Protein AF-A0A7C2KSH0-F1 (afdb_monomer)

Radius of gyration: 24.91 Å; Cα contacts (8 Å, |Δi|>4): 1334; chains: 1; bounding box: 72×63×52 Å

pLDDT: mean 82.73, std 18.66, range [28.83, 98.88]

Sequence (432 aa):
MLSFDRRRTALIGLLIALLIGFPPVTAQAGFRLYGAGGCGNLDEALARAQPGDVVAAMIGFRSSNNIAPITQSLVLEGGWVPNFDDSSTARCEASGNDQPNSSTMYSLGYTLDPDQGSELSLGSGNHILPFNLNGATVVLKHLDLTNSFNTVGGVGIQGTLANGARMRIENLEFNDNLVQGGVANGAAIRLELTGNSHLTIINSRFNRNQAGSGGAIELVVRDGSTVVIENSSFANNEALNGSGGAVRIIMYAGTVVLRSNRFTGNVATNGSGGAIRIERAATATGSTVVLIDGNQFSGNSAASAADSSFSGVSVMTPRVRVPLTLRQAATTYRVQPLNITISDAQYLCTFTTSGYTPQLPGRHIHFFFNTVTESQAGVPANPANWFVYGSSAPFTGYNIKDRPPGATALCALVANADHTVIQGTGGCIPLP

Solvent-accessible surface area (backbone atoms only — not comparable to full-atom values): 20685 Å² total; per-residue (Å²): 137,81,98,78,57,75,67,60,56,54,50,50,57,54,48,50,75,71,65,67,68,75,77,67,83,81,49,64,71,27,27,37,37,39,20,34,50,72,46,43,39,57,46,58,30,60,72,68,54,52,73,33,18,33,37,46,36,20,45,87,33,68,43,68,74,70,52,70,66,46,43,66,22,32,33,44,34,26,8,33,40,76,62,82,76,80,97,57,89,68,72,39,76,75,62,69,66,60,35,71,37,71,70,58,41,48,76,70,48,34,45,77,40,72,87,47,44,9,44,58,31,33,51,97,44,42,36,52,48,38,34,50,22,64,50,20,48,34,37,40,31,12,32,24,36,47,58,16,34,33,64,53,41,5,17,38,30,22,38,39,28,25,58,47,5,34,42,38,40,35,40,32,39,30,34,45,13,30,12,52,92,30,73,25,34,0,4,29,30,21,42,38,28,26,51,45,8,38,41,37,40,30,55,26,39,36,31,47,10,26,4,10,23,2,0,24,28,26,39,38,31,23,58,59,8,37,40,37,41,30,53,26,41,37,34,47,10,26,2,65,63,23,30,0,0,25,31,23,37,41,33,33,10,18,38,40,36,42,32,46,26,40,35,34,45,8,28,1,66,63,17,34,0,0,28,31,20,40,34,41,43,94,86,43,82,54,65,45,41,36,39,49,41,78,60,46,77,44,76,32,35,32,70,40,49,31,47,63,36,80,40,89,54,48,74,44,63,80,84,66,83,62,88,67,89,67,83,76,73,69,81,56,52,32,31,41,62,73,49,60,46,79,53,96,63,20,38,41,33,36,49,50,63,38,76,61,74,46,26,77,90,38,46,22,34,27,37,31,44,64,79,50,52,69,84,44,45,25,59,92,44,64,71,91,53,38,43,86,44,37,62,73,65,62,46,60,90,43,44,66,83,70,62,56,92,86,47,59,26,48,28,35,27,33,23,44,66,83,39,38,58,47,77,93,17,39,39,69,38,68,56,124

Secondary structure (DSSP, 8-state):
----SHHHHHHHHHHHHHH--PPP------EE-TTTTTTS-HHHHHHHPPTT-EEEEETT----S-PPPB-S-EEEEEEEEP---SS-GGGGTTTT--BSSHHHHHHTT-EE-TTS-EE---SSS---EEEEEES-EEEEEEEEEES-EESSS-SSEEEEEETT-EEEEEEEEEES-EEGGG-SS-SSEEEEE-TT-EEEEES-EEES-EESSSSSEEEEE-TT-EEEEES-EEES-EESSSS-SSEEEEESSEEEEEES-EEES-EEEEEE-SSEEEEE-TT--S-EEEEEES-EEES-EEEE-SSEEEESSEEE-----------------EEEEEEEEEETTEEEEEEEEESS---SSSSEEEEEETTS-GGGSSTTS-GGG-EEE-SSSPB---BGGG--TT--EEEEEEE-TTS-EEEEEEEEEE--

Mean predicted aligned error: 15.31 Å

Foldseek 3Di:
DDPPDPVVVVVVQVVVVVPPDDPPLPAQQWEFCQPAQQAHNQLVSQVPDDASHEYEHEAPYAADQDRDARAHAYEDEYQKYADDDDDDPCRHVPNPDTGSDCVVVVVNVIDGDQLQAHEHHNDQEQAEHHYEYALHEYEYGRHEDENYEELEAQSQYEYEHEQAYEYEYEAYEYYNFENPPQNYEARNGEYEYYNQYEYEYENYEAYAAQHLEQSHDEYEYDHQHEYEYEHYEHYQAQNPNEYALHGEYEYLEHEYEYEQYEYENAEYEEYEASHYEYEYDPPRDYAAEYEYYNYYYYNACYPYHRHYDYYPHHYDYCPDPPPPPPPPDPQQWAKEFDDWDDDPQWIWTAIDITSDQFAPLFKHKKKFFPVADQQQSFPPHDVLGIDTGRHHGTDGPDGNVSQDPPGQWMKMFMAGSRRGTDPPRIDIDGDD

Structure (mmCIF, N/CA/C/O backbone):
data_AF-A0A7C2KSH0-F1
#
_entry.id   AF-A0A7C2KSH0-F1
#
loop_
_atom_site.group_PDB
_atom_site.id
_atom_site.type_symbol
_atom_site.label_atom_id
_atom_site.label_alt_id
_atom_site.label_comp_id
_atom_site.label_asym_id
_atom_site.label_entity_id
_atom_site.label_seq_id
_atom_site.pdbx_PDB_ins_code
_atom_site.Cartn_x
_atom_site.Cartn_y
_atom_site.Cartn_z
_atom_site.occupancy
_atom_site.B_iso_or_equiv
_atom_site.auth_seq_id
_atom_site.auth_comp_id
_atom_site.auth_asym_id
_atom_site.auth_atom_id
_atom_site.pdbx_PDB_model_num
ATOM 1 N N . MET A 1 1 ? 24.512 -35.091 -1.093 1.00 32.38 1 MET A N 1
ATOM 2 C CA . MET A 1 1 ? 24.518 -34.098 0.002 1.00 32.38 1 MET A CA 1
ATOM 3 C C . MET A 1 1 ? 23.294 -33.198 -0.146 1.00 32.38 1 MET A C 1
ATOM 5 O O . MET A 1 1 ? 23.244 -32.367 -1.035 1.00 32.38 1 MET A O 1
ATOM 9 N N . LEU A 1 2 ? 22.268 -33.532 0.643 1.00 28.83 2 LEU A N 1
ATOM 10 C CA . LEU A 1 2 ? 21.069 -32.787 1.065 1.00 28.83 2 LEU A CA 1
ATOM 11 C C . LEU A 1 2 ? 20.435 -31.732 0.125 1.00 28.83 2 LEU A C 1
ATOM 13 O O . LEU A 1 2 ? 20.657 -30.534 0.239 1.00 28.83 2 LEU A O 1
ATOM 17 N N . SER A 1 3 ? 19.475 -32.208 -0.676 1.00 32.59 3 SER A N 1
ATOM 18 C CA . SER A 1 3 ? 18.364 -31.455 -1.290 1.00 32.59 3 SER A CA 1
ATOM 19 C C . SER A 1 3 ? 17.280 -31.096 -0.243 1.00 32.59 3 SER A C 1
ATOM 21 O O . SER A 1 3 ? 16.114 -31.482 -0.362 1.00 32.59 3 SER A O 1
ATOM 23 N N . PHE A 1 4 ? 17.658 -30.377 0.814 1.00 31.53 4 PHE A N 1
ATOM 24 C CA . PHE A 1 4 ? 16.784 -30.014 1.939 1.00 31.53 4 PHE A CA 1
ATOM 25 C C . PHE A 1 4 ? 16.841 -28.500 2.195 1.00 31.53 4 PHE A C 1
ATOM 27 O O . PHE A 1 4 ? 17.415 -28.083 3.189 1.00 31.53 4 PHE A O 1
ATOM 34 N N . ASP A 1 5 ? 16.269 -27.653 1.325 1.00 46.66 5 ASP A N 1
ATOM 35 C CA . ASP A 1 5 ? 16.157 -26.226 1.710 1.00 46.66 5 ASP A CA 1
ATOM 36 C C . ASP A 1 5 ? 15.006 -25.407 1.096 1.00 46.66 5 ASP A C 1
ATOM 38 O O . ASP A 1 5 ? 14.452 -24.524 1.745 1.00 46.66 5 ASP A O 1
ATOM 42 N N . ARG A 1 6 ? 14.511 -25.730 -0.108 1.00 37.16 6 ARG A N 1
ATOM 43 C CA . ARG A 1 6 ? 13.444 -24.911 -0.735 1.00 37.16 6 ARG A CA 1
ATOM 44 C C . ARG A 1 6 ? 12.059 -25.033 -0.085 1.00 37.16 6 ARG A C 1
ATOM 46 O O . ARG A 1 6 ? 11.239 -24.131 -0.219 1.00 37.16 6 ARG A O 1
ATOM 53 N N . ARG A 1 7 ? 11.766 -26.141 0.609 1.00 34.66 7 ARG A N 1
ATOM 54 C CA . ARG A 1 7 ? 10.451 -26.359 1.250 1.00 34.66 7 ARG A CA 1
ATOM 55 C C . ARG A 1 7 ? 10.325 -25.670 2.611 1.00 34.66 7 ARG A C 1
ATOM 57 O O . ARG A 1 7 ? 9.229 -25.242 2.949 1.00 34.66 7 ARG A O 1
ATOM 64 N N . ARG A 1 8 ? 11.418 -25.531 3.374 1.00 40.88 8 ARG A N 1
ATOM 65 C CA . ARG A 1 8 ? 11.405 -24.844 4.681 1.00 40.88 8 ARG A CA 1
ATOM 66 C C . ARG A 1 8 ? 11.287 -23.332 4.516 1.00 40.88 8 ARG A C 1
ATOM 68 O O . ARG A 1 8 ? 10.473 -22.723 5.194 1.00 40.88 8 ARG A O 1
ATOM 75 N N . THR A 1 9 ? 12.000 -22.749 3.556 1.00 39.84 9 THR A N 1
ATOM 76 C CA . THR A 1 9 ? 11.898 -21.318 3.221 1.00 39.84 9 THR A CA 1
ATOM 77 C C . THR A 1 9 ? 10.504 -20.925 2.715 1.00 39.84 9 THR A C 1
ATOM 79 O O . THR A 1 9 ? 9.982 -19.895 3.133 1.00 39.84 9 THR A O 1
ATOM 82 N N . ALA A 1 10 ? 9.850 -21.773 1.912 1.00 36.25 10 ALA A N 1
ATOM 83 C CA . ALA A 1 10 ? 8.463 -21.558 1.481 1.00 36.25 10 ALA A CA 1
ATOM 84 C C . ALA A 1 10 ? 7.441 -21.661 2.629 1.00 36.25 10 ALA A C 1
ATOM 86 O O . ALA A 1 10 ? 6.495 -20.876 2.680 1.00 36.25 10 ALA A O 1
ATOM 87 N N . LEU A 1 11 ? 7.641 -22.592 3.570 1.00 34.72 11 LEU A N 1
ATOM 88 C CA . LEU A 1 11 ? 6.771 -22.740 4.741 1.00 34.72 11 LEU A CA 1
ATOM 89 C C . LEU A 1 11 ? 6.932 -21.567 5.724 1.00 34.72 11 LEU A C 1
ATOM 91 O O . LEU A 1 11 ? 5.943 -21.086 6.264 1.00 34.72 11 LEU A O 1
ATOM 95 N N . ILE A 1 12 ? 8.164 -21.079 5.909 1.00 42.41 12 ILE A N 1
ATOM 96 C CA . ILE A 1 12 ? 8.488 -19.924 6.759 1.00 42.41 12 ILE A CA 1
ATOM 97 C C . ILE A 1 12 ? 7.902 -18.633 6.168 1.00 42.41 12 ILE A C 1
ATOM 99 O O . ILE A 1 12 ? 7.267 -17.878 6.896 1.00 42.41 12 ILE A O 1
ATOM 103 N N . GLY A 1 13 ? 8.018 -18.406 4.853 1.00 36.12 13 GLY A N 1
ATOM 104 C CA . GLY A 1 13 ? 7.408 -17.241 4.194 1.00 36.12 13 GLY A CA 1
ATOM 105 C C . GLY A 1 13 ? 5.874 -17.214 4.286 1.00 36.12 13 GLY A C 1
ATOM 106 O O . GLY A 1 13 ? 5.286 -16.152 4.483 1.00 36.12 13 GLY A O 1
ATOM 107 N N . LEU A 1 14 ? 5.223 -18.382 4.210 1.00 37.50 14 LEU A N 1
ATOM 108 C CA . LEU A 1 14 ? 3.770 -18.515 4.364 1.00 37.50 14 LEU A CA 1
ATOM 109 C C . LEU A 1 14 ? 3.315 -18.332 5.828 1.00 37.50 14 LEU A C 1
ATOM 111 O O . LEU A 1 14 ? 2.279 -17.713 6.064 1.00 37.50 14 LEU A O 1
ATOM 115 N N . LEU A 1 15 ? 4.091 -18.825 6.806 1.00 38.25 15 LEU A N 1
ATOM 116 C CA . LEU A 1 15 ? 3.811 -18.637 8.238 1.00 38.25 15 LEU A CA 1
ATOM 117 C C . LEU A 1 15 ? 3.982 -17.175 8.675 1.00 38.25 15 LEU A C 1
ATOM 119 O O . LEU A 1 15 ? 3.172 -16.682 9.453 1.00 38.25 15 LEU A O 1
ATOM 123 N N . ILE A 1 16 ? 4.999 -16.472 8.160 1.00 42.94 16 ILE A N 1
ATOM 124 C CA . ILE A 1 16 ? 5.256 -15.057 8.476 1.00 42.94 16 ILE A CA 1
ATOM 125 C C . ILE A 1 16 ? 4.071 -14.187 8.034 1.00 42.94 16 ILE A C 1
ATOM 127 O O . ILE A 1 16 ? 3.601 -13.368 8.814 1.00 42.94 16 ILE A O 1
ATOM 131 N N . ALA A 1 17 ? 3.499 -14.423 6.850 1.00 38.56 17 ALA A N 1
ATOM 132 C CA . ALA A 1 17 ? 2.321 -13.683 6.385 1.00 38.56 17 ALA A CA 1
ATOM 133 C C . ALA A 1 17 ? 1.039 -13.957 7.206 1.00 38.56 17 ALA A C 1
ATOM 135 O O . ALA A 1 17 ? 0.120 -13.147 7.176 1.00 38.56 17 ALA A O 1
ATOM 136 N N . LEU A 1 18 ? 0.967 -15.089 7.918 1.00 38.31 18 LEU A N 1
ATOM 137 C CA . LEU A 1 18 ? -0.147 -15.469 8.803 1.00 38.31 18 LEU A CA 1
ATOM 138 C C . LEU A 1 18 ? -0.004 -14.929 10.234 1.00 38.31 18 LEU A C 1
ATOM 140 O O . LEU A 1 18 ? -1.004 -14.798 10.932 1.00 38.31 18 LEU A O 1
ATOM 144 N N . LEU A 1 19 ? 1.230 -14.678 10.684 1.00 39.88 19 LEU A N 1
ATOM 145 C CA . LEU A 1 19 ? 1.569 -14.340 12.073 1.00 39.88 19 LEU A CA 1
ATOM 146 C C . LEU A 1 19 ? 1.843 -12.850 12.306 1.00 39.88 19 LEU A C 1
ATOM 148 O O . LEU A 1 19 ? 2.002 -12.448 13.457 1.00 39.88 19 LEU A O 1
ATOM 152 N N . ILE A 1 20 ? 1.860 -12.015 11.260 1.00 49.31 20 ILE A N 1
ATOM 153 C CA . ILE A 1 20 ? 1.901 -10.550 11.406 1.00 49.31 20 ILE A CA 1
ATOM 154 C C . ILE A 1 20 ? 0.490 -10.067 11.771 1.00 49.31 20 ILE A C 1
ATOM 156 O O . ILE A 1 20 ? -0.176 -9.348 11.030 1.00 49.31 20 ILE A O 1
ATOM 160 N N . GLY A 1 21 ? 0.006 -10.500 12.935 1.00 43.03 21 GLY A N 1
ATOM 161 C CA . GLY A 1 21 ? -1.059 -9.792 13.619 1.00 43.03 21 GLY A CA 1
ATOM 162 C C . GLY A 1 21 ? -0.535 -8.394 13.916 1.00 43.03 21 GLY A C 1
ATOM 163 O O . GLY A 1 21 ? 0.444 -8.240 14.646 1.00 43.03 21 GLY A O 1
ATOM 164 N N . PHE A 1 22 ? -1.148 -7.375 13.319 1.00 48.72 22 PHE A N 1
ATOM 165 C CA . PHE A 1 22 ? -1.003 -6.025 13.841 1.00 48.72 22 PHE A CA 1
ATOM 166 C C . PHE A 1 22 ? -1.600 -6.062 15.248 1.00 48.72 22 PHE A C 1
ATOM 168 O O . PHE A 1 22 ? -2.795 -6.354 15.359 1.00 48.72 22 PHE A O 1
ATOM 175 N N . PRO A 1 23 ? -0.823 -5.824 16.324 1.00 43.62 23 PRO A N 1
ATOM 176 C CA . PRO A 1 23 ? -1.459 -5.519 17.590 1.00 43.62 23 PRO A CA 1
ATOM 177 C C . PRO A 1 23 ? -2.388 -4.336 17.295 1.00 43.62 23 PRO A C 1
ATOM 179 O O . PRO A 1 23 ? -1.938 -3.370 16.663 1.00 43.62 23 PRO A O 1
ATOM 182 N N . PRO A 1 24 ? -3.684 -4.418 17.637 1.00 44.81 24 PRO A N 1
ATOM 183 C CA . PRO A 1 24 ? -4.537 -3.264 17.466 1.00 44.81 24 PRO A CA 1
ATOM 184 C C . PRO A 1 24 ? -3.886 -2.117 18.241 1.00 44.81 24 PRO A C 1
ATOM 186 O O . PRO A 1 24 ? -3.238 -2.341 19.268 1.00 44.81 24 PRO A O 1
ATOM 189 N N . VAL A 1 25 ? -4.047 -0.886 17.768 1.00 49.41 25 VAL A N 1
ATOM 190 C CA . VAL A 1 25 ? -3.861 0.274 18.641 1.00 49.41 25 VAL A CA 1
ATOM 191 C C . VAL A 1 25 ? -5.010 0.176 19.657 1.00 49.41 25 VAL A C 1
ATOM 193 O O . VAL A 1 25 ? -6.089 0.712 19.451 1.00 49.41 25 VAL A O 1
ATOM 196 N N . THR A 1 26 ? -4.854 -0.692 20.665 1.00 42.78 26 THR A N 1
ATOM 197 C CA . THR A 1 26 ? -5.940 -1.205 21.523 1.00 42.78 26 THR A CA 1
ATOM 198 C C . THR A 1 26 ? -6.388 -0.211 22.580 1.00 42.78 26 THR A C 1
ATOM 200 O O . THR A 1 26 ? -7.330 -0.489 23.314 1.00 42.78 26 THR A O 1
ATOM 203 N N . ALA A 1 27 ? -5.732 0.937 22.680 1.00 44.47 27 ALA A N 1
ATOM 204 C CA . ALA A 1 27 ? -6.134 1.999 23.574 1.00 44.47 27 ALA A CA 1
ATOM 205 C C . ALA A 1 27 ? -6.318 3.260 22.736 1.00 44.47 27 ALA A C 1
ATOM 207 O O . ALA A 1 27 ? -5.334 3.872 22.335 1.00 44.47 27 ALA A O 1
ATOM 208 N N . GLN A 1 28 ? -7.575 3.626 22.466 1.00 54.59 28 GLN A N 1
ATOM 209 C CA . GLN A 1 28 ? -7.924 5.007 22.136 1.00 54.59 28 GLN A CA 1
ATOM 210 C C . GLN A 1 28 ? -7.494 5.850 23.347 1.00 54.59 28 GLN A C 1
ATOM 212 O O . GLN A 1 28 ? -8.207 5.902 24.346 1.00 54.59 28 GLN A O 1
ATOM 217 N N . ALA A 1 29 ? -6.284 6.414 23.310 1.00 57.94 29 ALA A N 1
ATOM 218 C CA . ALA A 1 29 ? -5.800 7.322 24.354 1.00 57.94 29 ALA A CA 1
ATOM 219 C C . ALA A 1 29 ? -6.539 8.675 24.290 1.00 57.94 29 ALA A C 1
ATOM 221 O O . ALA A 1 29 ? -6.717 9.342 25.309 1.00 57.94 29 ALA A O 1
ATOM 222 N N . GLY A 1 30 ? -7.044 9.013 23.101 1.00 72.50 30 GLY A N 1
ATOM 223 C CA . GLY A 1 30 ? -7.917 10.137 22.801 1.00 72.50 30 GLY A CA 1
ATOM 224 C C . GLY A 1 30 ? -8.409 10.073 21.352 1.00 72.50 30 GLY A C 1
ATOM 225 O O . GLY A 1 30 ? -7.862 9.347 20.516 1.00 72.50 30 GLY A O 1
ATOM 226 N N . PHE A 1 31 ? -9.469 10.820 21.060 1.00 81.00 31 PHE A N 1
ATOM 227 C CA . PHE A 1 31 ? -10.063 10.963 19.736 1.00 81.00 31 PHE A CA 1
ATOM 228 C C . PHE A 1 31 ? -9.987 12.431 19.308 1.00 81.00 31 PHE A C 1
ATOM 230 O O . PHE A 1 31 ? -10.732 13.282 19.794 1.00 81.00 31 PHE A O 1
ATOM 237 N N . ARG A 1 32 ? -9.041 12.749 18.428 1.00 81.06 32 ARG A N 1
ATOM 238 C CA . ARG A 1 32 ? -8.736 14.114 18.010 1.00 81.06 32 ARG A CA 1
ATOM 239 C C . ARG A 1 32 ? -9.661 14.552 16.892 1.00 81.06 32 ARG A C 1
ATOM 241 O O . ARG A 1 32 ? -9.727 13.919 15.838 1.00 81.06 32 ARG A O 1
ATOM 248 N N . LEU A 1 33 ? -10.340 15.664 17.150 1.00 73.19 33 LEU A N 1
ATOM 249 C CA . LEU A 1 33 ? -11.218 16.346 16.197 1.00 73.19 33 LEU A CA 1
ATOM 250 C C . LEU A 1 33 ? -10.677 17.690 15.760 1.00 73.19 33 LEU A C 1
ATOM 252 O O . LEU A 1 33 ? -11.184 18.263 14.798 1.00 73.19 33 LEU A O 1
ATOM 256 N N . TYR A 1 34 ? -9.701 18.223 16.494 1.00 60.78 34 TYR A N 1
ATOM 257 C CA . TYR A 1 34 ? -9.137 19.528 16.214 1.00 60.78 34 TYR A CA 1
ATOM 258 C C . TYR A 1 34 ? -8.518 19.512 14.825 1.00 60.78 34 TYR A C 1
ATOM 260 O O . TYR A 1 34 ? -7.437 18.973 14.662 1.00 60.78 34 TYR A O 1
ATOM 268 N N . GLY A 1 35 ? -9.217 20.022 13.817 1.00 52.19 35 GLY A N 1
ATOM 269 C CA . GLY A 1 35 ? -8.759 19.885 12.440 1.00 52.19 35 GLY A CA 1
ATOM 270 C C . GLY A 1 35 ? -9.726 19.237 11.462 1.00 52.19 35 GLY A C 1
ATOM 271 O O . GLY A 1 35 ? -9.576 19.400 10.256 1.00 52.19 35 GLY A O 1
ATOM 272 N N . ALA A 1 36 ? -10.716 18.515 11.973 1.00 49.50 36 ALA A N 1
ATOM 273 C CA . ALA A 1 36 ? -11.569 17.626 11.208 1.00 49.50 36 ALA A CA 1
ATOM 274 C C . ALA A 1 36 ? -12.973 18.239 11.066 1.00 49.50 36 ALA A C 1
ATOM 276 O O . ALA A 1 36 ? -13.548 18.676 12.059 1.00 49.50 36 ALA A O 1
ATOM 277 N N . GLY A 1 37 ? -13.523 18.303 9.844 1.00 48.44 37 GLY A N 1
ATOM 278 C CA . GLY A 1 37 ? -14.933 18.696 9.628 1.00 48.44 37 GLY A CA 1
ATOM 279 C C . GLY A 1 37 ? -15.194 20.015 8.927 1.00 48.44 37 GLY A C 1
ATOM 280 O O . GLY A 1 37 ? -16.170 20.675 9.251 1.00 48.44 37 GLY A O 1
ATOM 281 N N . GLY A 1 38 ? -14.342 20.438 7.989 1.00 50.53 38 GLY A N 1
ATOM 282 C CA . GLY A 1 38 ? -14.553 21.711 7.278 1.00 50.53 38 GLY A CA 1
ATOM 283 C C . GLY A 1 38 ? -14.075 22.952 8.040 1.00 50.53 38 GLY A C 1
ATOM 284 O O . GLY A 1 38 ? -14.169 24.050 7.502 1.00 50.53 38 GLY A O 1
ATOM 285 N N . CYS A 1 39 ? -13.565 22.785 9.267 1.00 50.25 39 CYS A N 1
ATOM 286 C CA . CYS A 1 39 ? -13.458 23.870 10.249 1.00 50.25 39 CYS A CA 1
ATOM 287 C C . CYS A 1 39 ? -12.172 23.865 11.103 1.00 50.25 39 CYS A C 1
ATOM 289 O O . CYS A 1 39 ? -12.069 24.631 12.056 1.00 50.25 39 CYS A O 1
ATOM 291 N N . GLY A 1 40 ? -11.182 23.026 10.783 1.00 58.50 40 GLY A N 1
ATOM 292 C CA . GLY A 1 40 ? -9.848 23.068 11.399 1.00 58.50 40 GLY A CA 1
ATOM 293 C C . GLY A 1 40 ? -8.750 22.676 10.399 1.00 58.50 40 GLY A C 1
ATOM 294 O O . GLY A 1 40 ? -9.041 22.570 9.217 1.00 58.50 40 GLY A O 1
ATOM 295 N N . ASN A 1 41 ? -7.503 22.482 10.844 1.00 70.56 41 ASN A N 1
ATOM 296 C CA . ASN A 1 41 ? -6.388 21.980 10.034 1.00 70.56 41 ASN A CA 1
ATOM 297 C C . ASN A 1 41 ? -5.911 20.570 10.466 1.00 70.56 41 ASN A C 1
ATOM 299 O O . ASN A 1 41 ? -5.619 20.351 11.642 1.00 70.56 41 ASN A O 1
ATOM 303 N N . LEU A 1 42 ? -5.763 19.627 9.523 1.00 77.31 42 LEU A N 1
ATOM 304 C CA . LEU A 1 42 ? -5.219 18.283 9.797 1.00 77.31 42 LEU A CA 1
ATOM 305 C C . LEU A 1 42 ? -3.806 18.336 10.408 1.00 77.31 42 LEU A C 1
ATOM 307 O O . LEU A 1 42 ? -3.488 17.531 11.282 1.00 77.31 42 LEU A O 1
ATOM 311 N N . ASP A 1 43 ? -2.972 19.286 9.984 1.00 78.25 43 ASP A N 1
ATOM 312 C CA . ASP A 1 43 ? -1.628 19.472 10.546 1.00 78.25 43 ASP A CA 1
ATOM 313 C C . ASP A 1 43 ? -1.686 19.785 12.050 1.00 78.25 43 ASP A C 1
ATOM 315 O O . ASP A 1 43 ? -0.948 19.209 12.844 1.00 78.25 43 ASP A O 1
ATOM 319 N N . GLU A 1 44 ? -2.6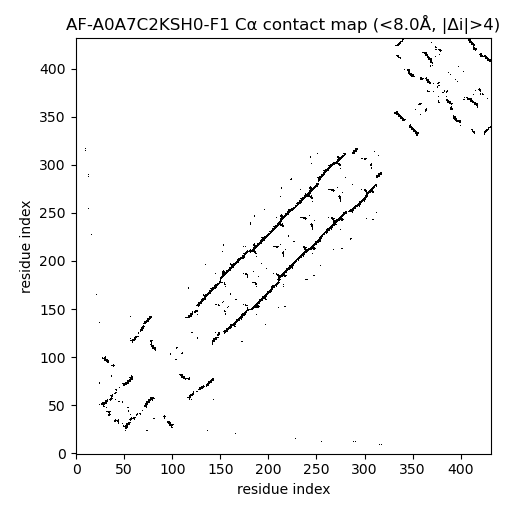47 20.605 12.484 1.00 78.38 44 GLU A N 1
ATOM 320 C CA . GLU A 1 44 ? -2.837 20.917 13.905 1.00 78.38 44 GLU A CA 1
ATOM 321 C C . GLU A 1 44 ? -3.333 19.702 14.699 1.00 78.38 44 GLU A C 1
ATOM 323 O O . GLU A 1 44 ? -2.896 19.489 15.834 1.00 78.38 44 GLU A O 1
ATOM 328 N N . ALA A 1 45 ? -4.206 18.886 14.098 1.00 80.88 45 ALA A N 1
ATOM 329 C CA . ALA A 1 45 ? -4.665 17.622 14.674 1.00 80.88 45 ALA A CA 1
ATOM 330 C C . ALA A 1 45 ? -3.481 16.688 14.946 1.00 80.88 45 ALA A C 1
ATOM 332 O O . ALA A 1 45 ? -3.321 16.152 16.045 1.00 80.88 45 ALA A O 1
ATOM 333 N N . LEU A 1 46 ? -2.627 16.528 13.934 1.00 84.12 46 LEU A N 1
ATOM 334 C CA . LEU A 1 46 ? -1.444 15.677 13.975 1.00 84.12 46 LEU A CA 1
ATOM 335 C C . LEU A 1 46 ? -0.382 16.225 14.936 1.00 84.12 46 LEU A C 1
ATOM 337 O O . LEU A 1 46 ? 0.240 15.442 15.653 1.00 84.12 46 LEU A O 1
ATOM 341 N N . ALA A 1 47 ? -0.213 17.547 15.008 1.00 84.12 47 ALA A N 1
ATOM 342 C CA . ALA A 1 47 ? 0.715 18.204 15.925 1.00 84.12 47 ALA A CA 1
ATOM 343 C C . ALA A 1 47 ? 0.315 18.043 17.402 1.00 84.12 47 ALA A C 1
ATOM 345 O O . ALA A 1 47 ? 1.178 18.027 18.280 1.00 84.12 47 ALA A O 1
ATOM 346 N N . ARG A 1 48 ? -0.987 17.920 17.692 1.00 82.81 48 ARG A N 1
ATOM 347 C CA . ARG A 1 48 ? -1.513 17.709 19.054 1.00 82.81 48 ARG A CA 1
ATOM 348 C C . ARG A 1 48 ? -1.648 16.234 19.432 1.00 82.81 48 ARG A C 1
ATOM 350 O O . ARG A 1 48 ? -1.719 15.924 20.626 1.00 82.81 48 ARG A O 1
ATOM 357 N N . ALA A 1 49 ? -1.695 15.345 18.442 1.00 86.62 49 ALA A N 1
ATOM 358 C CA . ALA A 1 49 ? -1.869 13.917 18.650 1.00 86.62 49 ALA A CA 1
ATOM 359 C C . ALA A 1 49 ? -0.769 13.340 19.551 1.00 86.62 49 ALA A C 1
ATOM 361 O O . ALA A 1 49 ? 0.424 13.574 19.364 1.00 86.62 49 ALA A O 1
ATOM 362 N N . GLN A 1 50 ? -1.194 12.554 20.529 1.00 88.38 50 GLN A N 1
ATOM 363 C CA . GLN A 1 50 ? -0.341 11.775 21.409 1.00 88.38 50 GLN A CA 1
ATOM 364 C C . GLN A 1 50 ? -0.238 10.332 20.897 1.00 88.38 50 GLN A C 1
ATOM 366 O O . GLN A 1 50 ? -1.097 9.875 20.134 1.00 88.38 50 GLN A O 1
ATOM 371 N N . PRO A 1 51 ? 0.797 9.577 21.308 1.00 89.62 51 PRO A N 1
ATOM 372 C CA . PRO A 1 51 ? 0.906 8.170 20.954 1.00 89.62 51 PRO A CA 1
ATOM 373 C C . PRO A 1 51 ? -0.347 7.372 21.354 1.00 89.62 51 PRO A C 1
ATOM 375 O O . PRO A 1 51 ? -0.694 7.302 22.529 1.00 89.62 51 PRO A O 1
ATOM 378 N N . GLY A 1 52 ? -0.993 6.733 20.379 1.00 85.19 52 GLY A N 1
ATOM 379 C CA . GLY A 1 52 ? -2.215 5.942 20.555 1.00 85.19 52 GLY A CA 1
ATOM 380 C C . GLY A 1 52 ? -3.514 6.682 20.226 1.00 85.19 52 GLY A C 1
ATOM 381 O O . GLY A 1 52 ? -4.575 6.059 20.234 1.00 85.19 52 GLY A O 1
ATOM 382 N N . ASP A 1 53 ? -3.452 7.974 19.906 1.00 87.56 53 ASP A N 1
ATOM 383 C CA . ASP A 1 53 ? -4.643 8.730 19.525 1.00 87.56 53 ASP A CA 1
ATOM 384 C C . ASP A 1 53 ? -5.219 8.265 18.181 1.00 87.56 53 ASP A C 1
ATOM 386 O O . ASP A 1 53 ? -4.501 7.832 17.271 1.00 87.56 53 ASP A O 1
ATOM 390 N N . VAL A 1 54 ? -6.538 8.412 18.051 1.00 88.00 54 VAL A N 1
ATOM 391 C CA . VAL A 1 54 ? -7.222 8.407 16.756 1.00 88.00 54 VAL A CA 1
ATOM 392 C C . VAL A 1 54 ? -7.395 9.853 16.322 1.00 88.00 54 VAL A C 1
ATOM 394 O O . VAL A 1 54 ? -7.992 10.640 17.044 1.00 88.00 54 VAL A O 1
ATOM 397 N N . VAL A 1 55 ? -6.889 10.204 15.150 1.00 87.19 55 VAL A N 1
ATOM 398 C CA . VAL A 1 55 ? -7.119 11.481 14.481 1.00 87.19 55 VAL A CA 1
ATOM 399 C C . VAL A 1 55 ? -8.194 11.247 13.433 1.00 87.19 55 VAL A C 1
ATOM 401 O O . VAL A 1 55 ? -7.979 10.483 12.490 1.00 87.19 55 VAL A O 1
ATOM 404 N N . ALA A 1 56 ? -9.359 11.864 13.609 1.00 83.00 56 ALA A N 1
ATOM 405 C CA . ALA A 1 56 ? -10.404 11.794 12.601 1.00 83.00 56 ALA A CA 1
ATOM 406 C C . ALA A 1 56 ? -10.085 12.753 11.452 1.00 83.00 56 ALA A C 1
ATOM 408 O O . ALA A 1 56 ? -9.779 13.917 11.679 1.00 83.00 56 ALA A O 1
ATOM 409 N N . ALA A 1 57 ? -10.194 12.281 10.219 1.00 78.94 57 ALA A N 1
ATOM 410 C CA . ALA A 1 57 ? -10.404 13.114 9.048 1.00 78.94 57 ALA A CA 1
ATOM 411 C C . ALA A 1 57 ? -11.905 13.057 8.724 1.00 78.94 57 ALA A C 1
ATOM 413 O O . ALA A 1 57 ? -12.507 11.989 8.770 1.00 78.94 57 ALA A O 1
ATOM 414 N N . MET A 1 58 ? -12.539 14.196 8.453 1.00 72.81 58 MET A N 1
ATOM 415 C CA . MET A 1 58 ? -13.962 14.220 8.086 1.00 72.81 58 MET A CA 1
ATOM 416 C C . MET A 1 58 ? -14.130 14.438 6.585 1.00 72.81 58 MET A C 1
ATOM 418 O O . MET A 1 58 ? -13.277 15.040 5.931 1.00 72.81 58 MET A O 1
ATOM 422 N N . ILE A 1 59 ? -15.252 13.966 6.046 1.00 64.69 59 ILE A N 1
ATOM 423 C CA . ILE A 1 59 ? -15.614 14.105 4.629 1.00 64.69 59 ILE A CA 1
ATOM 424 C C . ILE A 1 59 ? -15.904 15.580 4.271 1.00 64.69 59 ILE A C 1
ATOM 426 O O . ILE A 1 59 ? -16.401 16.347 5.096 1.00 64.69 59 ILE A O 1
ATOM 430 N N . GLY A 1 60 ? -15.614 15.978 3.022 1.00 54.84 60 GLY A N 1
ATOM 431 C CA . GLY A 1 60 ? -15.956 17.302 2.468 1.00 54.84 60 GLY A CA 1
ATOM 432 C C . GLY A 1 60 ? -14.942 18.418 2.751 1.00 54.84 60 GLY A C 1
ATOM 433 O O . GLY A 1 60 ? -15.270 19.600 2.641 1.00 54.84 60 GLY A O 1
ATOM 434 N N . PHE A 1 61 ? -13.719 18.059 3.135 1.00 60.12 61 PHE A N 1
ATOM 435 C CA . PHE A 1 61 ? -12.716 18.976 3.662 1.00 60.12 61 PHE A CA 1
ATOM 436 C C . PHE A 1 61 ? -11.681 19.455 2.631 1.00 60.12 61 PHE A C 1
ATOM 438 O O . PHE A 1 61 ? -11.346 18.753 1.682 1.00 60.12 61 PHE A O 1
ATOM 445 N N . ARG A 1 62 ? -11.126 20.653 2.868 1.00 51.41 62 ARG A N 1
ATOM 446 C CA . ARG A 1 62 ? -9.907 21.162 2.227 1.00 51.41 62 ARG A CA 1
ATOM 447 C C . ARG A 1 62 ? -9.039 21.866 3.276 1.00 51.41 62 ARG A C 1
ATOM 449 O O . ARG A 1 62 ? -9.510 22.851 3.840 1.00 51.41 62 ARG A O 1
ATOM 456 N N . SER A 1 63 ? -7.788 21.451 3.519 1.00 52.91 63 SER A N 1
ATOM 457 C CA . SER A 1 63 ? -6.835 22.323 4.245 1.00 52.91 63 SER A CA 1
ATOM 458 C C . SER A 1 63 ? -5.348 21.991 4.099 1.00 52.91 63 SER A C 1
ATOM 460 O O . SER A 1 63 ? -4.983 20.827 4.137 1.00 52.91 63 SER A O 1
ATOM 462 N N . SER A 1 64 ? -4.562 23.073 4.110 1.00 53.28 64 SER A N 1
ATOM 463 C CA . SER A 1 64 ? -3.130 23.322 4.380 1.00 53.28 64 SER A CA 1
ATOM 464 C C . SER A 1 64 ? -2.026 22.428 3.783 1.00 53.28 64 SER A C 1
ATOM 466 O O . SER A 1 64 ? -1.939 21.231 4.004 1.00 53.28 64 SER A O 1
ATOM 468 N N . ASN A 1 65 ? -1.086 23.076 3.088 1.00 54.69 65 ASN A N 1
ATOM 469 C CA . ASN A 1 65 ? -0.060 22.459 2.239 1.00 54.69 65 ASN A CA 1
ATOM 470 C C . ASN A 1 65 ? 1.172 21.882 2.967 1.00 54.69 65 ASN A C 1
ATOM 472 O O . ASN A 1 65 ? 2.113 21.487 2.286 1.00 54.69 65 ASN A O 1
ATOM 476 N N . ASN A 1 66 ? 1.226 21.861 4.305 1.00 66.88 66 ASN A N 1
ATOM 477 C CA . ASN A 1 66 ? 2.455 21.525 5.039 1.00 66.88 66 ASN A CA 1
ATOM 478 C C . ASN A 1 66 ? 2.169 20.710 6.307 1.00 66.88 66 ASN A C 1
ATOM 480 O O . ASN A 1 66 ? 2.064 21.276 7.387 1.00 66.88 66 ASN A O 1
ATOM 484 N N . ILE A 1 67 ? 2.098 19.386 6.179 1.00 78.19 67 ILE A N 1
ATOM 485 C CA . ILE A 1 67 ? 2.039 18.470 7.326 1.00 78.19 67 ILE A CA 1
ATOM 486 C C . ILE A 1 67 ? 3.467 18.139 7.769 1.00 78.19 67 ILE A C 1
ATOM 488 O O . ILE A 1 67 ? 4.299 17.735 6.952 1.00 78.19 67 ILE A O 1
ATOM 492 N N . ALA A 1 68 ? 3.770 18.297 9.058 1.00 84.31 68 ALA A N 1
ATOM 493 C CA . ALA A 1 68 ? 5.050 17.848 9.608 1.00 84.31 68 ALA A CA 1
ATOM 494 C C . ALA A 1 68 ? 5.175 16.306 9.570 1.00 84.31 68 ALA A C 1
ATOM 496 O O . ALA A 1 68 ? 4.167 15.607 9.679 1.00 84.31 68 ALA A O 1
ATOM 497 N N . PRO A 1 69 ? 6.394 15.732 9.460 1.00 90.62 69 PRO A N 1
ATOM 498 C CA . PRO A 1 69 ? 6.571 14.282 9.475 1.00 90.62 69 PRO A CA 1
ATOM 499 C C . PRO A 1 69 ? 5.937 13.616 10.699 1.00 90.62 69 PRO A C 1
ATOM 501 O O . PRO A 1 69 ? 6.288 13.918 11.840 1.00 90.62 69 PRO A O 1
ATOM 504 N N . ILE A 1 70 ? 5.047 12.659 10.454 1.00 92.62 70 ILE A N 1
ATOM 505 C CA . ILE A 1 70 ? 4.403 11.863 11.496 1.00 92.62 70 ILE A CA 1
ATOM 506 C C . ILE A 1 70 ? 5.426 10.864 12.041 1.00 92.62 70 ILE A C 1
ATOM 508 O O . ILE A 1 70 ? 5.979 10.051 11.293 1.00 92.62 70 ILE A O 1
ATOM 512 N N . THR A 1 71 ? 5.679 10.924 13.349 1.00 95.19 71 THR A N 1
ATOM 513 C CA . THR A 1 71 ? 6.698 10.101 14.032 1.00 95.19 71 THR A CA 1
ATOM 514 C C . THR A 1 71 ? 6.129 9.178 15.111 1.00 95.19 71 THR A C 1
ATOM 516 O O . THR A 1 71 ? 6.747 8.162 15.433 1.00 95.19 71 THR A O 1
ATOM 519 N N . GLN A 1 72 ? 4.954 9.500 15.660 1.00 91.56 72 GLN A N 1
ATOM 520 C CA . GLN A 1 72 ? 4.319 8.749 16.745 1.00 91.56 72 GLN A CA 1
ATOM 521 C C . GLN A 1 72 ? 3.371 7.648 16.258 1.00 91.56 72 GLN A C 1
ATOM 523 O O . GLN A 1 72 ? 2.921 7.635 15.113 1.00 91.56 72 GLN A O 1
ATOM 528 N N . SER A 1 73 ? 3.038 6.729 17.167 1.00 92.94 73 SER A N 1
ATOM 529 C CA . SER A 1 73 ? 1.979 5.747 16.939 1.00 92.94 73 SER A CA 1
ATOM 530 C C . SER A 1 73 ? 0.615 6.431 16.954 1.00 92.94 73 SER A C 1
ATOM 532 O O . SER A 1 73 ? 0.297 7.085 17.939 1.00 92.94 73 SER A O 1
ATOM 534 N N . LEU A 1 74 ? -0.201 6.275 15.917 1.00 91.38 74 LEU A N 1
ATOM 535 C CA . LEU A 1 74 ? -1.555 6.839 15.866 1.00 91.38 74 LEU A CA 1
ATOM 536 C C . LEU A 1 74 ? -2.428 6.102 14.852 1.00 91.38 74 LEU A C 1
ATOM 538 O O . LEU A 1 74 ? -1.938 5.318 14.034 1.00 91.38 74 LEU A O 1
ATOM 542 N N . VAL A 1 75 ? -3.723 6.387 14.882 1.00 91.31 75 VAL A N 1
ATOM 543 C CA . VAL A 1 75 ? -4.653 6.021 13.815 1.00 91.31 75 VAL A CA 1
ATOM 544 C C . VAL A 1 75 ? -5.118 7.297 13.125 1.00 91.31 75 VAL A C 1
ATOM 546 O O . VAL A 1 75 ? -5.641 8.173 13.796 1.00 91.31 75 VAL A O 1
ATOM 549 N N . LEU A 1 76 ? -4.964 7.404 11.808 1.00 89.62 76 LEU A N 1
ATOM 550 C CA . LEU A 1 76 ? -5.620 8.436 11.006 1.00 89.62 76 LEU A CA 1
ATOM 551 C C . LEU A 1 76 ? -6.815 7.790 10.301 1.00 89.62 76 LEU A C 1
ATOM 553 O O . LEU A 1 76 ? -6.636 6.886 9.481 1.00 89.62 76 LEU A O 1
ATOM 557 N N . GLU A 1 77 ? -8.023 8.205 10.671 1.00 88.75 77 GLU A N 1
ATOM 558 C CA . GLU A 1 77 ? -9.278 7.587 10.237 1.00 88.75 77 GLU A CA 1
ATOM 559 C C . GLU A 1 77 ? -10.165 8.595 9.519 1.00 88.75 77 GLU A C 1
ATOM 561 O O . GLU A 1 77 ? -10.630 9.548 10.137 1.00 88.75 77 GLU A O 1
ATOM 566 N N . GLY A 1 78 ? -10.422 8.369 8.235 1.00 86.25 78 GLY A N 1
ATOM 567 C CA . GLY A 1 78 ? -11.467 9.078 7.509 1.00 86.25 78 GLY A CA 1
ATOM 568 C C . GLY A 1 78 ? -12.838 8.407 7.608 1.00 86.25 78 GLY A C 1
ATOM 569 O O . GLY A 1 78 ?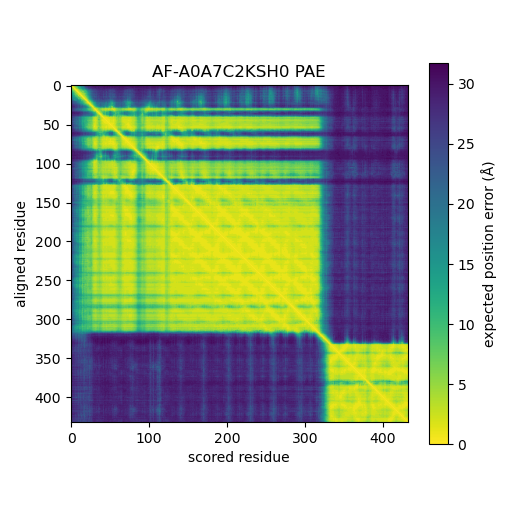 -13.036 7.467 8.377 1.00 86.25 78 GLY A O 1
ATOM 570 N N . GLY A 1 79 ? -13.789 8.901 6.821 1.00 83.56 79 GLY A N 1
ATOM 571 C CA . GLY A 1 79 ? -15.171 8.416 6.779 1.00 83.56 79 GLY A CA 1
ATOM 572 C C . GLY A 1 79 ? -16.113 9.066 7.785 1.00 83.56 79 GLY A C 1
ATOM 573 O O . GLY A 1 79 ? -17.301 8.757 7.816 1.00 83.56 79 GLY A O 1
ATOM 574 N N . TRP A 1 80 ? -15.622 9.982 8.620 1.00 81.31 80 TRP A N 1
ATOM 575 C CA . TRP A 1 80 ? -16.471 10.658 9.595 1.00 81.31 80 TRP A CA 1
ATOM 576 C C . TRP A 1 80 ? -17.346 11.721 8.917 1.00 81.31 80 TRP A C 1
ATOM 578 O O . TRP A 1 80 ? -16.846 12.678 8.318 1.00 81.31 80 TRP A O 1
ATOM 588 N N . VAL A 1 81 ? -18.663 11.550 9.036 1.00 77.56 81 VAL A N 1
ATOM 589 C CA . VAL A 1 81 ? -19.708 12.450 8.541 1.00 77.56 81 VAL A CA 1
ATOM 590 C C . VAL A 1 81 ? -20.249 13.278 9.716 1.00 77.56 81 VAL A C 1
ATOM 592 O O . VAL A 1 81 ? -20.740 12.702 10.696 1.00 77.56 81 VAL A O 1
ATOM 595 N N . PRO A 1 82 ? -20.185 14.619 9.653 1.00 73.00 82 PRO A N 1
ATOM 596 C CA . PRO A 1 82 ? -20.800 15.492 10.652 1.00 73.00 82 PRO A CA 1
ATOM 597 C C . PRO A 1 82 ? -22.330 15.397 10.665 1.00 73.00 82 PRO A C 1
ATOM 599 O O . PRO A 1 82 ? -22.958 15.158 9.634 1.00 73.00 82 PRO A O 1
ATOM 602 N N . ASN A 1 83 ? -22.942 15.667 11.820 1.00 67.69 83 ASN A N 1
ATOM 603 C CA . ASN A 1 83 ? -24.386 15.879 11.909 1.00 67.69 83 ASN A CA 1
ATOM 604 C C . ASN A 1 83 ? -24.743 17.243 11.299 1.00 67.69 83 ASN A C 1
ATOM 606 O O . ASN A 1 83 ? -24.496 18.277 11.919 1.00 67.69 83 ASN A O 1
ATOM 610 N N . PHE A 1 84 ? -25.290 17.265 10.085 1.00 61.09 84 PHE A N 1
ATOM 611 C CA . PHE A 1 84 ? -25.743 18.503 9.454 1.00 61.09 84 PHE A CA 1
ATOM 612 C C . PHE A 1 84 ? -27.251 18.667 9.647 1.00 61.09 84 PHE A C 1
ATOM 614 O O . PHE A 1 84 ? -28.028 18.259 8.783 1.00 61.09 84 PHE A O 1
ATOM 621 N N . ASP A 1 85 ? -27.664 19.300 10.747 1.00 51.09 85 ASP A N 1
ATOM 622 C CA . ASP A 1 85 ? -28.944 20.007 10.758 1.00 51.09 85 ASP A CA 1
ATOM 623 C C . ASP A 1 85 ? -28.762 21.467 10.269 1.00 51.09 85 ASP A C 1
ATOM 625 O O . ASP A 1 85 ? -27.682 22.058 10.284 1.00 51.09 85 ASP A O 1
ATOM 629 N N . ASP A 1 86 ? -29.808 21.940 9.608 1.00 45.59 86 ASP A N 1
ATOM 630 C CA . ASP A 1 86 ? -30.117 23.241 9.005 1.00 45.59 86 ASP A CA 1
ATOM 631 C C . ASP A 1 86 ? -29.136 24.466 9.085 1.00 45.59 86 ASP A C 1
ATOM 633 O O . ASP A 1 86 ? -28.663 24.902 10.129 1.00 45.59 86 ASP A O 1
ATOM 637 N N . SER A 1 87 ? -28.910 25.061 7.899 1.00 49.06 87 SER A N 1
ATOM 638 C CA . SER A 1 87 ? -28.530 26.446 7.494 1.00 49.06 87 SER A CA 1
ATOM 639 C C . SER A 1 87 ? -27.579 27.374 8.265 1.00 49.06 87 SER A C 1
ATOM 641 O O . SER A 1 87 ? -27.230 28.411 7.698 1.00 49.06 87 SER A O 1
ATOM 643 N N . SER A 1 88 ? -27.081 27.087 9.463 1.00 44.69 88 SER A N 1
ATOM 644 C CA . SER A 1 88 ? -26.238 28.073 10.157 1.00 44.69 88 SER A CA 1
ATOM 645 C C . SER A 1 88 ? -24.742 27.846 9.920 1.00 44.69 88 SER A C 1
ATOM 647 O O . SER A 1 88 ? -24.209 26.752 10.061 1.00 44.69 88 SER A O 1
ATOM 649 N N . THR A 1 89 ? -24.014 28.915 9.618 1.00 46.00 89 THR A N 1
ATOM 650 C CA . THR A 1 89 ? -22.545 29.007 9.658 1.00 46.00 89 THR A CA 1
ATOM 651 C C . THR A 1 89 ? -21.944 28.762 11.056 1.00 46.00 89 THR A C 1
ATOM 653 O O . THR A 1 89 ? -20.737 28.894 11.220 1.00 46.00 89 THR A O 1
ATOM 656 N N . ALA A 1 90 ? -22.743 28.337 12.046 1.00 45.44 90 ALA A N 1
ATOM 657 C CA . ALA A 1 90 ? -22.283 27.833 13.346 1.00 45.44 90 ALA A CA 1
ATOM 658 C C . ALA A 1 90 ? -21.582 26.454 13.247 1.00 45.44 90 ALA A C 1
ATOM 660 O O . ALA A 1 90 ? -21.003 25.973 14.219 1.00 45.44 90 ALA A O 1
ATOM 661 N N . ARG A 1 91 ? -21.579 25.861 12.041 1.00 52.12 91 ARG A N 1
ATOM 662 C CA . ARG A 1 91 ? -20.960 24.591 11.598 1.00 52.12 91 ARG A CA 1
ATOM 663 C C . ARG A 1 91 ? -19.477 24.385 11.940 1.00 52.12 91 ARG A C 1
ATOM 665 O O . ARG A 1 91 ? -18.984 23.283 11.739 1.00 52.12 91 ARG A O 1
ATOM 672 N N . CYS A 1 92 ? -18.791 25.403 12.456 1.00 50.62 92 CYS A N 1
ATOM 673 C CA . CYS A 1 92 ? -17.362 25.382 12.766 1.00 50.62 92 CYS A CA 1
ATOM 674 C C . CYS A 1 92 ? -16.995 25.701 14.218 1.00 50.62 92 CYS A C 1
ATOM 676 O O . CYS A 1 92 ? -15.831 25.574 14.580 1.00 50.62 92 CYS A O 1
ATOM 678 N N . GLU A 1 93 ? -17.938 26.109 15.070 1.00 45.47 93 GLU A N 1
ATOM 679 C CA . GLU A 1 93 ? -17.583 26.722 16.361 1.00 45.47 93 GLU A CA 1
ATOM 680 C C . GLU A 1 93 ? -17.280 25.719 17.488 1.00 45.47 93 GLU A C 1
ATOM 682 O O . GLU A 1 93 ? -16.800 26.109 18.550 1.00 45.47 93 GLU A O 1
ATOM 687 N N . ALA A 1 94 ? -17.464 24.415 17.258 1.00 48.19 94 ALA A N 1
ATOM 688 C CA . ALA A 1 94 ? -17.036 23.372 18.197 1.00 48.19 94 ALA A CA 1
ATOM 689 C C . ALA A 1 94 ? -15.647 22.777 17.865 1.00 48.19 94 ALA A C 1
ATOM 691 O O . ALA A 1 94 ? -15.298 21.702 18.362 1.00 48.19 94 ALA A O 1
ATOM 692 N N . SER A 1 95 ? -14.837 23.463 17.047 1.00 50.12 95 SER A N 1
ATOM 693 C CA . SER A 1 95 ? -13.426 23.141 16.793 1.00 50.12 95 SER A CA 1
ATOM 694 C C . SER A 1 95 ? -12.596 23.327 18.074 1.00 50.12 95 SER A C 1
ATOM 696 O O . SER A 1 95 ? -12.016 24.385 18.321 1.00 50.12 95 SER A O 1
ATOM 698 N N . GLY A 1 96 ? -12.570 22.322 18.946 1.00 52.94 96 GLY A N 1
ATOM 699 C CA . GLY A 1 96 ? -11.856 22.455 20.219 1.00 52.94 96 GLY A CA 1
ATOM 700 C C . GLY A 1 96 ? -11.906 21.259 21.155 1.00 52.94 96 GLY A C 1
ATOM 701 O O . GLY A 1 96 ? -10.986 21.092 21.951 1.00 52.94 96 GLY A O 1
ATOM 702 N N . ASN A 1 97 ? -12.934 20.416 21.061 1.00 65.06 97 ASN A N 1
ATOM 703 C CA . ASN A 1 97 ? -13.111 19.343 22.032 1.00 65.06 97 ASN A CA 1
ATOM 704 C C . ASN A 1 97 ? -12.671 18.018 21.428 1.00 65.06 97 ASN A C 1
ATOM 706 O O . ASN A 1 97 ? -13.447 17.334 20.761 1.00 65.06 97 ASN A O 1
ATOM 710 N N . ASP A 1 98 ? -11.415 17.660 21.676 1.00 77.06 98 ASP A N 1
ATOM 711 C CA . ASP A 1 98 ? -10.986 16.275 21.548 1.00 77.06 98 ASP A CA 1
ATOM 712 C C . ASP A 1 98 ? -11.913 15.392 22.385 1.00 77.06 98 ASP A C 1
ATOM 714 O O . ASP A 1 98 ? -12.248 15.706 23.530 1.00 77.06 98 ASP A O 1
ATOM 718 N N . GLN A 1 99 ? -12.377 14.308 21.781 1.00 79.94 99 GLN A N 1
ATOM 719 C CA . GLN A 1 99 ? -13.323 13.397 22.394 1.00 79.94 99 GLN A CA 1
ATOM 720 C C . GLN A 1 99 ? -12.570 12.257 23.072 1.00 79.94 99 GLN A C 1
ATOM 722 O O . GLN A 1 99 ? -11.479 11.877 22.646 1.00 79.94 99 GLN A O 1
ATOM 727 N N . PRO A 1 100 ? -13.129 11.666 24.134 1.00 77.81 100 PRO A N 1
ATOM 728 C CA . PRO A 1 100 ? -12.476 10.544 24.790 1.00 77.81 100 PRO A CA 1
ATOM 729 C C . PRO A 1 100 ? -12.490 9.282 23.913 1.00 77.81 100 PRO A C 1
ATOM 731 O O . PRO A 1 100 ? -11.608 8.442 24.050 1.00 77.81 100 PRO A O 1
ATOM 734 N N . ASN A 1 101 ? -13.490 9.121 23.035 1.00 81.94 101 ASN A N 1
ATOM 735 C CA . ASN A 1 101 ? -13.651 7.958 22.158 1.00 81.94 101 ASN A CA 1
ATOM 736 C C . ASN A 1 101 ? -14.724 8.195 21.074 1.00 81.94 101 ASN A C 1
ATOM 738 O O . ASN A 1 101 ? -15.427 9.208 21.066 1.00 81.94 101 ASN A O 1
ATOM 742 N N . SER A 1 102 ? -14.883 7.213 20.184 1.00 80.56 102 SER A N 1
ATOM 743 C CA . SER A 1 102 ? -15.895 7.216 19.120 1.00 80.56 102 SER A CA 1
ATOM 744 C C . SER A 1 102 ? -17.340 7.092 19.625 1.00 80.56 102 SER A C 1
ATOM 746 O O . SER A 1 102 ? -18.255 7.556 18.953 1.00 80.56 102 SER A O 1
ATOM 748 N N . SER A 1 103 ? -17.595 6.529 20.810 1.00 83.88 103 SER A N 1
ATOM 749 C CA . SER A 1 103 ? -18.957 6.490 21.372 1.00 83.88 103 SER A CA 1
ATOM 750 C C . SER A 1 103 ? -19.479 7.896 21.661 1.00 83.88 103 SER A C 1
ATOM 752 O O . SER A 1 103 ? -20.645 8.195 21.400 1.00 83.88 103 SER A O 1
ATOM 754 N N . THR A 1 104 ? -18.606 8.786 22.140 1.00 79.94 104 THR A N 1
ATOM 755 C CA . THR A 1 104 ? -18.953 10.198 22.327 1.00 79.94 104 THR A CA 1
ATOM 756 C C . THR A 1 104 ? -19.204 10.891 20.987 1.00 79.94 104 THR A C 1
ATOM 758 O O . THR A 1 104 ? -20.153 11.665 20.889 1.00 79.94 104 THR A O 1
ATOM 761 N N . MET A 1 105 ? -18.460 10.541 19.931 1.00 78.19 105 MET A N 1
ATOM 762 C CA . MET A 1 105 ? -18.727 11.031 18.569 1.00 78.19 105 MET A CA 1
ATOM 763 C C . MET A 1 105 ? -20.148 10.712 18.107 1.00 78.19 105 MET A C 1
ATOM 765 O O . MET A 1 105 ? -20.880 11.614 17.704 1.00 78.19 105 MET A O 1
ATOM 769 N N . TYR A 1 106 ? -20.575 9.455 18.243 1.00 82.56 106 TYR A N 1
ATOM 770 C CA . TYR A 1 106 ? -21.936 9.053 17.882 1.00 82.56 106 TYR A CA 1
ATOM 771 C C . TYR A 1 106 ? -23.000 9.786 18.708 1.00 82.56 106 TYR A C 1
ATOM 773 O O . TYR A 1 106 ? -24.023 10.197 18.166 1.00 82.56 106 TYR A O 1
ATOM 781 N N . SER A 1 107 ? -22.755 10.015 20.005 1.00 79.31 107 SER A N 1
ATOM 782 C CA . SER A 1 107 ? -23.687 10.768 20.862 1.00 79.31 107 SER A CA 1
ATOM 783 C C . SER A 1 107 ? -23.839 12.240 20.462 1.00 79.31 107 SER A C 1
ATOM 785 O O . SER A 1 107 ? -24.885 12.836 20.703 1.00 79.31 107 SER A O 1
ATOM 787 N N . LEU A 1 108 ? -22.815 12.806 19.817 1.00 76.00 108 LEU A N 1
ATOM 788 C CA . LEU A 1 108 ? -22.821 14.159 19.261 1.00 76.00 108 LEU A CA 1
ATOM 789 C C . LEU A 1 108 ? -23.417 14.204 17.839 1.00 76.00 108 LEU A C 1
ATOM 791 O O . LEU A 1 108 ? -23.462 15.265 17.223 1.00 76.00 108 LEU A O 1
ATOM 795 N N . GLY A 1 109 ? -23.886 13.063 17.322 1.00 77.06 109 GLY A N 1
ATOM 796 C CA . GLY A 1 109 ? -24.553 12.934 16.027 1.00 77.06 109 GLY A CA 1
ATOM 797 C C . GLY A 1 109 ? -23.622 12.669 14.843 1.00 77.06 109 GLY A C 1
ATOM 798 O O . GLY A 1 109 ? -24.103 12.558 13.719 1.00 77.06 109 GLY A O 1
ATOM 799 N N . TYR A 1 110 ? -22.310 12.547 15.059 1.00 79.00 110 TYR A N 1
ATOM 800 C CA . TYR A 1 110 ? -21.402 12.131 13.990 1.00 79.00 110 TYR A CA 1
ATOM 801 C C . TYR A 1 110 ? -21.683 10.683 13.599 1.00 79.00 110 TYR A C 1
ATOM 803 O O . TYR A 1 110 ? -21.989 9.849 14.449 1.00 79.00 110 TYR A O 1
ATOM 811 N N . THR A 1 111 ? -21.522 10.364 12.320 1.00 83.19 111 THR A N 1
ATOM 812 C CA . THR A 1 111 ? -21.604 8.987 11.820 1.00 83.19 111 THR A CA 1
ATOM 813 C C . THR A 1 111 ? -20.311 8.612 11.107 1.00 83.19 111 THR A C 1
ATOM 815 O O . THR A 1 111 ? -19.573 9.486 10.660 1.00 83.19 111 THR A O 1
ATOM 818 N N . LEU A 1 112 ? -19.996 7.318 11.059 1.00 84.31 112 LEU A N 1
ATOM 819 C CA . LEU A 1 112 ? -18.847 6.794 10.325 1.00 84.31 112 LEU A CA 1
ATOM 820 C C . LEU A 1 112 ? -19.371 6.042 9.104 1.00 84.31 112 LEU A C 1
ATOM 822 O O . LEU A 1 112 ? -20.045 5.022 9.259 1.00 84.31 112 LEU A O 1
ATOM 826 N N . ASP A 1 113 ? -19.043 6.541 7.921 1.00 84.12 113 ASP A N 1
ATOM 827 C CA . ASP A 1 113 ? -19.246 5.863 6.649 1.00 84.12 113 ASP A CA 1
ATOM 828 C C . ASP A 1 113 ? -17.883 5.369 6.131 1.00 84.12 113 ASP A C 1
ATOM 830 O O . ASP A 1 113 ? -17.105 6.150 5.584 1.00 84.12 113 ASP A O 1
ATOM 834 N N . PRO A 1 114 ? -17.541 4.083 6.330 1.00 74.62 114 PRO A N 1
ATOM 835 C CA . PRO A 1 114 ? -16.251 3.543 5.911 1.00 74.62 114 PRO A CA 1
ATOM 836 C C . PRO A 1 114 ? -16.103 3.425 4.387 1.00 74.62 114 PRO A C 1
ATOM 838 O O . PRO A 1 114 ? -14.982 3.202 3.922 1.00 74.62 114 PRO A O 1
ATOM 841 N N . ASP A 1 115 ? -17.196 3.536 3.627 1.00 78.50 115 ASP A N 1
ATOM 842 C CA . ASP A 1 115 ? -17.194 3.447 2.164 1.00 78.50 115 ASP A CA 1
ATOM 843 C C . ASP A 1 115 ? -17.038 4.828 1.506 1.00 78.50 115 ASP A C 1
ATOM 845 O O . ASP A 1 115 ? -16.709 4.913 0.322 1.00 78.50 115 ASP A O 1
ATOM 849 N N . GLN A 1 116 ? -17.221 5.912 2.267 1.00 79.25 116 GLN A N 1
ATOM 850 C CA . GLN A 1 116 ? -16.903 7.271 1.837 1.00 79.25 116 GLN A CA 1
ATOM 851 C C . GLN A 1 116 ? -15.580 7.715 2.444 1.00 79.25 116 GLN A C 1
ATOM 853 O O . GLN A 1 116 ? -15.521 8.169 3.583 1.00 79.25 116 GLN A O 1
ATOM 858 N N . GLY A 1 117 ? -14.497 7.603 1.680 1.00 77.69 117 GLY A N 1
ATOM 859 C CA . GLY A 1 117 ? -13.206 8.091 2.134 1.00 77.69 117 GLY A CA 1
ATOM 860 C C . GLY A 1 117 ? -13.226 9.596 2.416 1.00 77.69 117 GLY A C 1
ATOM 861 O O . GLY A 1 117 ? -13.915 10.391 1.771 1.00 77.69 117 GLY A O 1
ATOM 862 N N . SER A 1 118 ? -12.470 10.017 3.428 1.00 82.38 118 SER A N 1
ATOM 863 C CA . SER A 1 118 ? -12.223 11.442 3.629 1.00 82.38 118 SER A CA 1
ATOM 864 C C . SER A 1 118 ? -11.147 11.901 2.662 1.00 82.38 118 SER A C 1
ATOM 866 O O . SER A 1 118 ? -9.989 11.494 2.778 1.00 82.38 118 SER A O 1
ATOM 868 N N . GLU A 1 119 ? -11.535 12.765 1.726 1.00 80.81 119 GLU A N 1
ATOM 869 C CA . GLU A 1 119 ? -10.601 13.411 0.814 1.00 80.81 119 GLU A CA 1
ATOM 870 C C . GLU A 1 119 ? -9.578 14.228 1.606 1.00 80.81 119 GLU A C 1
ATOM 872 O O . GLU A 1 119 ? -9.890 15.247 2.226 1.00 80.81 119 GLU A O 1
ATOM 877 N N . LEU A 1 120 ? -8.327 13.782 1.569 1.00 76.81 120 LEU A N 1
ATOM 878 C CA . LEU A 1 120 ? -7.192 14.549 2.053 1.00 76.81 120 LEU A CA 1
ATOM 879 C C . LEU A 1 120 ? -6.672 15.416 0.909 1.00 76.81 120 LEU A C 1
ATOM 881 O O . LEU A 1 120 ? -5.574 15.208 0.397 1.00 76.81 120 LEU A O 1
ATOM 885 N N . SER A 1 121 ? -7.489 16.390 0.501 1.00 60.38 121 SER A N 1
ATOM 886 C CA . SER A 1 121 ? -7.078 17.425 -0.442 1.00 60.38 121 SER A CA 1
ATOM 887 C C . SER A 1 121 ? -6.634 18.662 0.331 1.00 60.38 121 SER A C 1
ATOM 889 O O . SER A 1 121 ? -7.439 19.422 0.868 1.00 60.38 121 SER A O 1
ATOM 891 N N . LEU A 1 122 ? -5.327 18.910 0.369 1.00 55.44 122 LEU A N 1
ATOM 892 C CA . LEU A 1 122 ? -4.743 20.125 0.948 1.00 55.44 122 LEU A CA 1
ATOM 893 C C . LEU A 1 122 ? -5.025 21.404 0.111 1.00 55.44 122 LEU A C 1
ATOM 895 O O . LEU A 1 122 ? -4.521 22.480 0.420 1.00 55.44 122 LEU A O 1
ATOM 899 N N . GLY A 1 123 ? -5.854 21.305 -0.938 1.00 52.00 123 GLY A N 1
ATOM 900 C CA . GLY A 1 123 ? -6.057 22.294 -2.004 1.00 52.00 123 GLY A CA 1
ATOM 901 C C . GLY A 1 123 ? -5.846 21.656 -3.384 1.00 52.00 123 GLY A C 1
ATOM 902 O O . GLY A 1 123 ? -5.541 20.475 -3.485 1.00 52.00 123 GLY A O 1
ATOM 903 N N . SER A 1 124 ? -5.994 22.397 -4.485 1.00 48.31 124 SER A N 1
ATOM 904 C CA . SER A 1 124 ? -5.549 21.889 -5.792 1.00 48.31 124 SER A CA 1
ATOM 905 C C . SER A 1 124 ? -4.012 21.850 -5.835 1.00 48.31 124 SER A C 1
ATOM 907 O O . SER A 1 124 ? -3.385 22.905 -5.948 1.00 48.31 124 SER A O 1
ATOM 909 N N . GLY A 1 125 ? -3.418 20.653 -5.776 1.00 59.94 125 GLY A N 1
ATOM 910 C CA . GLY A 1 125 ? -1.978 20.418 -5.959 1.00 59.94 125 GLY A CA 1
ATOM 911 C C . GLY A 1 125 ? -1.145 20.265 -4.679 1.00 59.94 125 GLY A C 1
ATOM 912 O O . GLY A 1 125 ? -1.498 20.786 -3.629 1.00 59.94 125 GLY A O 1
ATOM 913 N N . ASN A 1 126 ? -0.020 19.540 -4.809 1.00 62.84 126 ASN A N 1
ATOM 914 C CA . ASN A 1 126 ? 0.970 19.169 -3.783 1.00 62.84 126 ASN A CA 1
ATOM 915 C C . ASN A 1 126 ? 0.386 18.601 -2.471 1.00 62.84 126 ASN A C 1
ATOM 917 O O . ASN A 1 126 ? 0.346 19.287 -1.453 1.00 62.84 126 ASN A O 1
ATOM 921 N N . HIS A 1 127 ? -0.001 17.324 -2.455 1.00 68.88 127 HIS A N 1
ATOM 922 C CA . HIS A 1 127 ? -0.206 16.589 -1.194 1.00 68.88 127 HIS A CA 1
ATOM 923 C C . HIS A 1 127 ? 1.040 15.772 -0.898 1.00 68.88 127 HIS A C 1
ATOM 925 O O . HIS A 1 127 ? 1.757 15.439 -1.837 1.00 68.88 127 HIS A O 1
ATOM 931 N N . ILE A 1 128 ? 1.341 15.567 0.385 1.00 80.38 128 ILE A N 1
ATOM 932 C CA . ILE A 1 128 ? 2.293 14.583 0.912 1.00 80.38 128 ILE A CA 1
ATOM 933 C C . ILE A 1 128 ? 1.852 14.315 2.354 1.00 80.38 128 ILE A C 1
ATOM 935 O O . ILE A 1 128 ? 1.730 15.254 3.140 1.00 80.38 128 ILE A O 1
ATOM 939 N N . LEU A 1 129 ? 1.655 13.050 2.725 1.00 89.44 129 LEU A N 1
ATOM 940 C CA . LEU A 1 129 ? 1.672 12.611 4.121 1.00 89.44 129 LEU A CA 1
ATOM 941 C C . LEU A 1 129 ? 3.074 12.082 4.454 1.00 89.44 129 LEU A C 1
ATOM 943 O O . LEU A 1 129 ? 3.392 10.938 4.102 1.00 89.44 129 LEU A O 1
ATOM 947 N N . PRO A 1 130 ? 3.940 12.897 5.082 1.00 91.81 130 PRO A N 1
ATOM 948 C CA . PRO A 1 130 ? 5.285 12.476 5.431 1.00 91.81 130 PRO A CA 1
ATOM 949 C C . PRO A 1 130 ? 5.297 11.627 6.706 1.00 91.81 130 PRO A C 1
ATOM 951 O O . PRO A 1 130 ? 4.700 11.985 7.718 1.00 91.81 130 PRO A O 1
ATOM 954 N N . PHE A 1 131 ? 6.057 10.536 6.686 1.00 95.25 131 PHE A N 1
ATOM 955 C CA . PHE A 1 131 ? 6.268 9.646 7.824 1.00 95.25 131 PHE A CA 1
ATOM 956 C C . PHE A 1 131 ? 7.754 9.466 8.128 1.00 95.25 131 PHE A C 1
ATOM 958 O O . PHE A 1 131 ? 8.584 9.251 7.245 1.00 95.25 131 PHE A O 1
ATOM 965 N N . ASN A 1 132 ? 8.098 9.483 9.407 1.00 97.12 132 ASN A N 1
ATOM 966 C CA . ASN A 1 132 ? 9.409 9.072 9.889 1.00 97.12 132 ASN A CA 1
ATOM 967 C C . ASN A 1 132 ? 9.216 8.234 11.152 1.00 97.12 132 ASN A C 1
ATOM 969 O O . ASN A 1 132 ? 9.319 8.723 12.276 1.00 97.12 132 ASN A O 1
ATOM 973 N N . LEU A 1 133 ? 8.851 6.969 10.951 1.00 97.62 133 LEU A N 1
ATOM 974 C CA . LEU A 1 133 ? 8.484 6.066 12.031 1.00 97.62 133 LEU A CA 1
ATOM 975 C C . LEU A 1 133 ? 9.717 5.336 12.548 1.00 97.62 133 LEU A C 1
ATOM 977 O O . LEU A 1 133 ? 10.419 4.667 11.793 1.00 97.62 133 LEU A O 1
ATOM 981 N N . ASN A 1 134 ? 9.935 5.406 13.856 1.00 97.25 134 ASN A N 1
ATOM 982 C CA . ASN A 1 134 ? 11.016 4.711 14.545 1.00 97.25 134 ASN A CA 1
ATOM 983 C C . ASN A 1 134 ? 10.418 3.863 15.675 1.00 97.25 134 ASN A C 1
ATOM 985 O O . ASN A 1 134 ? 10.069 4.388 16.728 1.00 97.25 134 ASN A O 1
ATOM 989 N N . GLY A 1 135 ? 10.189 2.574 15.413 1.00 93.38 135 GLY A N 1
ATOM 990 C CA . GLY A 1 135 ? 9.481 1.666 16.327 1.00 93.38 135 GLY A CA 1
ATOM 991 C C . GLY A 1 135 ? 7.987 1.970 16.535 1.00 93.38 135 GLY A C 1
ATOM 992 O O . GLY A 1 135 ? 7.303 1.225 17.235 1.00 93.38 135 GLY A O 1
ATOM 993 N N . ALA A 1 136 ? 7.463 3.031 15.916 1.00 94.00 136 ALA A N 1
ATOM 994 C CA . ALA A 1 136 ? 6.071 3.456 16.022 1.00 94.00 136 ALA A CA 1
ATOM 995 C C . ALA A 1 136 ? 5.119 2.601 15.167 1.00 94.00 136 ALA A C 1
ATOM 997 O O . ALA A 1 136 ? 5.521 1.998 14.169 1.00 94.00 136 ALA A O 1
ATOM 998 N N . THR A 1 137 ? 3.842 2.562 15.558 1.00 92.94 137 THR A N 1
ATOM 999 C CA . THR A 1 137 ? 2.772 1.861 14.832 1.00 92.94 137 THR A CA 1
ATOM 1000 C C . THR A 1 137 ? 1.707 2.839 14.358 1.00 92.94 137 THR A C 1
ATOM 1002 O O . THR A 1 137 ? 1.023 3.444 15.177 1.00 92.94 137 THR A O 1
ATOM 1005 N N . VAL A 1 138 ? 1.537 2.955 13.044 1.00 94.44 138 VAL A N 1
ATOM 1006 C CA . VAL A 1 138 ? 0.524 3.811 12.419 1.00 94.44 138 VAL A CA 1
ATOM 1007 C C . VAL A 1 138 ? -0.506 2.974 11.670 1.00 94.44 138 VAL A C 1
ATOM 1009 O O . VAL A 1 138 ? -0.157 2.020 10.971 1.00 94.44 138 VAL A O 1
ATOM 1012 N N . VAL A 1 139 ? -1.774 3.363 11.779 1.00 93.38 139 VAL A N 1
ATOM 1013 C CA . VAL A 1 139 ? -2.860 2.847 10.939 1.00 93.38 139 VAL A CA 1
ATOM 1014 C C . VAL A 1 139 ? -3.495 4.007 10.185 1.00 93.38 139 VAL A C 1
ATOM 1016 O O . VAL A 1 139 ? -3.917 4.980 10.796 1.00 93.38 139 VAL A O 1
ATOM 1019 N N . LEU A 1 140 ? -3.579 3.893 8.867 1.00 92.94 140 LEU A N 1
ATOM 1020 C CA . LEU A 1 140 ? -4.318 4.800 7.999 1.00 92.94 140 LEU A CA 1
ATOM 1021 C C . LEU A 1 140 ? -5.532 4.045 7.472 1.00 92.94 140 LEU A C 1
ATOM 1023 O O . LEU A 1 140 ? -5.368 2.927 6.969 1.00 92.94 140 LEU A O 1
ATOM 1027 N N . LYS A 1 141 ? -6.722 4.637 7.572 1.00 91.12 141 LYS A N 1
ATOM 1028 C CA . LYS A 1 141 ? -7.943 4.020 7.050 1.00 91.12 141 LYS A CA 1
ATOM 1029 C C . LYS A 1 141 ? -8.966 5.017 6.528 1.00 91.12 141 LYS A C 1
ATOM 1031 O O . LYS A 1 141 ? -9.115 6.084 7.115 1.00 91.12 141 LYS A O 1
ATOM 1036 N N . HIS A 1 142 ? -9.682 4.632 5.471 1.00 88.94 142 HIS A N 1
ATOM 1037 C CA . HIS A 1 142 ? -10.808 5.385 4.898 1.00 88.94 142 HIS A CA 1
ATOM 1038 C C . HIS A 1 142 ? -10.423 6.793 4.410 1.00 88.94 142 HIS A C 1
ATOM 1040 O O . HIS A 1 142 ? -11.125 7.761 4.681 1.00 88.94 142 HIS A O 1
ATOM 1046 N N . LEU A 1 143 ? -9.279 6.932 3.734 1.00 88.38 143 LEU A N 1
ATOM 1047 C CA . LEU A 1 143 ? -8.781 8.222 3.232 1.00 88.38 143 LEU A CA 1
ATOM 1048 C C . LEU A 1 143 ? -8.656 8.196 1.713 1.00 88.38 143 LEU A C 1
ATOM 1050 O O . LEU A 1 143 ? -8.152 7.216 1.158 1.00 88.38 143 LEU A O 1
ATOM 1054 N N . ASP A 1 144 ? -8.980 9.323 1.087 1.00 88.12 144 ASP A N 1
ATOM 1055 C CA . ASP A 1 144 ? -8.845 9.510 -0.354 1.00 88.12 144 ASP A CA 1
ATOM 1056 C C . ASP A 1 144 ? -7.751 10.546 -0.634 1.00 88.12 144 ASP A C 1
ATOM 1058 O O . ASP A 1 144 ? -7.913 11.743 -0.398 1.00 88.12 144 ASP A O 1
ATOM 1062 N N . LEU A 1 145 ? -6.604 10.087 -1.133 1.00 88.44 145 LEU A N 1
ATOM 1063 C CA . LEU A 1 145 ? -5.482 10.928 -1.546 1.00 88.44 145 LEU A CA 1
ATOM 1064 C C . LEU A 1 145 ? -5.511 11.065 -3.064 1.00 88.44 145 LEU A C 1
ATOM 1066 O O . LEU A 1 145 ? -5.021 10.194 -3.793 1.00 88.44 145 LEU A O 1
ATOM 1070 N N . THR A 1 146 ? -6.134 12.140 -3.546 1.00 86.38 146 THR A N 1
ATOM 1071 C CA . THR A 1 146 ? -6.441 12.289 -4.971 1.00 86.38 146 THR A CA 1
ATOM 1072 C C . THR A 1 146 ? -5.913 13.579 -5.581 1.00 86.38 146 THR A C 1
ATOM 1074 O O . THR A 1 146 ? -5.757 14.583 -4.893 1.00 86.38 146 THR A O 1
ATOM 1077 N N . ASN A 1 147 ? -5.652 13.554 -6.892 1.00 86.31 147 ASN A N 1
ATOM 1078 C CA . ASN A 1 147 ? -5.265 14.717 -7.701 1.00 86.31 147 ASN A CA 1
ATOM 1079 C C . ASN A 1 147 ? -4.015 15.458 -7.192 1.00 86.31 147 ASN A C 1
ATOM 1081 O O . ASN A 1 147 ? -3.827 16.654 -7.443 1.00 86.31 147 ASN A O 1
ATOM 1085 N N . SER A 1 148 ? -3.143 14.749 -6.481 1.00 84.56 148 SER A N 1
ATOM 1086 C CA . SER A 1 148 ? -1.933 15.326 -5.918 1.00 84.56 148 SER A CA 1
ATOM 1087 C C . SER A 1 148 ? -0.835 15.316 -6.966 1.00 84.56 148 SER A C 1
ATOM 1089 O O . SER A 1 148 ? -0.537 14.273 -7.539 1.00 84.56 148 SER A O 1
ATOM 1091 N N . PHE A 1 149 ? -0.156 16.435 -7.183 1.00 87.69 149 PHE A N 1
ATOM 1092 C CA . PHE A 1 149 ? 1.035 16.461 -8.028 1.00 87.69 149 PHE A CA 1
ATOM 1093 C C . PHE A 1 149 ? 2.195 17.131 -7.314 1.00 87.69 149 PHE A C 1
ATOM 1095 O O . PHE A 1 149 ? 1.946 18.087 -6.597 1.00 87.69 149 PHE A O 1
ATOM 1102 N N . ASN A 1 150 ? 3.424 16.641 -7.497 1.00 87.94 150 ASN A N 1
ATOM 1103 C CA . ASN A 1 150 ? 4.663 17.217 -6.951 1.00 87.94 150 ASN A CA 1
ATOM 1104 C C . ASN A 1 150 ? 5.861 16.784 -7.824 1.00 87.94 150 ASN A C 1
ATOM 1106 O O . ASN A 1 150 ? 5.717 15.928 -8.691 1.00 87.94 150 ASN A O 1
ATOM 1110 N N . THR A 1 151 ? 7.052 17.341 -7.622 1.00 91.69 151 THR A N 1
ATOM 1111 C CA . THR A 1 151 ? 8.308 16.837 -8.212 1.00 91.69 151 THR A CA 1
ATOM 1112 C C . THR A 1 151 ? 9.002 15.796 -7.327 1.00 91.69 151 THR A C 1
ATOM 1114 O O . THR A 1 151 ? 9.932 15.124 -7.767 1.00 91.69 151 THR A O 1
ATOM 1117 N N . VAL A 1 152 ? 8.548 15.620 -6.086 1.00 89.62 152 VAL A N 1
ATOM 1118 C CA . VAL A 1 152 ? 9.014 14.583 -5.159 1.00 89.62 152 VAL A CA 1
ATOM 1119 C C . VAL A 1 152 ? 8.125 13.338 -5.270 1.00 89.62 152 VAL A C 1
ATOM 1121 O O . VAL A 1 152 ? 6.940 13.425 -5.577 1.00 89.62 152 VAL A O 1
ATOM 1124 N N . GLY A 1 153 ? 8.706 12.156 -5.051 1.00 91.25 153 GLY A N 1
ATOM 1125 C CA . GLY A 1 153 ? 7.963 10.894 -5.012 1.00 91.25 153 GLY A CA 1
ATOM 1126 C C . GLY A 1 153 ? 7.235 10.691 -3.681 1.00 91.25 153 GLY A C 1
ATOM 1127 O O . GLY A 1 153 ? 7.692 11.173 -2.651 1.00 91.25 153 GLY A O 1
ATOM 1128 N N . GLY A 1 154 ? 6.154 9.918 -3.682 1.00 90.25 154 GLY A N 1
ATOM 1129 C CA . GLY A 1 154 ? 5.292 9.716 -2.515 1.00 90.25 154 GLY A CA 1
ATOM 1130 C C . GLY A 1 154 ? 4.321 10.869 -2.294 1.00 90.25 154 GLY A C 1
ATOM 1131 O O . GLY A 1 154 ? 4.125 11.291 -1.162 1.00 90.25 154 GLY A O 1
ATOM 1132 N N . VAL A 1 155 ? 3.731 11.385 -3.375 1.00 88.81 155 VAL A N 1
ATOM 1133 C CA . VAL A 1 155 ? 2.778 12.503 -3.329 1.00 88.81 155 VAL A CA 1
ATOM 1134 C C . VAL A 1 155 ? 1.546 12.153 -2.477 1.00 88.81 155 VAL A C 1
ATOM 1136 O O . VAL A 1 155 ? 0.997 12.988 -1.783 1.00 88.81 155 VAL A O 1
ATOM 1139 N N . GLY A 1 156 ? 1.113 10.897 -2.427 1.00 90.44 156 GLY A N 1
ATOM 1140 C CA . GLY A 1 156 ? 0.170 10.491 -1.378 1.00 90.44 156 GLY A CA 1
ATOM 1141 C C . GLY A 1 156 ? 0.875 10.376 -0.022 1.00 90.44 156 GLY A C 1
ATOM 1142 O O . GLY A 1 156 ? 0.613 11.124 0.915 1.00 90.44 156 GLY A O 1
ATOM 1143 N N . ILE A 1 157 ? 1.781 9.407 0.080 1.00 93.94 157 ILE A N 1
ATOM 1144 C CA . ILE A 1 157 ? 2.507 9.040 1.297 1.00 93.94 157 ILE A CA 1
ATOM 1145 C C . ILE A 1 157 ? 3.998 8.942 0.984 1.00 93.94 157 ILE A C 1
ATOM 1147 O O . ILE A 1 157 ? 4.403 8.199 0.085 1.00 93.94 157 ILE A O 1
ATOM 1151 N N . GLN A 1 158 ? 4.825 9.604 1.789 1.00 94.38 158 GLN A N 1
ATOM 1152 C CA . GLN A 1 158 ? 6.280 9.547 1.680 1.00 94.38 158 GLN A CA 1
ATOM 1153 C C . GLN A 1 158 ? 6.908 9.240 3.037 1.00 94.38 158 GLN A C 1
ATOM 1155 O O . GLN A 1 158 ? 6.419 9.717 4.055 1.00 94.38 158 GLN A O 1
ATOM 1160 N N . GLY A 1 159 ? 8.029 8.517 3.081 1.00 96.44 159 GLY A N 1
ATOM 1161 C CA . GLY A 1 159 ? 8.818 8.454 4.309 1.00 96.44 159 GLY A CA 1
ATOM 1162 C C . GLY A 1 159 ? 9.588 7.173 4.580 1.00 96.44 159 GLY A C 1
ATOM 1163 O O . GLY A 1 159 ? 9.862 6.380 3.679 1.00 96.44 159 GLY A O 1
ATOM 1164 N N . THR A 1 160 ? 9.919 6.984 5.857 1.00 98.25 160 THR A N 1
ATOM 1165 C CA . THR A 1 160 ? 10.736 5.868 6.346 1.00 98.25 160 THR A CA 1
ATOM 1166 C C . THR A 1 160 ? 10.064 5.157 7.516 1.00 98.25 160 THR A C 1
ATOM 1168 O O . THR A 1 160 ? 9.498 5.793 8.407 1.00 98.25 160 THR A O 1
ATOM 1171 N N . LEU A 1 161 ? 10.163 3.828 7.528 1.00 98.44 161 LEU A N 1
ATOM 1172 C CA . LEU A 1 161 ? 9.840 2.959 8.656 1.00 98.44 161 LEU A CA 1
ATOM 1173 C C . LEU A 1 161 ? 11.128 2.287 9.136 1.00 98.44 161 LEU A C 1
ATOM 1175 O O . LEU A 1 161 ? 11.747 1.538 8.382 1.00 98.44 161 LEU A O 1
ATOM 1179 N N . ALA A 1 162 ? 11.511 2.519 10.386 1.00 98.38 162 ALA A N 1
ATOM 1180 C CA . ALA A 1 162 ? 12.734 2.003 10.984 1.00 98.38 162 ALA A CA 1
ATOM 1181 C C . ALA A 1 162 ? 12.479 1.299 12.325 1.00 98.38 162 ALA A C 1
ATOM 1183 O O . ALA A 1 162 ? 11.489 1.556 13.012 1.00 98.38 162 ALA A O 1
ATOM 1184 N N . ASN A 1 163 ? 13.426 0.445 12.725 1.00 96.12 163 ASN A N 1
ATOM 1185 C CA . ASN A 1 163 ? 13.512 -0.159 14.062 1.00 96.12 163 ASN A CA 1
ATOM 1186 C C . ASN A 1 163 ? 12.214 -0.838 14.531 1.00 96.12 163 ASN A C 1
ATOM 1188 O O . ASN A 1 163 ? 11.719 -0.595 15.630 1.00 96.12 163 ASN A O 1
ATOM 1192 N N . GLY A 1 164 ? 11.649 -1.697 13.685 1.00 92.81 164 GLY A N 1
ATOM 1193 C CA . GLY A 1 164 ? 10.436 -2.450 13.989 1.00 92.81 164 GLY A CA 1
ATOM 1194 C C . GLY A 1 164 ? 9.149 -1.638 13.864 1.00 92.81 164 GLY A C 1
ATOM 1195 O O . GLY A 1 164 ? 8.108 -2.101 14.340 1.00 92.81 164 GLY A O 1
ATOM 1196 N N . ALA A 1 165 ? 9.201 -0.461 13.230 1.00 96.31 165 ALA A N 1
ATOM 1197 C CA . ALA A 1 165 ? 8.022 0.336 12.923 1.00 96.31 165 ALA A CA 1
ATOM 1198 C C . ALA A 1 165 ? 7.007 -0.462 12.095 1.00 96.31 165 ALA A C 1
ATOM 1200 O O . ALA A 1 165 ? 7.360 -1.353 11.313 1.00 96.31 165 ALA A O 1
ATOM 1201 N N . ARG A 1 166 ? 5.727 -0.136 12.268 1.00 95.44 166 ARG A N 1
ATOM 1202 C CA . ARG A 1 166 ? 4.617 -0.803 11.587 1.00 95.44 166 ARG A CA 1
ATOM 1203 C C . ARG A 1 166 ? 3.673 0.226 10.986 1.00 95.44 166 ARG A C 1
ATOM 1205 O O . ARG A 1 166 ? 3.235 1.134 11.679 1.00 95.44 166 ARG A O 1
ATOM 1212 N N . MET A 1 167 ? 3.321 0.060 9.719 1.00 97.00 167 MET A N 1
ATOM 1213 C CA . MET A 1 167 ? 2.292 0.862 9.062 1.00 97.00 167 MET A CA 1
ATOM 1214 C C . MET A 1 167 ? 1.252 -0.053 8.432 1.00 97.00 167 MET A C 1
ATOM 1216 O O . MET A 1 167 ? 1.597 -0.954 7.663 1.00 97.00 167 MET A O 1
ATOM 1220 N N . ARG A 1 168 ? -0.019 0.191 8.743 1.00 95.56 168 ARG A N 1
ATOM 1221 C CA . ARG A 1 168 ? -1.158 -0.438 8.077 1.00 95.56 168 ARG A CA 1
ATOM 1222 C C . ARG A 1 168 ? -1.917 0.615 7.284 1.00 95.56 168 ARG A C 1
ATOM 1224 O O . ARG A 1 168 ? -2.315 1.626 7.841 1.00 95.56 168 ARG A O 1
ATOM 1231 N N . ILE A 1 169 ? -2.114 0.348 6.005 1.00 95.81 169 ILE A N 1
ATOM 1232 C CA . ILE A 1 169 ? -2.915 1.132 5.074 1.00 95.81 169 ILE A CA 1
ATOM 1233 C C . ILE A 1 169 ? -4.117 0.266 4.718 1.00 95.81 169 ILE A C 1
ATOM 1235 O O . ILE A 1 169 ? -3.942 -0.824 4.173 1.00 95.81 169 ILE A O 1
ATOM 1239 N N . GLU A 1 170 ? -5.315 0.712 5.073 1.00 91.94 170 GLU A N 1
ATOM 1240 C CA . GLU A 1 170 ? -6.535 -0.077 4.943 1.00 91.94 170 GLU A CA 1
ATOM 1241 C C . GLU A 1 170 ? -7.660 0.735 4.319 1.00 91.94 170 GLU A C 1
ATOM 1243 O O . GLU A 1 170 ? -8.091 1.719 4.899 1.00 91.94 170 GLU A O 1
ATOM 1248 N N . ASN A 1 171 ? -8.181 0.292 3.176 1.00 89.75 171 ASN A N 1
ATOM 1249 C CA . ASN A 1 171 ? -9.282 0.988 2.507 1.00 89.75 171 ASN A CA 1
ATOM 1250 C C . ASN A 1 171 ? -8.953 2.468 2.241 1.00 89.75 171 ASN A C 1
ATOM 1252 O O . ASN A 1 171 ? -9.598 3.380 2.750 1.00 89.75 171 ASN A O 1
ATOM 1256 N N . LEU A 1 172 ? -7.859 2.682 1.511 1.00 93.50 172 LEU A N 1
ATOM 1257 C CA . LEU A 1 172 ? -7.469 4.003 1.020 1.00 93.50 172 LEU A CA 1
ATOM 1258 C C . LEU A 1 172 ? -7.631 4.046 -0.488 1.00 93.50 172 LEU A C 1
ATOM 1260 O O . LEU A 1 172 ? -7.305 3.061 -1.167 1.00 93.50 172 LEU A O 1
ATOM 1264 N N . GLU A 1 173 ? -8.009 5.210 -0.996 1.00 92.88 173 GLU A N 1
ATOM 1265 C CA . GLU A 1 173 ? -7.969 5.505 -2.416 1.00 92.88 173 GLU A CA 1
ATOM 1266 C C . GLU A 1 173 ? -6.819 6.447 -2.771 1.00 92.88 173 GLU A C 1
ATOM 1268 O O . GLU A 1 173 ? -6.613 7.492 -2.162 1.00 92.88 173 GLU A O 1
ATOM 1273 N N . PHE A 1 174 ? -6.079 6.082 -3.813 1.00 94.06 174 PHE A N 1
ATOM 1274 C CA . PHE A 1 174 ? -5.049 6.901 -4.434 1.00 94.06 174 PHE A CA 1
ATOM 1275 C C . PHE A 1 174 ? -5.410 7.090 -5.900 1.00 94.06 174 PHE A C 1
ATOM 1277 O O . PHE A 1 174 ? -5.185 6.188 -6.716 1.00 94.06 174 PHE A O 1
ATOM 1284 N N . ASN A 1 175 ? -5.979 8.243 -6.239 1.00 92.19 175 ASN A N 1
ATOM 1285 C CA . ASN A 1 175 ? -6.472 8.520 -7.585 1.00 92.19 175 ASN A CA 1
ATOM 1286 C C . ASN A 1 175 ? -5.732 9.713 -8.197 1.00 92.19 175 ASN A C 1
ATOM 1288 O O . ASN A 1 175 ? -5.634 10.760 -7.571 1.00 92.19 175 ASN A O 1
ATOM 1292 N N . ASP A 1 176 ? -5.256 9.589 -9.434 1.00 92.94 176 ASP A N 1
ATOM 1293 C CA . ASP A 1 176 ? -4.715 10.725 -10.199 1.00 92.94 176 ASP A CA 1
ATOM 1294 C C . ASP A 1 176 ? -3.528 11.444 -9.534 1.00 92.94 176 ASP A C 1
ATOM 1296 O O . ASP A 1 176 ? -3.345 12.650 -9.703 1.00 92.94 176 ASP A O 1
ATOM 1300 N N . ASN A 1 177 ? -2.699 10.721 -8.772 1.00 93.12 177 ASN A N 1
ATOM 1301 C CA . ASN A 1 177 ? -1.484 11.311 -8.216 1.00 93.12 177 ASN A CA 1
ATOM 1302 C C . ASN A 1 177 ? -0.358 11.315 -9.257 1.00 93.12 177 ASN A C 1
ATOM 1304 O O . ASN A 1 177 ? -0.121 10.313 -9.930 1.00 93.12 177 ASN A O 1
ATOM 1308 N N . LEU A 1 178 ? 0.376 12.419 -9.370 1.00 94.06 178 LEU A N 1
ATOM 1309 C CA . LEU A 1 178 ? 1.352 12.660 -10.429 1.00 94.06 178 LEU A CA 1
ATOM 1310 C C . LEU A 1 178 ? 2.688 13.165 -9.878 1.00 94.06 178 LEU A C 1
ATOM 1312 O O . LEU A 1 178 ? 2.787 14.255 -9.323 1.00 94.06 178 LEU A O 1
ATOM 1316 N N . VAL A 1 179 ? 3.769 12.443 -10.151 1.00 95.12 179 VAL A N 1
ATOM 1317 C CA . VAL A 1 179 ? 5.108 13.030 -10.076 1.00 95.12 179 VAL A CA 1
ATOM 1318 C C . VAL A 1 179 ? 5.392 13.773 -11.380 1.00 95.12 179 VAL A C 1
ATOM 1320 O O . VAL A 1 179 ? 5.601 13.157 -12.428 1.00 95.12 179 VAL A O 1
ATOM 1323 N N . GLN A 1 180 ? 5.414 15.103 -11.324 1.00 92.56 180 GLN A N 1
ATOM 1324 C CA . GLN A 1 180 ? 5.597 15.972 -12.483 1.00 92.56 180 GLN A CA 1
ATOM 1325 C C . GLN A 1 180 ? 6.890 15.645 -13.236 1.00 92.56 180 GLN A C 1
ATOM 1327 O O . GLN A 1 180 ? 7.967 15.524 -12.653 1.00 92.56 180 GLN A O 1
ATOM 1332 N N . GLY A 1 181 ? 6.769 15.476 -14.555 1.00 91.31 181 GLY A N 1
ATOM 1333 C CA . GLY A 1 181 ? 7.884 15.119 -15.435 1.00 91.31 181 GLY A CA 1
ATOM 1334 C C . GLY A 1 181 ? 8.484 13.729 -15.187 1.00 91.31 181 GLY A C 1
ATOM 1335 O O . GLY A 1 181 ? 9.494 13.393 -15.800 1.00 91.31 181 GLY A O 1
ATOM 1336 N N . GLY A 1 182 ? 7.909 12.920 -14.287 1.00 92.31 182 GLY A N 1
ATOM 1337 C CA . GLY A 1 182 ? 8.449 11.609 -13.933 1.00 92.31 182 GLY A CA 1
ATOM 1338 C C . GLY A 1 182 ? 9.857 11.672 -13.335 1.00 92.31 182 GLY A C 1
ATOM 1339 O O . GLY A 1 182 ? 10.651 10.757 -13.557 1.00 92.31 182 GLY A O 1
ATOM 1340 N N . VAL A 1 183 ? 10.182 12.758 -12.622 1.00 95.56 183 VAL A N 1
ATOM 1341 C CA . VAL A 1 183 ? 11.527 13.009 -12.063 1.00 95.56 183 VAL A CA 1
ATOM 1342 C C . VAL A 1 183 ? 11.802 12.256 -10.754 1.00 95.56 183 VAL A C 1
ATOM 1344 O O . VAL A 1 183 ? 12.948 12.149 -10.325 1.00 95.56 183 VAL A O 1
ATOM 1347 N N . ALA A 1 184 ? 10.762 11.698 -10.136 1.00 96.38 184 ALA A N 1
ATOM 1348 C CA . ALA A 1 184 ? 10.823 10.820 -8.970 1.00 96.38 184 ALA A CA 1
ATOM 1349 C C . ALA A 1 184 ? 9.811 9.665 -9.113 1.00 96.38 184 ALA A C 1
ATOM 1351 O O . ALA A 1 184 ? 9.108 9.562 -10.117 1.00 96.38 184 ALA A O 1
ATOM 1352 N N . ASN A 1 185 ? 9.744 8.773 -8.124 1.00 97.62 185 ASN A N 1
ATOM 1353 C CA . ASN A 1 185 ? 9.047 7.484 -8.225 1.00 97.62 185 ASN A CA 1
ATOM 1354 C C . ASN A 1 185 ? 7.941 7.335 -7.175 1.00 97.62 185 ASN A C 1
ATOM 1356 O O . ASN A 1 185 ? 8.047 7.929 -6.101 1.00 97.62 185 ASN A O 1
ATOM 1360 N N . GLY A 1 186 ? 6.953 6.475 -7.442 1.00 97.38 186 GLY A N 1
ATOM 1361 C CA . GLY A 1 186 ? 5.888 6.166 -6.488 1.00 97.38 186 GLY A CA 1
ATOM 1362 C C . GLY A 1 186 ? 4.952 7.341 -6.251 1.00 97.38 186 GLY A C 1
ATOM 1363 O O . GLY A 1 186 ? 5.035 7.951 -5.193 1.00 97.38 186 GLY A O 1
ATOM 1364 N N . ALA A 1 187 ? 4.087 7.707 -7.202 1.00 96.12 187 ALA A N 1
ATOM 1365 C CA . ALA A 1 187 ? 3.265 8.912 -7.034 1.00 96.12 187 ALA A CA 1
ATOM 1366 C C . ALA A 1 187 ? 2.292 8.816 -5.857 1.00 96.12 187 ALA A C 1
ATOM 1368 O O . ALA A 1 187 ? 2.126 9.779 -5.119 1.00 96.12 187 ALA A O 1
ATOM 1369 N N . ALA A 1 188 ? 1.691 7.649 -5.641 1.00 96.12 188 ALA A N 1
ATOM 1370 C CA . ALA A 1 188 ? 0.839 7.411 -4.488 1.00 96.12 188 ALA A CA 1
ATOM 1371 C C . ALA A 1 188 ? 1.674 7.172 -3.226 1.00 96.12 188 ALA A C 1
ATOM 1373 O O . ALA A 1 188 ? 1.456 7.825 -2.214 1.00 96.12 188 ALA A O 1
ATOM 1374 N N . ILE A 1 189 ? 2.634 6.245 -3.270 1.00 98.12 189 ILE A N 1
ATOM 1375 C CA . ILE A 1 189 ? 3.405 5.844 -2.086 1.00 98.12 189 ILE A CA 1
ATOM 1376 C C . ILE A 1 189 ? 4.884 5.714 -2.434 1.00 98.12 189 ILE A C 1
ATOM 1378 O O . ILE A 1 189 ? 5.253 4.975 -3.348 1.00 98.12 189 ILE A O 1
ATOM 1382 N N . ARG A 1 190 ? 5.739 6.353 -1.631 1.00 98.00 190 ARG A N 1
ATOM 1383 C CA . ARG A 1 190 ? 7.189 6.149 -1.629 1.00 98.00 190 ARG A CA 1
ATOM 1384 C C . ARG A 1 190 ? 7.689 5.907 -0.209 1.00 98.00 190 ARG A C 1
ATOM 1386 O O . ARG A 1 190 ? 7.787 6.848 0.575 1.00 98.00 190 ARG A O 1
ATOM 1393 N N . LEU A 1 191 ? 8.063 4.668 0.110 1.00 98.62 191 LEU A N 1
ATOM 1394 C CA . LEU A 1 191 ? 8.546 4.315 1.451 1.00 98.62 191 LEU A CA 1
ATOM 1395 C C . LEU A 1 191 ? 9.869 3.549 1.431 1.00 98.62 191 LEU A C 1
ATOM 1397 O O . LEU A 1 191 ? 10.101 2.688 0.582 1.00 98.62 191 LEU A O 1
ATOM 1401 N N . GLU A 1 192 ? 10.705 3.815 2.430 1.00 98.62 192 GLU A N 1
ATOM 1402 C CA . GLU A 1 192 ? 11.868 2.996 2.771 1.00 98.62 192 GLU A CA 1
ATOM 1403 C C . GLU A 1 192 ? 11.637 2.262 4.098 1.00 98.62 192 GLU A C 1
ATOM 1405 O O . GLU A 1 192 ? 11.235 2.859 5.092 1.00 98.62 192 GLU A O 1
ATOM 1410 N N . LEU A 1 193 ? 11.875 0.950 4.114 1.00 98.62 193 LEU A N 1
ATOM 1411 C CA . LEU A 1 193 ? 11.701 0.095 5.284 1.00 98.62 193 LEU A CA 1
ATOM 1412 C C . LEU A 1 193 ? 13.048 -0.480 5.729 1.00 98.62 193 LEU A C 1
ATOM 1414 O O . LEU A 1 193 ? 13.718 -1.167 4.953 1.00 98.62 193 LEU A O 1
ATOM 1418 N N . THR A 1 194 ? 13.408 -0.253 6.989 1.00 98.19 194 THR A N 1
ATOM 1419 C CA . THR A 1 194 ? 14.657 -0.697 7.625 1.00 98.19 194 THR A CA 1
ATOM 1420 C C . THR A 1 194 ? 14.401 -1.282 9.015 1.00 98.19 194 THR A C 1
ATOM 1422 O O . THR A 1 194 ? 13.306 -1.172 9.568 1.00 98.19 194 THR A O 1
ATOM 1425 N N . GLY A 1 195 ? 15.409 -1.936 9.596 1.00 95.19 195 GLY A N 1
ATOM 1426 C CA . GLY A 1 195 ? 15.357 -2.452 10.968 1.00 95.19 195 GLY A CA 1
ATOM 1427 C C . GLY A 1 195 ? 14.180 -3.391 11.269 1.00 95.19 195 GLY A C 1
ATOM 1428 O O . GLY A 1 195 ? 13.525 -3.213 12.291 1.00 95.19 195 GLY A O 1
ATOM 1429 N N . ASN A 1 196 ? 13.901 -4.380 10.411 1.00 94.19 196 ASN A N 1
ATOM 1430 C CA . ASN A 1 196 ? 12.782 -5.327 10.552 1.00 94.19 196 ASN A CA 1
ATOM 1431 C C . ASN A 1 196 ? 11.394 -4.654 10.664 1.00 94.19 196 ASN A C 1
ATOM 1433 O O . ASN A 1 196 ? 10.550 -5.071 11.460 1.00 94.19 196 ASN A O 1
ATOM 1437 N N . SER A 1 197 ? 11.154 -3.595 9.890 1.00 96.50 197 SER A N 1
ATOM 1438 C CA . SER A 1 197 ? 9.868 -2.885 9.873 1.00 96.50 197 SER A CA 1
ATOM 1439 C C . SER A 1 197 ? 8.813 -3.589 9.014 1.00 96.50 197 SER A C 1
ATOM 1441 O O . SER A 1 197 ? 9.131 -4.461 8.203 1.00 96.50 197 SER A O 1
ATOM 1443 N N . HIS A 1 198 ? 7.541 -3.225 9.195 1.00 95.44 198 HIS A N 1
ATOM 1444 C CA . HIS A 1 198 ? 6.407 -3.891 8.551 1.00 95.44 198 HIS A CA 1
ATOM 1445 C C . HIS A 1 198 ? 5.460 -2.891 7.886 1.00 95.44 198 HIS A C 1
ATOM 1447 O O . HIS A 1 198 ? 4.940 -1.992 8.542 1.00 95.44 198 HIS A O 1
ATOM 1453 N N . LEU A 1 199 ? 5.175 -3.096 6.603 1.00 98.25 199 LEU A N 1
ATOM 1454 C CA . LEU A 1 199 ? 4.116 -2.395 5.879 1.00 98.25 199 LEU A CA 1
ATOM 1455 C C . LEU A 1 199 ? 3.044 -3.396 5.460 1.00 98.25 199 LEU A C 1
ATOM 1457 O O . LEU A 1 199 ? 3.350 -4.448 4.901 1.00 98.25 199 LEU A O 1
ATOM 1461 N N . THR A 1 200 ? 1.782 -3.065 5.705 1.00 95.88 200 THR A N 1
ATOM 1462 C CA . THR A 1 200 ? 0.632 -3.801 5.174 1.00 95.88 200 THR A CA 1
ATOM 1463 C C . THR A 1 200 ? -0.294 -2.844 4.449 1.00 95.88 200 THR A C 1
ATOM 1465 O O . THR A 1 200 ? -0.726 -1.859 5.034 1.00 95.88 200 THR A O 1
ATOM 1468 N N . ILE A 1 201 ? -0.600 -3.149 3.193 1.00 96.94 201 ILE A N 1
ATOM 1469 C CA . ILE A 1 201 ? -1.570 -2.442 2.359 1.00 96.94 201 ILE A CA 1
ATOM 1470 C C . ILE A 1 201 ? -2.690 -3.426 2.050 1.00 96.94 201 ILE A C 1
ATOM 1472 O O . ILE A 1 201 ? -2.423 -4.510 1.526 1.00 96.94 201 ILE A O 1
ATOM 1476 N N . ILE A 1 202 ? -3.923 -3.076 2.397 1.00 92.88 202 ILE A N 1
ATOM 1477 C CA . ILE A 1 202 ? -5.065 -3.967 2.234 1.00 92.88 202 ILE A CA 1
ATOM 1478 C C . ILE A 1 202 ? -6.323 -3.218 1.821 1.00 92.88 202 ILE A C 1
ATOM 1480 O O . ILE A 1 202 ? -6.594 -2.125 2.312 1.00 92.88 202 ILE A O 1
ATOM 1484 N N . ASN A 1 203 ? -7.119 -3.837 0.947 1.00 91.56 203 ASN A N 1
ATOM 1485 C CA . ASN A 1 203 ? -8.391 -3.281 0.480 1.00 91.56 203 ASN A CA 1
ATOM 1486 C C . ASN A 1 203 ? -8.245 -1.879 -0.134 1.00 91.56 203 ASN A C 1
ATOM 1488 O O . ASN A 1 203 ? -9.188 -1.103 -0.105 1.00 91.56 203 ASN A O 1
ATOM 1492 N N . SER A 1 204 ? -7.071 -1.530 -0.660 1.00 95.75 204 SER A N 1
ATOM 1493 C CA . SER A 1 204 ? -6.801 -0.191 -1.186 1.00 95.75 204 SER A CA 1
ATOM 1494 C C . SER A 1 204 ? -6.934 -0.145 -2.704 1.00 95.75 204 SER A C 1
ATOM 1496 O O . SER A 1 204 ? -6.776 -1.152 -3.409 1.00 95.75 204 SER A O 1
ATOM 1498 N N . ARG A 1 205 ? -7.184 1.053 -3.226 1.00 97.50 205 ARG A N 1
ATOM 1499 C CA . ARG A 1 205 ? -7.329 1.315 -4.655 1.00 97.50 205 ARG A CA 1
ATOM 1500 C C . ARG A 1 205 ? -6.289 2.325 -5.123 1.00 97.50 205 ARG A C 1
ATOM 1502 O O . ARG A 1 205 ? -6.140 3.388 -4.542 1.00 97.50 205 ARG A O 1
ATOM 1509 N N . PHE A 1 206 ? -5.600 1.996 -6.209 1.00 98.56 206 PHE A N 1
ATOM 1510 C CA . PHE A 1 206 ? -4.605 2.842 -6.862 1.00 98.56 206 PHE A CA 1
ATOM 1511 C C . PHE A 1 206 ? -4.998 3.014 -8.326 1.00 98.56 206 PHE A C 1
ATOM 1513 O O . PHE A 1 206 ? -4.873 2.071 -9.114 1.00 98.56 206 PHE A O 1
ATOM 1520 N N . ASN A 1 207 ? -5.488 4.192 -8.702 1.00 97.81 207 ASN A N 1
ATOM 1521 C CA . ASN A 1 207 ? -5.975 4.470 -10.047 1.00 97.81 207 ASN A CA 1
ATOM 1522 C C . ASN A 1 207 ? -5.259 5.665 -10.679 1.00 97.81 207 ASN A C 1
ATOM 1524 O O . ASN A 1 207 ? -5.183 6.727 -10.067 1.00 97.81 207 ASN A O 1
ATOM 1528 N N . ARG A 1 208 ? -4.817 5.526 -11.932 1.00 97.75 208 ARG A N 1
ATOM 1529 C CA . ARG A 1 208 ? -4.291 6.647 -12.738 1.00 97.75 208 ARG A CA 1
ATOM 1530 C C . ARG A 1 208 ? -3.139 7.421 -12.081 1.00 97.75 208 ARG A C 1
ATOM 1532 O O . ARG A 1 208 ? -2.959 8.605 -12.343 1.00 97.75 208 ARG A O 1
ATOM 1539 N N . ASN A 1 209 ? -2.338 6.757 -11.249 1.00 97.81 209 ASN A N 1
ATOM 1540 C CA . ASN A 1 209 ? -1.159 7.373 -10.646 1.00 97.81 209 ASN A CA 1
ATOM 1541 C C . ASN A 1 209 ? 0.040 7.278 -11.596 1.00 97.81 209 ASN A C 1
ATOM 1543 O O . ASN A 1 209 ? 0.243 6.235 -12.224 1.00 97.81 209 ASN A O 1
ATOM 1547 N N . GLN A 1 210 ? 0.837 8.341 -11.693 1.00 98.00 210 GLN A N 1
ATOM 1548 C CA . GLN A 1 210 ? 1.914 8.456 -12.675 1.00 98.00 210 GLN A CA 1
ATOM 1549 C C . GLN A 1 210 ? 3.221 8.934 -12.046 1.00 98.00 210 GLN A C 1
ATOM 1551 O O . GLN A 1 210 ? 3.272 9.998 -11.434 1.00 98.00 210 GLN A O 1
ATOM 1556 N N . ALA A 1 211 ? 4.305 8.187 -12.244 1.00 98.12 211 ALA A N 1
ATOM 1557 C CA . ALA A 1 211 ? 5.632 8.547 -11.744 1.00 98.12 211 ALA A CA 1
ATOM 1558 C C . ALA A 1 211 ? 6.747 8.109 -12.700 1.00 98.12 211 ALA A C 1
ATOM 1560 O O . ALA A 1 211 ? 6.499 7.439 -13.695 1.00 98.12 211 ALA A O 1
ATOM 1561 N N . GLY A 1 212 ? 8.001 8.451 -12.401 1.00 98.25 212 GLY A N 1
ATOM 1562 C CA . GLY A 1 212 ? 9.164 7.992 -13.166 1.00 98.25 212 GLY A CA 1
ATOM 1563 C C . GLY A 1 212 ? 9.270 6.467 -13.193 1.00 98.25 212 GLY A C 1
ATOM 1564 O O . GLY A 1 212 ? 9.398 5.872 -14.258 1.00 98.25 212 GLY A O 1
ATOM 1565 N N . SER A 1 213 ? 9.156 5.822 -12.034 1.00 98.31 213 SER A N 1
ATOM 1566 C CA . SER A 1 213 ? 8.994 4.374 -11.865 1.00 98.31 213 SER A CA 1
ATOM 1567 C C . SER A 1 213 ? 7.993 4.075 -10.755 1.00 98.31 213 SER A C 1
ATOM 1569 O O . SER A 1 213 ? 7.802 4.916 -9.876 1.00 98.31 213 SER A O 1
ATOM 1571 N N . GLY A 1 214 ? 7.405 2.873 -10.753 1.00 98.12 214 GLY A N 1
ATOM 1572 C CA . GLY A 1 214 ? 6.405 2.521 -9.746 1.00 98.12 214 GLY A CA 1
ATOM 1573 C C . GLY A 1 214 ? 5.241 3.499 -9.804 1.00 98.12 214 GLY A C 1
ATOM 1574 O O . GLY A 1 214 ? 5.088 4.269 -8.865 1.00 98.12 214 GLY A O 1
ATOM 1575 N N . GLY A 1 215 ? 4.502 3.555 -10.918 1.00 98.25 215 GLY A N 1
ATOM 1576 C CA . GLY A 1 215 ? 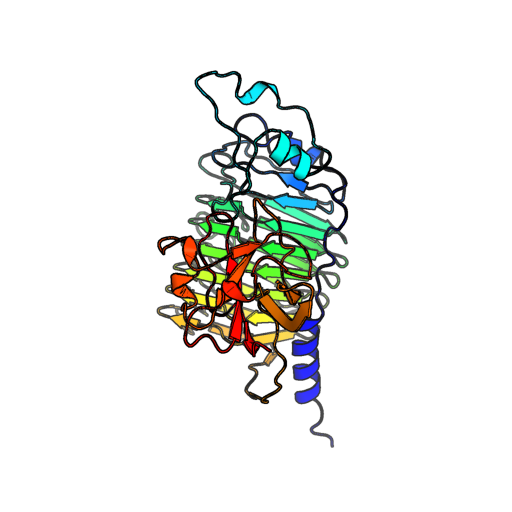3.573 4.661 -11.206 1.00 98.25 215 GLY A CA 1
ATOM 1577 C C . GLY A 1 215 ? 2.679 5.045 -10.026 1.00 98.25 215 GLY A C 1
ATOM 1578 O O . GLY A 1 215 ? 2.539 6.224 -9.713 1.00 98.25 215 GLY A O 1
ATOM 1579 N N . ALA A 1 216 ? 2.201 4.048 -9.277 1.00 98.56 216 ALA A N 1
ATOM 1580 C CA . ALA A 1 216 ? 1.595 4.251 -7.967 1.00 98.56 216 ALA A CA 1
ATOM 1581 C C . ALA A 1 216 ? 2.603 4.131 -6.813 1.00 98.56 216 ALA A C 1
ATOM 1583 O O . ALA A 1 216 ? 2.718 5.045 -6.001 1.00 98.56 216 ALA A O 1
ATOM 1584 N N . ILE A 1 217 ? 3.315 3.009 -6.705 1.00 98.88 217 ILE A N 1
ATOM 1585 C CA . ILE A 1 217 ? 4.098 2.670 -5.511 1.00 98.88 217 ILE A CA 1
ATOM 1586 C C . ILE A 1 217 ? 5.569 2.439 -5.862 1.00 98.88 217 ILE A C 1
ATOM 1588 O O . ILE A 1 217 ? 5.876 1.584 -6.695 1.00 98.88 217 ILE A O 1
ATOM 1592 N N . GLU A 1 218 ? 6.479 3.092 -5.133 1.00 98.75 218 GLU A N 1
ATOM 1593 C CA . GLU A 1 218 ? 7.875 2.663 -5.003 1.00 98.75 218 GLU A CA 1
ATOM 1594 C C . GLU A 1 218 ? 8.220 2.314 -3.547 1.00 98.75 218 GLU A C 1
ATOM 1596 O O . GLU A 1 218 ? 8.040 3.125 -2.642 1.00 98.75 218 GLU A O 1
ATOM 1601 N N . LEU A 1 219 ? 8.772 1.118 -3.320 1.00 98.81 219 LEU A N 1
ATOM 1602 C CA . LEU A 1 219 ? 9.255 0.689 -2.003 1.00 98.81 219 LEU A CA 1
ATOM 1603 C C . LEU A 1 219 ? 10.729 0.292 -2.043 1.00 98.81 219 LEU A C 1
ATOM 1605 O O . LEU A 1 219 ? 11.174 -0.397 -2.964 1.00 98.81 219 LEU A O 1
ATOM 1609 N N . VAL A 1 220 ? 11.462 0.644 -0.989 1.00 98.69 220 VAL A N 1
ATOM 1610 C CA . VAL A 1 220 ? 12.812 0.136 -0.713 1.00 98.69 220 VAL A CA 1
ATOM 1611 C C . VAL A 1 220 ? 12.764 -0.723 0.548 1.00 98.69 220 VAL A C 1
ATOM 1613 O O . VAL A 1 220 ? 12.387 -0.239 1.609 1.00 98.69 220 VAL A O 1
ATOM 1616 N N . VAL A 1 221 ? 13.134 -2.001 0.445 1.00 98.50 221 VAL A N 1
ATOM 1617 C CA . VAL A 1 221 ? 13.011 -2.980 1.542 1.00 98.50 221 VAL A CA 1
ATOM 1618 C C . VAL A 1 221 ? 14.393 -3.458 1.987 1.00 98.50 221 VAL A C 1
ATOM 1620 O O . VAL A 1 221 ? 15.155 -4.009 1.184 1.00 98.50 221 VAL A O 1
ATOM 1623 N N . ARG A 1 222 ? 14.726 -3.243 3.264 1.00 97.81 222 ARG A N 1
ATOM 1624 C CA . ARG A 1 222 ? 16.020 -3.583 3.880 1.00 97.81 222 ARG A CA 1
ATOM 1625 C C . ARG A 1 222 ? 15.852 -4.371 5.178 1.00 97.81 222 ARG A C 1
ATOM 1627 O O . ARG A 1 222 ? 14.762 -4.451 5.737 1.00 97.81 222 ARG A O 1
ATOM 1634 N N . ASP A 1 223 ? 16.959 -4.925 5.669 1.00 94.25 223 ASP A N 1
ATOM 1635 C CA . ASP A 1 223 ? 17.123 -5.435 7.040 1.00 94.25 223 ASP A CA 1
ATOM 1636 C C . ASP A 1 223 ? 16.012 -6.377 7.521 1.00 94.25 223 ASP A C 1
ATOM 1638 O O . ASP A 1 223 ? 15.463 -6.196 8.603 1.00 94.25 223 ASP A O 1
ATOM 1642 N N . GLY A 1 224 ? 15.619 -7.346 6.690 1.00 89.69 224 GLY A N 1
ATOM 1643 C CA . GLY A 1 224 ? 14.585 -8.317 7.064 1.00 89.69 224 GLY A CA 1
ATOM 1644 C C . GLY A 1 224 ? 13.158 -7.755 7.122 1.00 89.69 224 GLY A C 1
ATOM 1645 O O . GLY A 1 224 ? 12.244 -8.487 7.494 1.00 89.69 224 GLY A O 1
ATOM 1646 N N . SER A 1 225 ? 12.946 -6.493 6.733 1.00 96.12 225 SER A N 1
ATOM 1647 C CA . SER A 1 225 ? 11.628 -5.852 6.727 1.00 96.12 225 SER A CA 1
ATOM 1648 C C . SER A 1 225 ? 10.632 -6.593 5.835 1.00 96.12 225 SER A C 1
ATOM 1650 O O . SER A 1 225 ? 11.004 -7.253 4.858 1.00 96.12 225 SER A O 1
ATOM 1652 N N . THR A 1 226 ? 9.351 -6.473 6.179 1.00 95.38 226 THR A N 1
ATOM 1653 C CA . THR A 1 226 ? 8.267 -7.180 5.497 1.00 95.38 226 THR A CA 1
ATOM 1654 C C . THR A 1 226 ? 7.255 -6.217 4.893 1.00 95.38 226 THR A C 1
ATOM 1656 O O . THR A 1 226 ? 6.794 -5.284 5.544 1.00 95.38 226 THR A O 1
ATOM 1659 N N . VAL A 1 227 ? 6.878 -6.479 3.644 1.00 97.94 227 VAL A N 1
ATOM 1660 C CA . VAL A 1 227 ? 5.801 -5.785 2.935 1.00 97.94 227 VAL A CA 1
ATOM 1661 C C . VAL A 1 227 ? 4.722 -6.798 2.580 1.00 97.94 227 VAL A C 1
ATOM 1663 O O . VAL A 1 227 ? 5.019 -7.831 1.982 1.00 97.94 227 VAL A O 1
ATOM 1666 N N . VAL A 1 228 ? 3.471 -6.485 2.900 1.00 95.19 228 VAL A N 1
ATOM 1667 C CA . VAL A 1 228 ? 2.293 -7.250 2.481 1.00 95.19 228 VAL A CA 1
ATOM 1668 C C . VAL A 1 228 ? 1.359 -6.322 1.715 1.00 95.19 228 VAL A C 1
ATOM 1670 O O . VAL A 1 228 ? 0.975 -5.278 2.231 1.00 95.19 228 VAL A O 1
ATOM 1673 N N . ILE A 1 229 ? 0.994 -6.697 0.492 1.00 96.62 229 ILE A N 1
ATOM 1674 C CA . ILE A 1 229 ? -0.039 -6.024 -0.301 1.00 96.62 229 ILE A CA 1
ATOM 1675 C C . ILE A 1 229 ? -1.098 -7.067 -0.636 1.00 96.62 229 ILE A C 1
ATOM 1677 O O . ILE A 1 229 ? -0.804 -8.056 -1.320 1.00 96.62 229 ILE A O 1
ATOM 1681 N N . GLU A 1 230 ? -2.310 -6.866 -0.134 1.00 91.06 230 GLU A N 1
ATOM 1682 C CA . GLU A 1 230 ? -3.385 -7.846 -0.226 1.00 91.06 230 GLU A CA 1
ATOM 1683 C C . GLU A 1 230 ? -4.720 -7.224 -0.633 1.00 91.06 230 GLU A C 1
ATOM 1685 O O . GLU A 1 230 ? -5.035 -6.094 -0.266 1.00 91.06 230 GLU A O 1
ATOM 1690 N N . ASN A 1 231 ? -5.513 -7.975 -1.401 1.00 89.88 231 ASN A N 1
ATOM 1691 C CA . ASN A 1 231 ? -6.886 -7.619 -1.773 1.00 89.88 231 ASN A CA 1
ATOM 1692 C C . ASN A 1 231 ? -7.043 -6.172 -2.283 1.00 89.88 231 ASN A C 1
ATOM 1694 O O . ASN A 1 231 ? -8.020 -5.493 -1.987 1.00 89.88 231 ASN A O 1
ATOM 1698 N N . SER A 1 232 ? -6.038 -5.673 -2.999 1.00 96.00 232 SER A N 1
ATOM 1699 C CA . SER A 1 232 ? -5.980 -4.293 -3.476 1.00 96.00 232 SER A CA 1
ATOM 1700 C C . SER A 1 232 ? -6.063 -4.244 -5.000 1.00 96.00 232 SER A C 1
ATOM 1702 O O . SER A 1 232 ? -5.774 -5.224 -5.698 1.00 96.00 232 SER A O 1
ATOM 1704 N N . SER A 1 233 ? -6.468 -3.096 -5.538 1.00 97.62 233 SER A N 1
ATOM 1705 C CA . SER A 1 233 ? -6.618 -2.894 -6.980 1.00 97.62 233 SER A CA 1
ATOM 1706 C C . SER A 1 233 ? -5.698 -1.796 -7.503 1.00 97.62 233 SER A C 1
ATOM 1708 O O . SER A 1 233 ? -5.583 -0.727 -6.916 1.00 97.62 233 SER A O 1
ATOM 1710 N N . PHE A 1 234 ? -5.054 -2.074 -8.632 1.00 98.69 234 PHE A N 1
ATOM 1711 C CA . PHE A 1 234 ? -4.133 -1.190 -9.333 1.00 98.69 234 PHE A CA 1
ATOM 1712 C C . PHE A 1 234 ? -4.609 -1.056 -10.775 1.00 98.69 234 PHE A C 1
ATOM 1714 O O . PHE A 1 234 ? -4.502 -2.005 -11.560 1.00 98.69 234 PHE A O 1
ATOM 1721 N N . ALA A 1 235 ? -5.169 0.098 -11.115 1.00 97.94 235 ALA A N 1
ATOM 1722 C CA . ALA A 1 235 ? -5.755 0.362 -12.417 1.00 97.94 235 ALA A CA 1
ATOM 1723 C C . ALA A 1 235 ? -5.081 1.550 -13.109 1.00 97.94 235 ALA A C 1
ATOM 1725 O O . ALA A 1 235 ? -4.972 2.625 -12.529 1.00 97.94 235 ALA A O 1
ATOM 1726 N N . ASN A 1 236 ? -4.685 1.375 -14.370 1.00 97.94 236 ASN A N 1
ATOM 1727 C CA . ASN A 1 236 ? -4.235 2.467 -15.240 1.00 97.94 236 ASN A CA 1
ATOM 1728 C C . ASN A 1 236 ? -3.102 3.327 -14.654 1.00 97.94 236 ASN A C 1
ATOM 1730 O O . ASN A 1 236 ? -3.044 4.523 -14.917 1.00 97.94 236 ASN A O 1
ATOM 1734 N N . ASN A 1 237 ? -2.235 2.752 -13.819 1.00 98.75 237 ASN A N 1
ATOM 1735 C CA . ASN A 1 237 ? -1.072 3.463 -13.295 1.00 98.75 237 ASN A CA 1
ATOM 1736 C C . ASN A 1 237 ? 0.073 3.404 -14.312 1.00 98.75 237 ASN A C 1
ATOM 1738 O O . ASN A 1 237 ? 0.210 2.403 -15.023 1.00 98.75 237 ASN A O 1
ATOM 1742 N N . GLU A 1 238 ? 0.896 4.450 -14.362 1.00 98.56 238 GLU A N 1
ATOM 1743 C CA . GLU A 1 238 ? 1.943 4.589 -15.372 1.00 98.56 238 GLU A CA 1
ATOM 1744 C C . GLU A 1 238 ? 3.321 4.920 -14.782 1.00 98.56 238 GLU A C 1
ATOM 1746 O O . GLU A 1 238 ? 3.508 5.890 -14.046 1.00 98.56 238 GLU A O 1
ATOM 1751 N N . ALA A 1 239 ? 4.320 4.125 -15.163 1.00 98.56 239 ALA A N 1
ATOM 1752 C CA . ALA A 1 239 ? 5.725 4.482 -15.045 1.00 98.56 239 ALA A CA 1
ATOM 1753 C C . ALA A 1 239 ? 6.184 5.139 -16.357 1.00 98.56 239 ALA A C 1
ATOM 1755 O O . ALA A 1 239 ? 6.376 4.455 -17.365 1.00 98.56 239 ALA A O 1
ATOM 1756 N N . LEU A 1 240 ? 6.384 6.457 -16.321 1.00 97.44 240 LEU A N 1
ATOM 1757 C CA . LEU A 1 240 ? 6.690 7.296 -17.485 1.00 97.44 240 LEU A CA 1
ATOM 1758 C C . LEU A 1 240 ? 8.058 6.961 -18.099 1.00 97.44 240 LEU A C 1
ATOM 1760 O O . LEU A 1 240 ? 8.214 6.866 -19.316 1.00 97.44 240 LEU A O 1
ATOM 1764 N N . ASN A 1 241 ? 9.065 6.751 -17.248 1.00 94.81 241 ASN A N 1
ATOM 1765 C CA . ASN A 1 241 ? 10.465 6.645 -17.674 1.00 94.81 241 ASN A CA 1
ATOM 1766 C C . ASN A 1 241 ? 11.100 5.292 -17.331 1.00 94.81 241 ASN A C 1
ATOM 1768 O O . ASN A 1 241 ? 12.132 4.928 -17.890 1.00 94.81 241 ASN A O 1
ATOM 1772 N N . GLY A 1 242 ? 10.510 4.547 -16.401 1.00 95.75 242 GLY A N 1
ATOM 1773 C CA . GLY A 1 242 ? 11.119 3.372 -15.803 1.00 95.75 242 GLY A CA 1
ATOM 1774 C C . GLY A 1 242 ? 10.175 2.184 -15.698 1.00 95.75 242 GLY A C 1
ATOM 1775 O O . GLY A 1 242 ? 9.340 1.938 -16.560 1.00 95.75 242 GLY A O 1
ATOM 1776 N N . SER A 1 243 ? 10.391 1.372 -14.667 1.00 97.94 243 SER A N 1
ATOM 1777 C CA . SER A 1 243 ? 9.793 0.036 -14.531 1.00 97.94 243 SER A CA 1
ATOM 1778 C C . SER A 1 243 ? 8.711 -0.010 -13.456 1.00 97.94 243 SER A C 1
ATOM 1780 O O . SER A 1 243 ? 8.733 0.799 -12.528 1.00 97.94 243 SER A O 1
ATOM 1782 N N . GLY A 1 244 ? 7.834 -1.014 -13.530 1.00 97.75 244 GLY A N 1
ATOM 1783 C CA . GLY A 1 244 ? 6.748 -1.201 -12.572 1.00 97.75 244 GLY A CA 1
ATOM 1784 C C . GLY A 1 244 ? 5.651 -0.179 -12.810 1.00 97.75 244 GLY A C 1
ATOM 1785 O O . GLY A 1 244 ? 5.591 0.815 -12.095 1.00 97.75 244 GLY A O 1
ATOM 1786 N N . GLY A 1 245 ? 4.806 -0.387 -13.820 1.00 98.25 245 GLY A N 1
ATOM 1787 C CA . GLY A 1 245 ? 3.808 0.625 -14.184 1.00 98.25 245 GLY A CA 1
ATOM 1788 C C . GLY A 1 245 ? 2.856 0.964 -13.041 1.00 98.25 245 GLY A C 1
ATOM 1789 O O . GLY A 1 245 ? 2.539 2.128 -12.843 1.00 98.25 245 GLY A O 1
ATOM 1790 N N . ALA A 1 246 ? 2.520 -0.005 -12.185 1.00 98.56 246 ALA A N 1
ATOM 1791 C CA . ALA A 1 246 ? 1.883 0.271 -10.899 1.00 98.56 246 ALA A CA 1
ATOM 1792 C C . ALA A 1 246 ? 2.874 0.261 -9.734 1.00 98.56 246 ALA A C 1
ATOM 1794 O O . ALA A 1 246 ? 2.925 1.210 -8.955 1.00 98.56 246 ALA A O 1
ATOM 1795 N N . VAL A 1 247 ? 3.636 -0.823 -9.588 1.00 98.88 247 VAL A N 1
ATOM 1796 C CA . VAL A 1 247 ? 4.414 -1.098 -8.376 1.00 98.88 247 VAL A CA 1
ATOM 1797 C C . VAL A 1 247 ? 5.859 -1.400 -8.734 1.00 98.88 247 VAL A C 1
ATOM 1799 O O . VAL A 1 247 ? 6.139 -2.306 -9.521 1.00 98.88 247 VAL A O 1
ATOM 1802 N N . ARG A 1 248 ? 6.789 -0.695 -8.090 1.00 98.69 248 ARG A N 1
ATOM 1803 C CA . ARG A 1 248 ? 8.221 -0.983 -8.113 1.00 98.69 248 ARG A CA 1
ATOM 1804 C C . ARG A 1 248 ? 8.729 -1.246 -6.700 1.00 98.69 248 ARG A C 1
ATOM 1806 O O . ARG A 1 248 ? 8.497 -0.456 -5.794 1.00 98.69 248 ARG A O 1
ATOM 1813 N N . ILE A 1 249 ? 9.451 -2.345 -6.507 1.00 98.75 249 ILE A N 1
ATOM 1814 C CA . ILE A 1 249 ? 10.053 -2.687 -5.215 1.00 98.75 249 ILE A CA 1
ATOM 1815 C C . ILE A 1 249 ? 11.530 -3.018 -5.406 1.00 98.75 249 ILE A C 1
ATOM 1817 O O . ILE A 1 249 ? 11.888 -3.905 -6.183 1.00 98.75 249 ILE A O 1
ATOM 1821 N N . ILE A 1 250 ? 12.385 -2.320 -4.665 1.00 98.62 250 ILE A N 1
ATOM 1822 C CA . ILE A 1 250 ? 13.830 -2.536 -4.626 1.00 98.62 250 ILE A CA 1
ATOM 1823 C C . ILE A 1 250 ? 14.167 -3.222 -3.302 1.00 98.62 250 ILE A C 1
ATOM 1825 O O . ILE A 1 250 ? 13.975 -2.664 -2.224 1.00 98.62 250 ILE A O 1
ATOM 1829 N N . MET A 1 251 ? 14.678 -4.445 -3.373 1.00 98.25 251 MET A N 1
ATOM 1830 C CA . MET A 1 251 ? 14.971 -5.276 -2.213 1.00 98.25 251 MET A CA 1
ATOM 1831 C C . MET A 1 251 ? 16.476 -5.386 -1.975 1.00 98.25 251 MET A C 1
ATOM 1833 O O . MET A 1 251 ? 17.225 -5.881 -2.819 1.00 98.25 251 MET A O 1
ATOM 1837 N N . TYR A 1 252 ? 16.912 -4.994 -0.782 1.00 97.88 252 TYR A N 1
ATOM 1838 C CA . TYR A 1 252 ? 18.241 -5.303 -0.252 1.00 97.88 252 TYR A CA 1
ATOM 1839 C C . TYR A 1 252 ? 18.218 -6.566 0.611 1.00 97.88 252 TYR A C 1
ATOM 1841 O O . TYR A 1 252 ? 19.144 -7.374 0.567 1.00 97.88 252 TYR A O 1
ATOM 1849 N N . ALA A 1 253 ? 17.146 -6.733 1.382 1.00 93.00 253 ALA A N 1
ATOM 1850 C CA . ALA A 1 253 ? 16.836 -7.913 2.176 1.00 93.00 253 ALA A CA 1
ATOM 1851 C C . ALA A 1 253 ? 15.349 -7.878 2.563 1.00 93.00 253 ALA A C 1
ATOM 1853 O O . ALA A 1 253 ? 14.742 -6.812 2.525 1.00 93.00 253 ALA A O 1
ATOM 1854 N N . GLY A 1 254 ? 14.784 -9.007 2.987 1.00 92.12 254 GLY A N 1
ATOM 1855 C CA . GLY A 1 254 ? 13.437 -9.068 3.559 1.00 92.12 254 GLY A CA 1
ATOM 1856 C C . GLY A 1 254 ? 12.426 -9.818 2.702 1.00 92.12 254 GLY A C 1
ATOM 1857 O O . GLY A 1 254 ? 12.789 -10.555 1.777 1.00 92.12 254 GLY A O 1
ATOM 1858 N N . THR A 1 255 ? 11.152 -9.641 3.045 1.00 92.12 255 THR A N 1
ATOM 1859 C CA . THR A 1 255 ? 10.042 -10.416 2.479 1.00 92.12 255 THR A CA 1
ATOM 1860 C C . THR A 1 255 ? 8.988 -9.500 1.878 1.00 92.12 255 THR A C 1
ATOM 1862 O O . THR A 1 255 ? 8.543 -8.548 2.510 1.00 92.12 255 THR A O 1
ATOM 1865 N N . VAL A 1 256 ? 8.551 -9.808 0.662 1.00 95.81 256 VAL A N 1
ATOM 1866 C CA . VAL A 1 256 ? 7.423 -9.143 0.006 1.00 95.81 256 VAL A CA 1
ATOM 1867 C C . VAL A 1 256 ? 6.351 -10.180 -0.282 1.00 95.81 256 VAL A C 1
ATOM 1869 O O . VAL A 1 256 ? 6.638 -11.215 -0.879 1.00 95.81 256 VAL A O 1
ATOM 1872 N N . VAL A 1 257 ? 5.116 -9.900 0.112 1.00 92.38 257 VAL A N 1
ATOM 1873 C CA . VAL A 1 257 ? 3.948 -10.737 -0.158 1.00 92.38 257 VAL A CA 1
ATOM 1874 C C . VAL A 1 257 ? 2.951 -9.937 -0.976 1.00 92.38 257 VAL A C 1
ATOM 1876 O O . VAL A 1 257 ? 2.496 -8.880 -0.551 1.00 92.38 257 VAL A O 1
ATOM 1879 N N . LEU A 1 258 ? 2.594 -10.465 -2.140 1.00 91.44 258 LEU A N 1
ATOM 1880 C CA . LEU A 1 258 ? 1.548 -9.936 -3.002 1.00 91.44 258 LEU A CA 1
ATOM 1881 C C . LEU A 1 258 ? 0.456 -10.995 -3.102 1.00 91.44 258 LEU A C 1
ATOM 1883 O O . LEU A 1 258 ? 0.691 -12.054 -3.698 1.00 91.44 258 LEU A O 1
ATOM 1887 N N . ARG A 1 259 ? -0.721 -10.737 -2.526 1.00 87.69 259 ARG A N 1
ATOM 1888 C CA . ARG A 1 259 ? -1.818 -11.710 -2.513 1.00 87.69 259 ARG A CA 1
ATOM 1889 C C . ARG A 1 259 ? -3.142 -11.144 -3.007 1.00 87.69 259 ARG A C 1
ATOM 1891 O O . ARG A 1 259 ? -3.566 -10.088 -2.561 1.00 87.69 259 ARG A O 1
ATOM 1898 N N . SER A 1 260 ? -3.831 -11.879 -3.877 1.00 88.81 260 SER A N 1
ATOM 1899 C CA . SER A 1 260 ? -5.222 -11.582 -4.260 1.00 88.81 260 SER A CA 1
ATOM 1900 C C . SER A 1 260 ? -5.447 -10.153 -4.769 1.00 88.81 260 SER A C 1
ATOM 1902 O O . SER A 1 260 ? -6.528 -9.597 -4.607 1.00 88.81 260 SER A O 1
ATOM 1904 N N . ASN A 1 261 ? -4.432 -9.535 -5.372 1.00 92.94 261 ASN A N 1
ATOM 1905 C CA . ASN A 1 261 ? -4.550 -8.194 -5.930 1.00 92.94 261 ASN A CA 1
ATOM 1906 C C . ASN A 1 261 ? -4.981 -8.249 -7.392 1.00 92.94 261 ASN A C 1
ATOM 1908 O O . ASN A 1 261 ? -4.753 -9.241 -8.092 1.00 92.94 261 ASN A O 1
ATOM 1912 N N . ARG A 1 262 ? -5.532 -7.144 -7.887 1.00 95.62 262 ARG A N 1
ATOM 1913 C CA . ARG A 1 262 ? -5.896 -6.986 -9.295 1.00 95.62 262 ARG A CA 1
ATOM 1914 C C . ARG A 1 262 ? -5.098 -5.861 -9.943 1.00 95.62 262 ARG A C 1
ATOM 1916 O O . ARG A 1 262 ? -5.212 -4.716 -9.528 1.00 95.62 262 ARG A O 1
ATOM 1923 N N . PHE A 1 263 ? -4.369 -6.175 -11.009 1.00 97.81 263 PHE A N 1
ATOM 1924 C CA . PHE A 1 263 ? -3.600 -5.227 -11.815 1.00 97.81 263 PHE A CA 1
ATOM 1925 C C . PHE A 1 263 ? -4.193 -5.138 -13.221 1.00 97.81 263 PHE A C 1
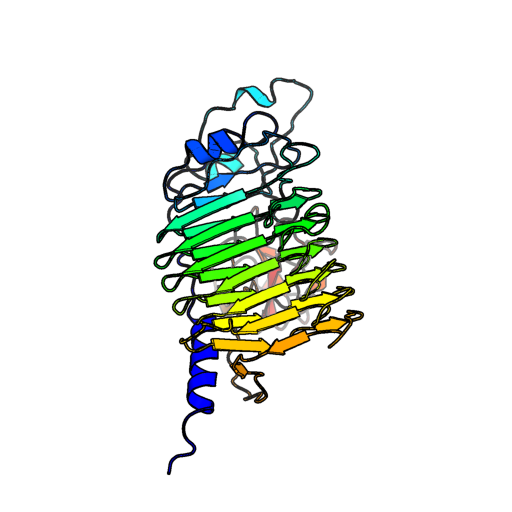ATOM 1927 O O . PHE A 1 263 ? -4.115 -6.098 -13.991 1.00 97.81 263 PHE A O 1
ATOM 1934 N N . THR A 1 264 ? -4.821 -4.009 -13.549 1.00 96.88 264 THR A N 1
ATOM 1935 C CA . THR A 1 264 ? -5.483 -3.792 -14.842 1.00 96.88 264 THR A CA 1
ATOM 1936 C C . THR A 1 264 ? -4.947 -2.553 -15.554 1.00 96.88 264 THR A C 1
ATOM 1938 O O . THR A 1 264 ? -4.924 -1.482 -14.961 1.00 96.88 264 THR A O 1
ATOM 1941 N N . GLY A 1 265 ? -4.566 -2.669 -16.826 1.00 94.38 265 GLY A N 1
ATOM 1942 C CA . GLY A 1 265 ? -4.256 -1.495 -17.653 1.00 94.38 265 GLY A CA 1
ATOM 1943 C C . GLY A 1 265 ? -3.018 -0.701 -17.229 1.00 94.38 265 GLY A C 1
ATOM 1944 O O . GLY A 1 265 ? -2.898 0.456 -17.607 1.00 94.38 265 GLY A O 1
ATOM 1945 N N . ASN A 1 266 ? -2.127 -1.257 -16.404 1.00 98.31 266 ASN A N 1
ATOM 1946 C CA . ASN A 1 266 ? -0.949 -0.526 -15.929 1.00 98.31 266 ASN A CA 1
ATOM 1947 C C . ASN A 1 266 ? 0.170 -0.551 -16.979 1.00 98.31 266 ASN A C 1
ATOM 1949 O O . ASN A 1 266 ? 0.346 -1.555 -17.677 1.00 98.31 266 ASN A O 1
ATOM 1953 N N . VAL A 1 267 ? 0.930 0.540 -17.084 1.00 98.50 267 VAL A N 1
ATOM 1954 C CA . VAL A 1 267 ? 1.888 0.753 -18.176 1.00 98.50 267 VAL A CA 1
ATOM 1955 C C . VAL A 1 267 ? 3.273 1.121 -17.651 1.00 98.50 267 VAL A C 1
ATOM 1957 O O . VAL A 1 267 ? 3.419 2.021 -16.835 1.00 98.50 267 VAL A O 1
ATOM 1960 N N . ALA A 1 268 ? 4.313 0.446 -18.139 1.00 97.94 268 ALA A N 1
ATOM 1961 C CA . ALA A 1 268 ? 5.704 0.870 -17.972 1.00 97.94 268 ALA A CA 1
ATOM 1962 C C . ALA A 1 268 ? 6.297 1.233 -19.339 1.00 97.94 268 ALA A C 1
ATOM 1964 O O . ALA A 1 268 ? 6.802 0.363 -20.052 1.00 97.94 268 ALA A O 1
ATOM 1965 N N . THR A 1 269 ? 6.229 2.515 -19.699 1.00 94.69 269 THR A N 1
ATOM 1966 C CA . THR A 1 269 ? 6.414 3.006 -21.075 1.00 94.69 269 THR A CA 1
ATOM 1967 C C . THR A 1 269 ? 7.769 2.621 -21.665 1.00 94.69 269 THR A C 1
ATOM 1969 O O . THR A 1 269 ? 7.837 2.129 -22.788 1.00 94.69 269 THR A O 1
ATOM 1972 N N . ASN A 1 270 ? 8.839 2.748 -20.877 1.00 92.38 270 ASN A N 1
ATOM 1973 C CA . ASN A 1 270 ? 10.209 2.458 -21.318 1.00 92.38 270 ASN A CA 1
ATOM 1974 C C . ASN A 1 270 ? 10.900 1.345 -20.506 1.00 92.38 270 ASN A C 1
ATOM 1976 O O . ASN A 1 270 ? 12.064 1.031 -20.746 1.00 92.38 270 ASN A O 1
ATOM 1980 N N . GLY A 1 271 ? 10.212 0.756 -19.523 1.00 94.25 271 GLY A N 1
ATOM 1981 C CA . GLY A 1 271 ? 10.806 -0.186 -18.573 1.00 94.25 271 GLY A CA 1
ATOM 1982 C C . GLY A 1 271 ? 10.255 -1.603 -18.651 1.00 94.25 271 GLY A C 1
ATOM 1983 O O . GLY A 1 271 ? 9.682 -2.036 -19.653 1.00 94.25 271 GLY A O 1
ATOM 1984 N N . SER A 1 272 ? 10.454 -2.345 -17.561 1.00 95.19 272 SER A N 1
ATOM 1985 C CA . SER A 1 272 ? 9.936 -3.702 -17.414 1.00 95.19 272 SER A CA 1
ATOM 1986 C C . SER A 1 272 ? 8.794 -3.793 -16.410 1.00 95.19 272 SER A C 1
ATOM 1988 O O . SER A 1 272 ? 8.787 -3.068 -15.414 1.00 95.19 272 SER A O 1
ATOM 1990 N N . GLY A 1 273 ? 7.899 -4.765 -16.598 1.00 94.38 273 GLY A N 1
ATOM 1991 C CA . GLY A 1 273 ? 6.829 -5.058 -15.645 1.00 94.38 273 GLY A CA 1
ATOM 1992 C C . GLY A 1 273 ? 5.744 -3.989 -15.671 1.00 94.38 273 GLY A C 1
ATOM 1993 O O . GLY A 1 273 ? 5.748 -3.085 -14.838 1.00 94.38 273 GLY A O 1
ATOM 1994 N N . GLY A 1 274 ? 4.819 -4.087 -16.625 1.00 92.25 274 GLY A N 1
ATOM 1995 C CA . GLY A 1 274 ? 3.767 -3.083 -16.818 1.00 92.25 274 GLY A CA 1
ATOM 1996 C C . GLY A 1 274 ? 2.859 -2.933 -15.606 1.00 92.25 274 GLY A C 1
ATOM 1997 O O . GLY A 1 274 ? 2.450 -1.831 -15.281 1.00 92.25 274 GLY A O 1
ATOM 1998 N N . ALA A 1 275 ? 2.641 -3.998 -14.840 1.00 96.06 275 ALA A N 1
ATOM 1999 C CA . ALA A 1 275 ? 2.075 -3.899 -13.502 1.00 96.06 275 ALA A CA 1
ATOM 2000 C C . ALA A 1 275 ? 3.163 -3.806 -12.428 1.00 96.06 275 ALA A C 1
ATOM 2002 O O . ALA A 1 275 ? 3.184 -2.855 -11.647 1.00 96.06 275 ALA A O 1
ATOM 2003 N N . ILE A 1 276 ? 4.058 -4.796 -12.365 1.00 98.31 276 ILE A N 1
ATOM 2004 C CA . ILE A 1 276 ? 4.944 -4.984 -11.209 1.00 98.31 276 ILE A CA 1
ATOM 2005 C C . ILE A 1 276 ? 6.393 -5.159 -11.637 1.00 98.31 276 ILE A C 1
ATOM 2007 O O . ILE A 1 276 ? 6.723 -6.035 -12.436 1.00 98.31 276 ILE A O 1
ATOM 2011 N N . ARG A 1 277 ? 7.287 -4.418 -10.988 1.00 97.94 277 ARG A N 1
ATOM 2012 C CA . ARG A 1 277 ? 8.727 -4.653 -11.011 1.00 97.94 277 ARG A CA 1
ATOM 2013 C C . ARG A 1 277 ? 9.236 -4.915 -9.600 1.00 97.94 277 ARG A C 1
ATOM 2015 O O . ARG A 1 277 ? 9.112 -4.053 -8.741 1.00 97.94 277 ARG A O 1
ATOM 2022 N N . ILE A 1 278 ? 9.886 -6.054 -9.369 1.00 98.12 278 ILE A N 1
ATOM 2023 C CA . ILE A 1 278 ? 10.643 -6.284 -8.128 1.00 98.12 278 ILE A CA 1
ATOM 2024 C C . ILE A 1 278 ? 12.077 -6.677 -8.457 1.00 98.12 278 ILE A C 1
ATOM 2026 O O . ILE A 1 278 ? 12.318 -7.637 -9.191 1.00 98.12 278 ILE A O 1
ATOM 2030 N N . GLU A 1 279 ? 13.043 -5.942 -7.922 1.00 96.88 279 GLU A N 1
ATOM 2031 C CA . GLU A 1 279 ? 14.466 -6.215 -8.108 1.00 96.88 279 GLU A CA 1
ATOM 2032 C C . GLU A 1 279 ? 15.242 -6.305 -6.823 1.00 96.88 279 GLU A C 1
ATOM 2034 O O . GLU A 1 279 ? 14.980 -5.596 -5.859 1.00 96.88 279 GLU A O 1
ATOM 2039 N N . ARG A 1 280 ? 16.283 -7.127 -6.872 1.00 97.06 280 ARG A N 1
ATOM 2040 C CA . ARG A 1 280 ? 17.373 -7.064 -5.922 1.00 97.06 280 ARG A CA 1
ATOM 2041 C C . ARG A 1 280 ? 18.282 -5.883 -6.262 1.00 97.06 280 ARG A C 1
ATOM 2043 O O . ARG A 1 280 ? 18.720 -5.749 -7.402 1.00 97.06 280 ARG A O 1
ATOM 2050 N N . ALA A 1 281 ? 18.604 -5.065 -5.265 1.00 96.75 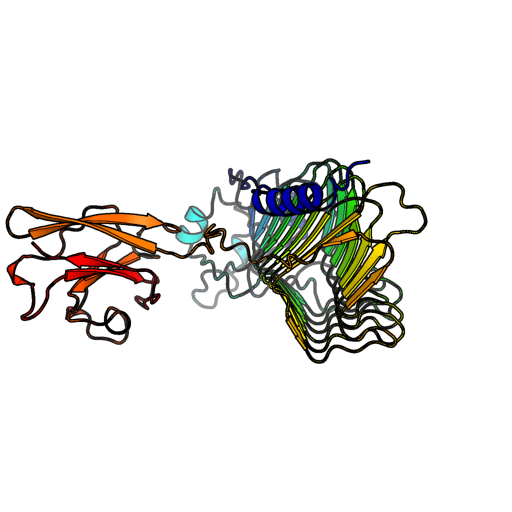281 ALA A N 1
ATOM 2051 C CA . ALA A 1 281 ? 19.597 -4.008 -5.421 1.00 96.75 281 ALA A CA 1
ATOM 2052 C C . ALA A 1 281 ? 20.997 -4.592 -5.684 1.00 96.75 281 ALA A C 1
ATOM 2054 O O . ALA A 1 281 ? 21.363 -5.617 -5.113 1.00 96.75 281 ALA A O 1
ATOM 2055 N N . ALA A 1 282 ? 21.816 -3.919 -6.497 1.00 93.56 282 ALA A N 1
ATOM 2056 C CA . ALA A 1 282 ? 23.149 -4.413 -6.864 1.00 93.56 282 ALA A CA 1
ATOM 2057 C C . ALA A 1 282 ? 24.079 -4.630 -5.654 1.00 93.56 282 ALA A C 1
ATOM 2059 O O . ALA A 1 282 ? 24.875 -5.562 -5.638 1.00 93.56 282 ALA A O 1
ATOM 2060 N N . THR A 1 283 ? 23.946 -3.798 -4.618 1.00 94.12 283 THR A N 1
ATOM 2061 C CA . THR A 1 283 ? 24.737 -3.875 -3.379 1.00 94.12 283 THR A CA 1
ATOM 2062 C C . THR A 1 283 ? 24.056 -4.692 -2.276 1.00 94.12 283 THR A C 1
ATOM 2064 O O . THR A 1 283 ? 24.492 -4.679 -1.127 1.00 94.12 283 THR A O 1
ATOM 2067 N N . ALA A 1 284 ? 22.970 -5.402 -2.594 1.00 92.00 284 ALA A N 1
ATOM 2068 C CA . ALA A 1 284 ? 22.251 -6.228 -1.636 1.00 92.00 284 ALA A CA 1
ATOM 2069 C C . ALA A 1 284 ? 23.091 -7.432 -1.190 1.00 92.00 284 ALA A C 1
ATOM 2071 O O . ALA A 1 284 ? 23.514 -8.248 -2.013 1.00 92.00 284 ALA A O 1
ATOM 2072 N N . THR A 1 285 ? 23.230 -7.616 0.121 1.00 88.44 285 THR A N 1
ATOM 2073 C CA . THR A 1 285 ? 23.909 -8.775 0.730 1.00 88.44 285 THR A CA 1
ATOM 2074 C C . THR A 1 285 ? 22.944 -9.724 1.445 1.00 88.44 285 THR A C 1
ATOM 2076 O O . THR A 1 285 ? 23.232 -10.911 1.557 1.00 88.44 285 THR A O 1
ATOM 2079 N N . GLY A 1 286 ? 21.771 -9.246 1.874 1.00 87.81 286 GLY A N 1
ATOM 2080 C CA . GLY A 1 286 ? 20.788 -10.048 2.608 1.00 87.81 286 GLY A CA 1
ATOM 2081 C C . GLY A 1 286 ? 19.892 -10.910 1.715 1.00 87.81 286 GLY A C 1
ATOM 2082 O O . GLY A 1 286 ? 19.865 -10.759 0.493 1.00 87.81 286 GLY A O 1
ATOM 2083 N N . SER A 1 287 ? 19.146 -11.837 2.318 1.00 90.19 287 SER A N 1
ATOM 2084 C CA . SER A 1 287 ? 18.201 -12.700 1.595 1.00 90.19 287 SER A CA 1
ATOM 2085 C C . SER A 1 287 ? 16.944 -11.933 1.184 1.00 90.19 287 SER A C 1
ATOM 2087 O O . SER A 1 287 ? 16.445 -11.109 1.950 1.00 90.19 287 SER A O 1
ATOM 2089 N N . THR A 1 288 ? 16.422 -12.212 -0.011 1.00 90.94 288 THR A N 1
ATOM 2090 C CA . THR A 1 288 ? 15.179 -11.625 -0.525 1.00 90.94 288 THR A CA 1
ATOM 2091 C C . THR A 1 288 ? 14.184 -12.722 -0.866 1.00 90.94 288 THR A C 1
ATOM 2093 O O . THR A 1 288 ? 14.509 -13.653 -1.608 1.00 90.94 288 THR A O 1
ATOM 2096 N N . VAL A 1 289 ? 12.967 -12.603 -0.338 1.00 89.50 289 VAL A N 1
ATOM 2097 C CA . VAL A 1 289 ? 11.864 -13.535 -0.588 1.00 89.50 289 VAL A CA 1
ATOM 2098 C C . VAL A 1 289 ? 10.671 -12.764 -1.129 1.00 89.50 289 VAL A C 1
ATOM 2100 O O . VAL A 1 289 ? 10.239 -11.779 -0.539 1.00 89.50 289 VAL A O 1
ATOM 2103 N N . VAL A 1 290 ? 10.122 -13.226 -2.248 1.00 90.25 290 VAL A N 1
ATOM 2104 C CA . VAL A 1 290 ? 8.901 -12.676 -2.838 1.00 90.25 290 VAL A CA 1
ATOM 2105 C C . VAL A 1 290 ? 7.870 -13.788 -2.930 1.00 90.25 290 VAL A C 1
ATOM 2107 O O . VAL A 1 290 ? 8.115 -14.790 -3.596 1.00 90.25 290 VAL A O 1
ATOM 2110 N N . LEU A 1 291 ? 6.717 -13.616 -2.292 1.00 87.00 291 LEU A N 1
ATOM 2111 C CA . LEU A 1 291 ? 5.576 -14.518 -2.384 1.00 87.00 291 LEU A CA 1
ATOM 2112 C C . LEU A 1 291 ? 4.489 -13.883 -3.249 1.00 87.00 291 LEU A C 1
ATOM 2114 O O . LEU A 1 291 ? 4.052 -12.768 -2.975 1.00 87.00 291 LEU A O 1
ATOM 2118 N N . ILE A 1 292 ? 4.037 -14.610 -4.269 1.00 82.81 292 ILE A N 1
ATOM 2119 C CA . ILE A 1 292 ? 2.980 -14.155 -5.179 1.00 82.81 292 ILE A CA 1
ATOM 2120 C C . ILE A 1 292 ? 1.904 -15.221 -5.237 1.00 82.81 292 ILE A C 1
ATOM 2122 O O . ILE A 1 292 ? 2.178 -16.354 -5.637 1.00 82.81 292 ILE A O 1
ATOM 2126 N N . ASP A 1 293 ? 0.689 -14.847 -4.856 1.00 83.44 293 ASP A N 1
ATOM 2127 C CA . ASP A 1 293 ? -0.433 -15.774 -4.766 1.00 83.44 293 ASP A CA 1
ATOM 2128 C C . ASP A 1 293 ? -1.759 -15.104 -5.150 1.00 83.44 293 ASP A C 1
ATOM 2130 O O . ASP A 1 293 ? -2.011 -13.960 -4.795 1.00 83.44 293 ASP A O 1
ATOM 2134 N N . GLY A 1 294 ? -2.604 -15.782 -5.923 1.00 80.56 294 GLY A N 1
ATOM 2135 C CA . GLY A 1 294 ? -3.956 -15.305 -6.254 1.00 80.56 294 GLY A CA 1
ATOM 2136 C C . GLY A 1 294 ? -4.088 -13.963 -7.002 1.00 80.56 294 GLY A C 1
ATOM 2137 O O . GLY A 1 294 ? -5.207 -13.482 -7.150 1.00 80.56 294 GLY A O 1
ATOM 2138 N N . ASN A 1 295 ? -3.002 -13.335 -7.470 1.00 85.56 295 ASN A N 1
ATOM 2139 C CA . ASN A 1 295 ? -3.079 -12.041 -8.164 1.00 85.56 295 ASN A CA 1
ATOM 2140 C C . ASN A 1 295 ? -3.579 -12.190 -9.609 1.00 85.56 295 ASN A C 1
ATOM 2142 O O . ASN A 1 295 ? -3.232 -13.147 -10.302 1.00 85.56 295 ASN A O 1
ATOM 2146 N N . GLN A 1 296 ? -4.347 -11.208 -10.076 1.00 90.31 296 GLN A N 1
ATOM 2147 C CA . GLN A 1 296 ? -4.900 -11.145 -11.428 1.00 90.31 296 GLN A CA 1
ATOM 2148 C C . GLN A 1 296 ? -4.254 -10.011 -12.221 1.00 90.31 296 GLN A C 1
ATOM 2150 O O . GLN A 1 296 ? -4.161 -8.887 -11.730 1.00 90.31 296 GLN A O 1
ATOM 2155 N N . PHE A 1 297 ? -3.880 -10.293 -13.467 1.00 91.56 297 PHE A N 1
ATOM 2156 C CA . PHE A 1 297 ? -3.261 -9.336 -14.379 1.00 91.56 297 PHE A CA 1
ATOM 2157 C C . PHE A 1 297 ? -4.056 -9.281 -15.684 1.00 91.56 297 PHE A C 1
ATOM 2159 O O . PHE A 1 297 ? -4.425 -10.324 -16.220 1.00 91.56 297 PHE A O 1
ATOM 2166 N N . SER A 1 298 ? -4.371 -8.079 -16.168 1.00 91.12 298 SER A N 1
ATOM 2167 C CA . SER A 1 298 ? -5.142 -7.898 -17.399 1.00 91.12 298 SER A CA 1
ATOM 2168 C C . SER A 1 298 ? -4.788 -6.589 -18.095 1.00 91.12 298 SER A C 1
ATOM 2170 O O . SER A 1 298 ? -4.897 -5.522 -17.500 1.00 91.12 298 SER A O 1
ATOM 2172 N N . GLY A 1 299 ? -4.434 -6.647 -19.378 1.00 88.56 299 GLY A N 1
ATOM 2173 C CA . GLY A 1 299 ? -4.220 -5.450 -20.198 1.00 88.56 299 GLY A CA 1
ATOM 2174 C C . GLY A 1 299 ? -3.065 -4.552 -19.744 1.00 88.56 299 GLY A C 1
ATOM 2175 O O . GLY A 1 299 ? -3.063 -3.377 -20.088 1.00 88.56 299 GLY A O 1
ATOM 2176 N N . ASN A 1 300 ? -2.114 -5.063 -18.955 1.00 95.19 300 ASN A N 1
ATOM 2177 C CA . ASN A 1 300 ? -0.907 -4.310 -18.611 1.00 95.19 300 ASN A CA 1
ATOM 2178 C C . ASN A 1 300 ? 0.080 -4.331 -19.791 1.00 95.19 300 ASN A C 1
ATOM 2180 O O . ASN A 1 300 ? 0.061 -5.261 -20.598 1.00 95.19 300 ASN A O 1
ATOM 2184 N N . SER A 1 301 ? 0.944 -3.321 -19.895 1.00 94.75 301 SER A N 1
ATOM 2185 C CA . SER A 1 301 ? 1.906 -3.196 -20.995 1.00 94.75 301 SER A CA 1
ATOM 2186 C C . SER A 1 301 ? 3.256 -2.659 -20.526 1.00 94.75 301 SER A C 1
ATOM 2188 O O . SER A 1 301 ? 3.334 -1.832 -19.622 1.00 94.75 301 SER A O 1
ATOM 2190 N N . ALA A 1 302 ? 4.336 -3.123 -21.146 1.00 95.94 302 ALA A N 1
ATOM 2191 C CA . ALA A 1 302 ? 5.685 -2.626 -20.905 1.00 95.94 302 ALA A CA 1
ATOM 2192 C C . ALA A 1 302 ? 6.590 -2.889 -22.107 1.00 95.94 302 ALA A C 1
ATOM 2194 O O . ALA A 1 302 ? 6.319 -3.801 -22.891 1.00 95.94 302 ALA A O 1
ATOM 2195 N N . ALA A 1 303 ? 7.716 -2.174 -22.189 1.00 91.81 303 ALA A N 1
ATOM 2196 C CA . ALA A 1 303 ? 8.754 -2.457 -23.182 1.00 91.81 303 ALA A CA 1
ATOM 2197 C C . ALA A 1 303 ? 9.322 -3.885 -23.039 1.00 91.81 303 ALA A C 1
ATOM 2199 O O . ALA A 1 303 ? 9.700 -4.520 -24.021 1.00 91.81 303 ALA A O 1
ATOM 2200 N N . SER A 1 304 ? 9.356 -4.423 -21.814 1.00 89.94 304 SER A N 1
ATOM 2201 C CA . SER A 1 304 ? 9.694 -5.828 -21.554 1.00 89.94 304 SER A CA 1
ATOM 2202 C C . SER A 1 304 ? 8.875 -6.405 -20.396 1.00 89.94 304 SER A C 1
ATOM 2204 O O . SER A 1 304 ? 8.749 -5.787 -19.347 1.00 89.94 304 SER A O 1
ATOM 2206 N N . ALA A 1 305 ? 8.333 -7.615 -20.557 1.00 85.62 305 ALA A N 1
ATOM 2207 C CA . ALA A 1 305 ? 7.434 -8.256 -19.585 1.00 85.62 305 ALA A CA 1
ATOM 2208 C C . ALA A 1 305 ? 6.192 -7.401 -19.243 1.00 85.62 305 ALA A C 1
ATOM 2210 O O . ALA A 1 305 ? 6.193 -6.606 -18.304 1.00 85.62 305 ALA A O 1
ATOM 2211 N N . ALA A 1 306 ? 5.117 -7.607 -20.007 1.00 79.00 306 ALA A N 1
ATOM 2212 C CA . ALA A 1 306 ? 3.892 -6.807 -19.945 1.00 79.00 306 ALA A CA 1
ATOM 2213 C C . ALA A 1 306 ? 3.248 -6.750 -18.548 1.00 79.00 306 ALA A C 1
ATOM 2215 O O . ALA A 1 306 ? 2.848 -5.679 -18.111 1.00 79.00 306 ALA A O 1
ATOM 2216 N N . ASP A 1 307 ? 3.207 -7.862 -17.811 1.00 87.25 307 ASP A N 1
ATOM 2217 C CA . ASP A 1 307 ? 2.597 -7.894 -16.477 1.00 87.25 307 ASP A CA 1
ATOM 2218 C C . ASP A 1 307 ? 3.622 -7.662 -15.365 1.00 87.25 307 ASP A C 1
ATOM 2220 O O . ASP A 1 307 ? 3.642 -6.617 -14.718 1.00 87.25 307 ASP A O 1
ATOM 2224 N N . SER A 1 308 ? 4.497 -8.635 -15.123 1.00 91.94 308 SER A N 1
ATOM 2225 C CA . SER A 1 308 ? 5.386 -8.625 -13.962 1.00 91.94 308 SER A CA 1
ATOM 2226 C C . SER A 1 308 ? 6.816 -9.006 -14.323 1.00 91.94 308 SER A C 1
ATOM 2228 O O . SER A 1 308 ? 7.027 -9.959 -15.073 1.00 91.94 308 SER A O 1
ATOM 2230 N N . SER A 1 309 ? 7.793 -8.317 -13.734 1.00 93.6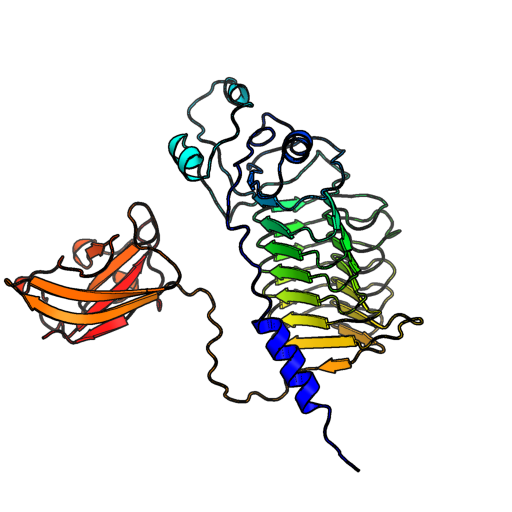2 309 SER A N 1
ATOM 2231 C CA . SER A 1 309 ? 9.222 -8.580 -13.907 1.00 93.62 309 SER A CA 1
ATOM 2232 C C . SER A 1 309 ? 9.940 -8.696 -12.559 1.00 93.62 309 SER A C 1
ATOM 2234 O O . SER A 1 309 ? 9.912 -7.778 -11.733 1.00 93.62 309 SER A O 1
ATOM 2236 N N . PHE A 1 310 ? 10.621 -9.826 -12.358 1.00 94.06 310 PHE A N 1
ATOM 2237 C CA . PHE A 1 310 ? 11.383 -10.147 -11.150 1.00 94.06 310 PHE A CA 1
ATOM 2238 C C . PHE A 1 310 ? 12.853 -10.352 -11.512 1.00 94.06 310 PHE A C 1
ATOM 2240 O O . PHE A 1 310 ? 13.160 -11.186 -12.360 1.00 94.06 310 PHE A O 1
ATOM 2247 N N . SER A 1 311 ? 13.764 -9.620 -10.867 1.00 93.69 311 SER A N 1
ATOM 2248 C CA . SER A 1 311 ? 15.204 -9.710 -11.151 1.00 93.69 311 SER A CA 1
ATOM 2249 C C . SER A 1 311 ? 16.018 -9.893 -9.875 1.00 93.69 311 SER A C 1
ATOM 2251 O O . SER A 1 311 ? 15.899 -9.104 -8.940 1.00 93.69 311 SER A O 1
ATOM 2253 N N . GLY A 1 312 ? 16.832 -10.950 -9.821 1.00 89.19 312 GLY A N 1
ATOM 2254 C CA . GLY A 1 312 ? 17.745 -11.220 -8.705 1.00 89.19 312 GLY A CA 1
ATOM 2255 C C . GLY A 1 312 ? 17.078 -11.548 -7.361 1.00 89.19 312 GLY A C 1
ATOM 2256 O O . GLY A 1 312 ? 17.767 -11.594 -6.348 1.00 89.19 312 GLY A O 1
ATOM 2257 N N . VAL A 1 313 ? 15.761 -11.769 -7.316 1.00 89.94 313 VAL A N 1
ATOM 2258 C CA . VAL A 1 313 ? 15.007 -12.089 -6.089 1.00 89.94 313 VAL A CA 1
ATOM 2259 C C . VAL A 1 313 ? 14.540 -13.543 -6.065 1.00 89.94 313 VAL A C 1
ATOM 2261 O O . VAL A 1 313 ? 14.291 -14.138 -7.115 1.00 89.94 313 VAL A O 1
ATOM 2264 N N . SER A 1 314 ? 14.376 -14.118 -4.868 1.00 86.56 314 SER A N 1
ATOM 2265 C CA . SER A 1 314 ? 13.826 -15.473 -4.728 1.00 86.56 314 SER A CA 1
ATOM 2266 C C . SER A 1 314 ? 12.303 -15.429 -4.785 1.00 86.56 314 SER A C 1
ATOM 2268 O O . SER A 1 314 ? 11.639 -15.168 -3.781 1.00 86.56 314 SER A O 1
ATOM 2270 N N . VAL A 1 315 ? 11.744 -15.684 -5.968 1.00 83.00 315 VAL A N 1
ATOM 2271 C CA . VAL A 1 315 ? 10.290 -15.730 -6.161 1.00 83.00 315 VAL A CA 1
ATOM 2272 C C . VAL A 1 315 ? 9.746 -17.107 -5.803 1.00 83.00 315 VAL A C 1
ATOM 2274 O O . VAL A 1 315 ? 10.155 -18.131 -6.354 1.00 83.00 315 VAL A O 1
ATOM 2277 N N . MET A 1 316 ? 8.770 -17.120 -4.907 1.00 76.31 316 MET A N 1
ATOM 2278 C CA . MET A 1 316 ? 7.977 -18.274 -4.532 1.00 76.31 316 MET A CA 1
ATOM 2279 C C . MET A 1 316 ? 6.562 -18.072 -5.063 1.00 76.31 316 MET A C 1
ATOM 2281 O O . MET A 1 316 ? 5.852 -17.143 -4.685 1.00 76.31 316 MET A O 1
ATOM 2285 N N . THR A 1 317 ? 6.148 -18.973 -5.945 1.00 67.19 317 THR A N 1
ATOM 2286 C CA . THR A 1 317 ? 4.734 -19.163 -6.268 1.00 67.19 317 THR A CA 1
ATOM 2287 C C . THR A 1 317 ? 4.297 -20.414 -5.515 1.00 67.19 317 THR A C 1
ATOM 2289 O O . THR A 1 317 ? 4.947 -21.456 -5.677 1.00 67.19 317 THR A O 1
ATOM 2292 N N . PRO A 1 318 ? 3.267 -20.363 -4.654 1.00 57.00 318 PRO A N 1
ATOM 2293 C CA . PRO A 1 318 ? 2.737 -21.570 -4.045 1.00 57.00 318 PRO A CA 1
ATOM 2294 C C . PRO A 1 318 ? 2.135 -22.449 -5.153 1.00 57.00 318 PRO A C 1
ATOM 2296 O O . PRO A 1 318 ? 0.976 -22.331 -5.525 1.00 57.00 318 PRO A O 1
ATOM 2299 N N . ARG A 1 319 ? 2.950 -23.341 -5.731 1.00 42.50 319 ARG A N 1
ATOM 2300 C CA . ARG A 1 319 ? 2.511 -24.328 -6.738 1.00 42.50 319 ARG A CA 1
ATOM 2301 C C . ARG A 1 319 ? 1.861 -25.559 -6.119 1.00 42.50 319 ARG A C 1
ATOM 2303 O O . ARG A 1 319 ? 1.439 -26.460 -6.834 1.00 42.50 319 ARG A O 1
ATOM 2310 N N . VAL A 1 320 ? 1.789 -25.612 -4.796 1.00 37.06 320 VAL A N 1
ATOM 2311 C CA . VAL A 1 320 ? 1.159 -26.710 -4.082 1.00 37.06 320 VAL A CA 1
ATOM 2312 C C . VAL A 1 320 ? -0.118 -26.164 -3.469 1.00 37.06 320 VAL A C 1
ATOM 2314 O O . VAL A 1 320 ? -0.092 -25.565 -2.397 1.00 37.06 320 VAL A O 1
ATOM 2317 N N . ARG A 1 321 ? -1.251 -26.423 -4.132 1.00 39.91 321 ARG A N 1
ATOM 2318 C CA . ARG A 1 321 ? -2.504 -26.600 -3.398 1.00 39.91 321 ARG A CA 1
ATOM 2319 C C . ARG A 1 321 ? -2.346 -27.895 -2.617 1.00 39.91 321 ARG A C 1
ATOM 2321 O O . ARG A 1 321 ? -2.791 -28.951 -3.050 1.00 39.91 321 ARG A O 1
ATOM 2328 N N . VAL A 1 322 ? -1.651 -27.836 -1.485 1.00 30.36 322 VAL A N 1
ATOM 2329 C CA . VAL A 1 322 ? -1.973 -28.798 -0.441 1.00 30.36 322 VAL A CA 1
ATOM 2330 C C . VAL A 1 322 ? -3.411 -28.425 -0.100 1.00 30.36 322 VAL A C 1
ATOM 2332 O O . VAL A 1 322 ? -3.651 -27.241 0.158 1.00 30.36 322 VAL A O 1
ATOM 2335 N N . PRO A 1 323 ? -4.384 -29.343 -0.115 1.00 32.16 323 PRO A N 1
ATOM 2336 C CA . PRO A 1 323 ? -5.627 -29.117 0.595 1.00 32.16 323 PRO A CA 1
ATOM 2337 C C . PRO A 1 323 ? -5.294 -29.121 2.094 1.00 32.16 323 PRO A C 1
ATOM 2339 O O . PRO A 1 323 ? -5.661 -30.014 2.842 1.00 32.16 323 PRO A O 1
ATOM 2342 N N . LEU A 1 324 ? -4.525 -28.130 2.539 1.00 33.72 324 LEU A N 1
ATOM 2343 C CA . LEU A 1 324 ? -4.588 -27.648 3.893 1.00 33.72 324 LEU A CA 1
ATOM 2344 C C . LEU A 1 324 ? -5.899 -26.884 3.910 1.00 33.72 324 LEU A C 1
ATOM 2346 O O . LEU A 1 324 ? -5.983 -25.741 3.469 1.00 33.72 324 LEU A O 1
ATOM 2350 N N . THR A 1 325 ? -6.945 -27.550 4.380 1.00 33.81 325 THR A N 1
ATOM 2351 C CA . THR A 1 325 ? -8.119 -26.901 4.951 1.00 33.81 325 THR A CA 1
ATOM 2352 C C . THR A 1 325 ? -7.673 -26.076 6.162 1.00 33.81 325 THR A C 1
ATOM 2354 O O . THR A 1 325 ? -7.983 -26.400 7.301 1.00 33.81 325 THR A O 1
ATOM 2357 N N . LEU A 1 326 ? -6.908 -25.011 5.928 1.00 35.47 326 LEU A N 1
ATOM 2358 C CA . LEU A 1 326 ? -6.821 -23.872 6.818 1.00 35.47 326 LEU A CA 1
ATOM 2359 C C . LEU A 1 326 ? -7.719 -22.809 6.199 1.00 35.47 326 LEU A C 1
ATOM 2361 O O . LEU A 1 326 ? -7.339 -22.095 5.274 1.00 35.47 326 LEU A O 1
ATOM 2365 N N . ARG A 1 327 ? -8.950 -22.748 6.707 1.00 37.03 327 ARG A N 1
ATOM 2366 C CA . ARG A 1 327 ? -9.832 -21.597 6.541 1.00 37.03 327 ARG A CA 1
ATOM 2367 C C . ARG A 1 327 ? -9.122 -20.381 7.148 1.00 37.03 327 ARG A C 1
ATOM 2369 O O . ARG A 1 327 ? -9.241 -20.145 8.346 1.00 37.03 327 ARG A O 1
ATOM 2376 N N . GLN A 1 328 ? -8.376 -19.625 6.347 1.00 33.25 328 GLN A N 1
ATOM 2377 C CA . GLN A 1 328 ? -8.099 -18.233 6.681 1.00 33.25 328 GLN A CA 1
ATOM 2378 C C . GLN A 1 328 ? -9.418 -17.484 6.556 1.00 33.25 328 GLN A C 1
ATOM 2380 O O . GLN A 1 328 ? -10.005 -17.380 5.479 1.00 33.25 328 GLN A O 1
ATOM 2385 N N . ALA A 1 329 ? -9.922 -17.058 7.705 1.00 38.59 329 ALA A N 1
ATOM 2386 C CA . ALA A 1 329 ? -11.109 -16.251 7.811 1.00 38.59 329 ALA A CA 1
ATOM 2387 C C . ALA A 1 329 ? -10.854 -14.905 7.117 1.00 38.59 329 ALA A C 1
ATOM 2389 O O . ALA A 1 329 ? -10.226 -14.020 7.689 1.00 38.59 329 ALA A O 1
ATOM 2390 N N . ALA A 1 330 ? -11.443 -14.707 5.933 1.00 43.28 330 ALA A N 1
ATOM 2391 C CA . ALA A 1 330 ? -12.166 -13.456 5.737 1.00 43.28 330 ALA A CA 1
ATOM 2392 C C . ALA A 1 330 ? -13.008 -13.281 7.005 1.00 43.28 330 ALA A C 1
ATOM 2394 O O . ALA A 1 330 ? -13.642 -14.263 7.413 1.00 43.28 330 ALA A O 1
ATOM 2395 N N . THR A 1 331 ? -12.963 -12.128 7.671 1.00 50.03 331 THR A N 1
ATOM 2396 C CA . THR A 1 331 ? -13.835 -11.806 8.809 1.00 50.03 331 THR A CA 1
ATOM 2397 C C . THR A 1 331 ? -15.279 -11.834 8.323 1.00 50.03 331 THR A C 1
ATOM 2399 O O . THR A 1 331 ? -15.913 -10.829 8.038 1.00 50.03 331 THR A O 1
ATOM 2402 N N . THR A 1 332 ? -15.778 -13.050 8.156 1.00 67.44 332 THR A N 1
ATOM 2403 C CA . THR A 1 332 ? -17.095 -13.352 7.661 1.00 67.44 332 THR A CA 1
ATOM 2404 C C . THR A 1 332 ? -17.943 -13.288 8.899 1.00 67.44 332 THR A C 1
ATOM 2406 O O . THR A 1 332 ? -17.757 -14.080 9.828 1.00 67.44 332 THR A O 1
ATOM 2409 N N . TYR A 1 333 ? -18.824 -12.302 8.944 1.00 84.56 333 TYR A N 1
ATOM 2410 C CA . TYR A 1 333 ? -19.833 -12.245 9.977 1.00 84.56 333 TYR A CA 1
ATOM 2411 C C . TYR A 1 333 ? -20.581 -13.567 9.954 1.00 84.56 333 TYR A C 1
ATOM 2413 O O . TYR A 1 333 ? -21.033 -13.990 8.892 1.00 84.56 333 TYR A O 1
ATOM 2421 N N . ARG A 1 334 ? -20.626 -14.267 11.086 1.00 90.25 334 ARG A N 1
ATOM 2422 C CA . ARG A 1 334 ? -21.381 -15.513 11.187 1.00 90.25 334 ARG A CA 1
ATOM 2423 C C . ARG A 1 334 ? -22.229 -15.538 12.429 1.00 90.25 334 ARG A C 1
ATOM 2425 O O . ARG A 1 334 ? -21.812 -15.039 13.472 1.00 90.25 334 ARG A O 1
ATOM 2432 N N . VAL A 1 335 ? -23.381 -16.174 12.305 1.00 94.50 335 VAL A N 1
ATOM 2433 C CA . VAL A 1 335 ? -24.154 -16.691 13.427 1.00 94.50 335 VAL A CA 1
ATOM 2434 C C . VAL A 1 335 ? -24.297 -18.195 13.235 1.00 94.50 335 VAL A C 1
ATOM 2436 O O . VAL A 1 335 ? -24.640 -18.659 12.150 1.00 94.50 335 VAL A O 1
ATOM 2439 N N . GLN A 1 336 ? -23.993 -18.959 14.279 1.00 93.62 336 GLN A N 1
ATOM 2440 C CA . GLN A 1 336 ? -24.117 -20.409 14.278 1.00 93.62 336 GLN A CA 1
ATOM 2441 C C . GLN A 1 336 ? -25.056 -20.821 15.412 1.00 93.62 336 GLN A C 1
ATOM 2443 O O . GLN A 1 336 ? -24.639 -20.796 16.573 1.00 93.62 336 GLN A O 1
ATOM 2448 N N . PRO A 1 337 ? -26.306 -21.214 15.110 1.00 91.75 337 PRO A N 1
ATOM 2449 C CA . PRO A 1 337 ? -27.145 -21.929 16.066 1.00 91.75 337 PRO A CA 1
ATOM 2450 C C . PRO A 1 337 ? -26.429 -23.199 16.541 1.00 91.75 337 PRO A C 1
ATOM 2452 O O . PRO A 1 337 ? -25.883 -23.946 15.723 1.00 91.75 337 PRO A O 1
ATOM 2455 N N . LEU A 1 338 ? -26.386 -23.411 17.856 1.00 82.50 338 LEU A N 1
ATOM 2456 C CA . LEU A 1 338 ? -25.654 -24.512 18.493 1.00 82.50 338 LEU A CA 1
ATOM 2457 C C . LEU A 1 338 ? -26.588 -25.578 19.054 1.00 82.50 338 LEU A C 1
ATOM 2459 O O . LEU A 1 338 ? -26.350 -26.766 18.859 1.00 82.50 338 LEU A O 1
ATOM 2463 N N . ASN A 1 339 ? -27.629 -25.152 19.763 1.00 90.50 339 ASN A N 1
ATOM 2464 C CA . ASN A 1 339 ? -28.631 -26.038 20.330 1.00 90.50 339 ASN A CA 1
ATOM 2465 C C . ASN A 1 339 ? -29.987 -25.336 20.367 1.00 90.50 339 ASN A C 1
ATOM 2467 O O . ASN A 1 339 ? -30.052 -24.119 20.535 1.00 90.50 339 ASN A O 1
ATOM 2471 N N . ILE A 1 340 ? -31.057 -26.112 20.251 1.00 95.19 340 ILE A N 1
ATOM 2472 C CA . ILE A 1 340 ? -32.420 -25.629 20.423 1.00 95.19 340 ILE A CA 1
ATOM 2473 C C . ILE A 1 340 ? -33.190 -26.597 21.312 1.00 95.19 340 ILE A C 1
ATOM 2475 O O . ILE A 1 340 ? -33.210 -27.803 21.080 1.00 95.19 340 ILE A O 1
ATOM 2479 N N . THR A 1 341 ? -33.811 -26.065 22.356 1.00 94.81 341 THR A N 1
ATOM 2480 C CA . THR A 1 341 ? -34.682 -26.818 23.261 1.00 94.81 341 THR A CA 1
ATOM 2481 C C . THR A 1 341 ? -36.027 -26.118 23.385 1.00 94.81 341 THR A C 1
ATOM 2483 O O . THR A 1 341 ? -36.193 -24.977 22.949 1.00 94.81 341 THR A O 1
ATOM 2486 N N . ILE A 1 342 ? -37.008 -26.811 23.958 1.00 95.00 342 ILE A N 1
ATOM 2487 C CA . ILE A 1 342 ? -38.294 -26.216 24.319 1.00 95.00 342 ILE A CA 1
ATOM 2488 C C . ILE A 1 342 ? -38.307 -26.028 25.835 1.00 95.00 342 ILE A C 1
ATOM 2490 O O . ILE A 1 342 ? -38.111 -26.991 26.574 1.00 95.00 342 ILE A O 1
ATOM 2494 N N . SER A 1 343 ? -38.545 -24.797 26.285 1.00 90.75 343 SER A N 1
ATOM 2495 C CA . SER A 1 343 ? -38.809 -24.456 27.689 1.00 90.75 343 SER A CA 1
ATOM 2496 C C . SER A 1 343 ? -40.007 -23.520 27.728 1.00 90.75 343 SER A C 1
ATOM 2498 O O . SER A 1 343 ? -40.063 -22.586 26.936 1.00 90.75 343 SER A O 1
ATOM 2500 N N . ASP A 1 344 ? -40.980 -23.785 28.600 1.00 90.06 344 ASP A N 1
ATOM 2501 C CA . ASP A 1 344 ? -42.155 -22.920 28.806 1.00 90.06 344 ASP A CA 1
ATOM 2502 C C . ASP A 1 344 ? -42.875 -22.505 27.506 1.00 90.06 344 ASP A C 1
ATOM 2504 O O . ASP A 1 344 ? -43.262 -21.356 27.306 1.00 90.06 344 ASP A O 1
ATOM 2508 N N . ALA A 1 345 ? -43.047 -23.469 26.592 1.00 92.56 345 ALA A N 1
ATOM 2509 C CA . ALA A 1 345 ? -43.641 -23.280 25.264 1.00 92.56 345 ALA A CA 1
ATOM 2510 C C . ALA A 1 345 ? -42.890 -22.303 24.330 1.00 92.56 345 ALA A C 1
ATOM 2512 O O . ALA A 1 345 ? -43.437 -21.910 23.298 1.00 92.56 345 ALA A O 1
ATOM 2513 N N . GLN A 1 346 ? -41.639 -21.952 24.629 1.00 94.50 346 GLN A N 1
ATOM 2514 C CA . GLN A 1 346 ? -40.749 -21.189 23.754 1.00 94.50 346 GLN A CA 1
ATOM 2515 C C . GLN A 1 346 ? -39.606 -22.051 23.223 1.00 94.50 346 GLN A C 1
ATOM 2517 O O . GLN A 1 346 ? -39.130 -22.973 23.890 1.00 94.50 346 GLN A O 1
ATOM 2522 N N . TYR A 1 347 ? -39.142 -21.719 22.020 1.00 94.75 347 TYR A N 1
ATOM 2523 C CA . TYR A 1 347 ? -37.872 -22.213 21.511 1.00 94.75 347 TYR A CA 1
ATOM 2524 C C . TYR A 1 347 ? -36.730 -21.446 22.168 1.00 94.75 347 TYR A C 1
ATOM 2526 O O . TYR A 1 347 ? -36.598 -20.243 21.967 1.00 94.75 347 TYR A O 1
ATOM 2534 N N . LEU A 1 348 ? -35.883 -22.148 22.916 1.00 95.25 348 LEU A N 1
ATOM 2535 C CA . LEU A 1 348 ? -34.648 -21.615 23.474 1.00 95.25 348 LEU A CA 1
ATOM 2536 C C . LEU A 1 348 ? -33.496 -22.031 22.563 1.00 95.25 348 LEU A C 1
ATOM 2538 O O . LEU A 1 348 ? -33.054 -23.179 22.592 1.00 95.25 348 LEU A O 1
ATOM 2542 N N . CYS A 1 349 ? -33.019 -21.102 21.738 1.00 93.31 349 CYS A N 1
ATOM 2543 C CA . CYS A 1 349 ? -31.922 -21.334 20.804 1.00 93.31 349 CYS A CA 1
ATOM 2544 C C . CYS A 1 349 ? -30.625 -20.714 21.335 1.00 93.31 349 CYS A C 1
ATOM 2546 O O . CYS A 1 349 ? -30.495 -19.491 21.415 1.00 93.31 349 CYS A O 1
ATOM 2548 N N . THR A 1 350 ? -29.627 -21.536 21.655 1.00 93.94 350 THR A N 1
ATOM 2549 C CA . THR A 1 350 ? -28.263 -21.053 21.901 1.00 93.94 350 THR A CA 1
ATOM 2550 C C . THR A 1 350 ? -27.515 -20.904 20.581 1.00 93.94 350 THR A C 1
ATOM 2552 O O . THR A 1 350 ? -27.750 -21.641 19.622 1.00 93.94 350 THR A O 1
ATOM 2555 N N . PHE A 1 351 ? -26.612 -19.931 20.508 1.00 95.00 351 PHE A N 1
ATOM 2556 C CA . PHE A 1 351 ? -25.839 -19.650 19.304 1.00 95.00 351 PHE A CA 1
ATOM 2557 C C . PHE A 1 351 ? -24.521 -18.959 19.655 1.00 95.00 351 PHE A C 1
ATOM 2559 O O . PHE A 1 351 ? -24.356 -18.424 20.752 1.00 95.00 351 PHE A O 1
ATOM 2566 N N . THR A 1 352 ? -23.593 -18.938 18.705 1.00 92.00 352 THR A N 1
ATOM 2567 C CA . THR A 1 352 ? -22.389 -18.099 18.758 1.00 92.00 352 THR A CA 1
ATOM 2568 C C . THR A 1 352 ? -22.338 -17.166 17.562 1.00 92.00 352 THR A C 1
ATOM 2570 O O . THR A 1 352 ? -22.879 -17.470 16.496 1.00 92.00 352 THR A O 1
ATOM 2573 N N . THR A 1 353 ? -21.675 -16.023 17.733 1.00 89.94 353 THR A N 1
ATOM 2574 C CA . THR A 1 353 ? -21.372 -15.099 16.639 1.00 89.94 353 THR A CA 1
ATOM 2575 C C . THR A 1 353 ? -19.873 -14.950 16.446 1.00 89.94 353 THR A C 1
ATOM 2577 O O . THR A 1 353 ? -19.086 -15.096 17.380 1.00 89.94 353 THR A O 1
ATOM 2580 N N . SER A 1 354 ? -19.463 -14.662 15.214 1.00 86.75 354 SER A N 1
ATOM 2581 C CA . SER A 1 354 ? -18.074 -14.343 14.886 1.00 86.75 354 SER A CA 1
ATOM 2582 C C . SER A 1 354 ? -18.006 -13.133 13.970 1.00 86.75 354 SER A C 1
ATOM 2584 O O . SER A 1 354 ? -18.809 -13.005 13.048 1.00 86.75 354 SER A O 1
ATOM 2586 N N . GLY A 1 355 ? -17.028 -12.260 14.200 1.00 82.00 355 GLY A N 1
ATOM 2587 C CA . GLY A 1 355 ? -16.806 -11.061 13.389 1.00 82.00 355 GLY A CA 1
ATOM 2588 C C . GLY A 1 355 ? -17.734 -9.883 13.709 1.00 82.00 355 GLY A C 1
ATOM 2589 O O . GLY A 1 355 ? -17.617 -8.852 13.054 1.00 82.00 355 GLY A O 1
ATOM 2590 N N . TYR A 1 356 ? -18.645 -10.011 14.681 1.00 87.38 356 TYR A N 1
ATOM 2591 C CA . TYR A 1 356 ? -19.473 -8.913 15.193 1.00 87.38 356 TYR A CA 1
ATOM 2592 C C . TYR A 1 356 ? -20.095 -9.249 16.555 1.00 87.38 356 TYR A C 1
ATOM 2594 O O . TYR A 1 356 ? -20.261 -10.424 16.901 1.00 87.38 356 TYR A O 1
ATOM 2602 N N . THR A 1 357 ? -20.481 -8.203 17.282 1.00 90.94 357 THR A N 1
ATOM 2603 C CA . THR A 1 357 ? -21.340 -8.283 18.467 1.00 90.94 357 THR A CA 1
ATOM 2604 C C . THR A 1 357 ? -22.757 -7.890 18.048 1.00 90.94 357 THR A C 1
ATOM 2606 O O . THR A 1 357 ? -22.915 -6.789 17.515 1.00 90.94 357 THR A O 1
ATOM 2609 N N . PRO A 1 358 ? -23.776 -8.752 18.232 1.00 89.56 358 PRO A N 1
ATOM 2610 C CA . PRO A 1 358 ? -25.163 -8.384 17.967 1.00 89.56 358 PRO A CA 1
ATOM 2611 C C . PRO A 1 358 ? -25.568 -7.164 18.793 1.00 89.56 358 PRO A C 1
ATOM 2613 O O . PRO A 1 358 ? -25.399 -7.177 20.010 1.00 89.56 358 PRO A O 1
ATOM 2616 N N . GLN A 1 359 ? -26.101 -6.134 18.139 1.00 89.75 359 GLN A N 1
ATOM 2617 C CA . GLN A 1 359 ? -26.646 -4.946 18.797 1.00 89.75 359 GLN A CA 1
ATOM 2618 C C . GLN A 1 359 ? -27.673 -4.243 17.904 1.00 89.75 359 GLN A C 1
ATOM 2620 O O . GLN A 1 359 ? -27.604 -4.329 16.678 1.00 89.75 359 GLN A O 1
ATOM 2625 N N . LEU A 1 360 ? -28.609 -3.526 18.522 1.00 83.94 360 LEU A N 1
ATOM 2626 C CA . LEU A 1 360 ? -29.578 -2.669 17.839 1.00 83.94 360 LEU A CA 1
ATOM 2627 C C . LEU A 1 360 ? -29.503 -1.246 18.433 1.00 83.94 360 LEU A C 1
ATOM 2629 O O . LEU A 1 360 ? -29.605 -1.127 19.655 1.00 83.94 360 LEU A O 1
ATOM 2633 N N . PRO A 1 361 ? -29.345 -0.185 17.612 1.00 87.69 361 PRO A N 1
ATOM 2634 C CA . PRO A 1 361 ? -29.070 -0.235 16.175 1.00 87.69 361 PRO A CA 1
ATOM 2635 C C . PRO A 1 361 ? -27.662 -0.786 15.891 1.00 87.69 361 PRO A C 1
ATOM 2637 O O . PRO A 1 361 ? -26.743 -0.652 16.699 1.00 87.69 361 PRO A O 1
ATOM 2640 N N . GLY A 1 362 ? -27.485 -1.420 14.735 1.00 85.81 362 GLY A N 1
ATOM 2641 C CA . GLY A 1 362 ? -26.212 -2.018 14.334 1.00 85.81 362 GLY A CA 1
ATOM 2642 C C . GLY A 1 362 ? -26.381 -3.399 13.717 1.00 85.81 362 GLY A C 1
ATOM 2643 O O . GLY A 1 362 ? -27.483 -3.802 13.350 1.00 85.81 362 GLY A O 1
ATOM 2644 N N . ARG A 1 363 ? -25.266 -4.118 13.568 1.00 92.25 363 ARG A N 1
ATOM 2645 C CA . ARG A 1 363 ? -25.258 -5.483 13.035 1.00 92.25 363 ARG A CA 1
ATOM 2646 C C . ARG A 1 363 ? -25.943 -6.422 14.021 1.00 92.25 363 ARG A C 1
ATOM 2648 O O . ARG A 1 363 ? -25.576 -6.465 15.194 1.00 92.25 363 ARG A O 1
ATOM 2655 N N . HIS A 1 364 ? -26.893 -7.204 13.540 1.00 96.88 364 HIS A N 1
ATOM 2656 C CA . HIS A 1 364 ? -27.721 -8.054 14.387 1.00 96.88 364 HIS A CA 1
ATOM 2657 C C . HIS A 1 364 ? -28.082 -9.358 13.669 1.00 96.88 364 HIS A C 1
ATOM 2659 O O . HIS A 1 364 ? -27.564 -9.656 12.592 1.00 96.88 364 HIS A O 1
ATOM 2665 N N . ILE A 1 365 ? -28.919 -10.171 14.305 1.00 97.50 365 ILE A N 1
ATOM 2666 C CA . ILE A 1 365 ? -29.320 -11.491 13.828 1.00 97.50 365 ILE A CA 1
ATOM 2667 C C . ILE A 1 365 ? -30.780 -11.440 13.401 1.00 97.50 365 ILE A C 1
ATOM 2669 O O . ILE A 1 365 ? -31.614 -10.884 14.115 1.00 97.50 365 ILE A O 1
ATOM 2673 N N . HIS A 1 366 ? -31.098 -12.071 12.276 1.00 97.00 366 HIS A N 1
ATOM 2674 C CA . HIS A 1 366 ? -32.470 -12.428 11.934 1.00 97.00 366 HIS A CA 1
ATOM 2675 C C . HIS A 1 366 ? -32.675 -13.928 12.159 1.00 97.00 366 HIS A C 1
ATOM 2677 O O . HIS A 1 366 ? -31.957 -14.737 11.569 1.00 97.00 366 HIS A O 1
ATOM 2683 N N . PHE A 1 367 ? -33.641 -14.294 13.005 1.00 97.50 367 PHE A N 1
ATOM 2684 C CA . PHE A 1 367 ? -34.099 -15.676 13.195 1.00 97.50 367 PHE A CA 1
ATOM 2685 C C . PHE A 1 367 ? -35.334 -15.945 12.338 1.00 97.50 367 PHE A C 1
ATOM 2687 O O . PHE A 1 367 ? -36.202 -15.089 12.245 1.00 97.50 367 PHE A O 1
ATOM 2694 N N . PHE A 1 368 ? -35.437 -17.116 11.717 1.00 96.56 368 PHE A N 1
ATOM 2695 C CA . PHE A 1 368 ? -36.557 -17.471 10.838 1.00 96.56 368 PHE A CA 1
ATOM 2696 C C . PHE A 1 368 ? -36.698 -18.991 10.727 1.00 96.56 368 PHE A C 1
ATOM 2698 O O . PHE A 1 368 ? -35.743 -19.731 10.950 1.00 96.56 368 PHE A O 1
ATOM 2705 N N . PHE A 1 369 ? -37.881 -19.489 10.375 1.00 97.00 369 PHE A N 1
ATOM 2706 C CA . PHE A 1 369 ? -38.070 -20.914 10.086 1.00 97.00 369 PHE A CA 1
ATOM 2707 C C . PHE A 1 369 ? -37.573 -21.259 8.681 1.00 97.00 369 PHE A C 1
ATOM 2709 O O . PHE A 1 369 ? -37.676 -20.444 7.770 1.00 97.00 369 PHE A O 1
ATOM 2716 N N . ASN A 1 370 ? -37.109 -22.491 8.463 1.00 95.00 370 ASN A N 1
ATOM 2717 C CA . ASN A 1 370 ? -36.589 -22.933 7.159 1.00 95.00 370 ASN A CA 1
ATOM 2718 C C . ASN A 1 370 ? -37.628 -23.003 6.018 1.00 95.00 370 ASN A C 1
ATOM 2720 O O . ASN A 1 370 ? -37.286 -23.382 4.901 1.00 95.00 370 ASN A O 1
ATOM 2724 N N . THR A 1 371 ? -38.885 -22.641 6.282 1.00 94.62 371 THR A N 1
ATOM 2725 C CA . THR A 1 371 ? -39.901 -22.342 5.261 1.00 94.62 371 THR A CA 1
ATOM 2726 C C . THR A 1 371 ? -39.688 -20.978 4.591 1.00 94.62 371 THR A C 1
ATOM 2728 O O . THR A 1 371 ? -40.353 -20.682 3.603 1.00 94.62 371 THR A O 1
ATOM 2731 N N . VAL A 1 372 ? -38.789 -20.148 5.126 1.00 92.75 372 VAL A N 1
ATOM 2732 C CA . VAL A 1 372 ? -38.387 -18.832 4.610 1.00 92.75 372 VAL A CA 1
ATOM 2733 C C . VAL A 1 372 ? -36.959 -18.948 4.073 1.00 92.75 372 VAL A C 1
ATOM 2735 O O . VAL A 1 372 ? -36.085 -19.502 4.743 1.00 92.75 372 VAL A O 1
ATOM 2738 N N . THR A 1 373 ? -36.700 -18.456 2.857 1.00 90.06 373 THR A N 1
ATOM 2739 C CA . THR A 1 373 ? -35.334 -18.440 2.304 1.00 90.06 373 THR A CA 1
ATOM 2740 C C . THR A 1 373 ? -34.502 -17.327 2.937 1.00 90.06 373 THR A C 1
ATOM 2742 O O . THR A 1 373 ? -35.048 -16.326 3.391 1.00 90.06 373 THR A O 1
ATOM 2745 N N . GLU A 1 374 ? -33.170 -17.434 2.908 1.00 89.62 374 GLU A N 1
ATOM 2746 C CA . GLU A 1 374 ? -32.298 -16.384 3.466 1.00 89.62 374 GLU A CA 1
ATOM 2747 C C . GLU A 1 374 ? -32.598 -14.998 2.876 1.00 89.62 374 GLU A C 1
ATOM 2749 O O . GLU A 1 374 ? -32.722 -14.028 3.613 1.00 89.62 374 GLU A O 1
ATOM 2754 N N . SER A 1 375 ? -32.801 -14.913 1.557 1.00 86.25 375 SER A N 1
ATOM 2755 C CA . SER A 1 375 ? -33.162 -13.670 0.857 1.00 86.25 375 SER A CA 1
ATOM 2756 C C . SER A 1 375 ? -34.517 -13.082 1.266 1.00 86.25 375 SER A C 1
ATOM 2758 O O . SER A 1 375 ? -34.758 -11.902 1.033 1.00 86.25 375 SER A O 1
ATOM 2760 N N . GLN A 1 376 ? -35.405 -13.892 1.848 1.00 90.56 376 GLN A N 1
ATOM 2761 C CA . GLN A 1 376 ? -36.721 -13.481 2.336 1.00 90.56 376 GLN A CA 1
ATOM 2762 C C . GLN A 1 376 ? -36.720 -13.159 3.829 1.00 90.56 376 GLN A C 1
ATOM 2764 O O . GLN A 1 376 ? -37.742 -12.716 4.336 1.00 90.56 376 GLN A O 1
ATOM 2769 N N . ALA A 1 377 ? -35.614 -13.385 4.536 1.00 90.56 377 ALA A N 1
ATOM 2770 C CA . ALA A 1 377 ? -35.500 -13.136 5.966 1.00 90.56 377 ALA A CA 1
ATOM 2771 C C . ALA A 1 377 ? -34.997 -11.713 6.262 1.00 90.56 377 ALA A C 1
ATOM 2773 O O . ALA A 1 377 ? -34.238 -11.532 7.204 1.00 90.56 377 ALA A O 1
ATOM 2774 N N . GLY A 1 378 ? -35.364 -10.716 5.451 1.00 87.56 378 GLY A N 1
ATOM 2775 C CA . GLY A 1 378 ? -35.028 -9.299 5.634 1.00 87.56 378 GLY A CA 1
ATOM 2776 C C . GLY A 1 378 ? -35.646 -8.397 4.566 1.00 87.56 378 GLY A C 1
ATOM 2777 O O . GLY A 1 378 ? -36.388 -8.857 3.700 1.00 87.56 378 GLY A O 1
ATOM 2778 N N . VAL A 1 379 ? -35.368 -7.094 4.627 1.00 82.12 379 VAL A N 1
ATOM 2779 C CA . VAL A 1 379 ? -35.972 -6.098 3.720 1.00 82.12 379 VAL A CA 1
ATOM 2780 C C . VAL A 1 379 ? -35.504 -6.350 2.276 1.00 82.12 379 VAL A C 1
ATOM 2782 O O . VAL A 1 379 ? -34.310 -6.585 2.071 1.00 82.12 379 VAL A O 1
ATOM 2785 N N . PRO A 1 380 ? -36.405 -6.325 1.264 1.00 68.94 380 PRO A N 1
ATOM 2786 C CA . PRO A 1 380 ? -37.789 -5.817 1.269 1.00 68.94 380 PRO A CA 1
ATOM 2787 C C . PRO A 1 380 ? -38.910 -6.857 1.503 1.00 68.94 380 PRO A C 1
ATOM 2789 O O . PRO A 1 380 ? -40.054 -6.605 1.131 1.00 68.94 380 PRO A O 1
ATOM 2792 N N . ALA A 1 381 ? -38.628 -8.035 2.064 1.00 78.38 381 ALA A N 1
ATOM 2793 C CA . ALA A 1 381 ? -39.649 -9.069 2.271 1.00 78.38 381 ALA A CA 1
ATOM 2794 C C . ALA A 1 381 ? -40.653 -8.724 3.406 1.00 78.38 381 ALA A C 1
ATOM 2796 O O . ALA A 1 381 ? -40.606 -7.645 3.993 1.00 78.38 381 ALA A O 1
ATOM 2797 N N . ASN A 1 382 ? -41.583 -9.634 3.725 1.00 76.31 382 ASN A N 1
ATOM 2798 C CA . ASN A 1 382 ? -42.596 -9.433 4.773 1.00 76.31 382 ASN A CA 1
ATOM 2799 C C . ASN A 1 382 ? -42.021 -9.625 6.198 1.00 76.31 382 ASN A C 1
ATOM 2801 O O . ASN A 1 382 ? -41.746 -10.775 6.547 1.00 76.31 382 ASN A O 1
ATOM 2805 N N . PRO A 1 383 ? -41.964 -8.584 7.058 1.00 71.44 383 PRO A N 1
ATOM 2806 C CA . PRO A 1 383 ? -41.396 -8.657 8.412 1.00 71.44 383 PRO A CA 1
ATOM 2807 C C . PRO A 1 383 ? -42.007 -9.715 9.338 1.00 71.44 383 PRO A C 1
ATOM 2809 O O . PRO A 1 383 ? -41.387 -10.079 10.328 1.00 71.44 383 PRO A O 1
ATOM 2812 N N . ALA A 1 384 ? -43.196 -10.241 9.025 1.00 75.56 384 ALA A N 1
ATOM 2813 C CA . ALA A 1 384 ? -43.812 -11.335 9.778 1.00 75.56 384 ALA A CA 1
ATOM 2814 C C . ALA A 1 384 ? -43.053 -12.676 9.667 1.00 75.56 384 ALA A C 1
ATOM 2816 O O . ALA A 1 384 ? -43.332 -13.603 10.423 1.00 75.56 384 ALA A O 1
ATOM 2817 N N . ASN A 1 385 ? -42.113 -12.799 8.726 1.00 81.44 385 ASN A N 1
ATOM 2818 C CA . ASN A 1 385 ? -41.435 -14.058 8.413 1.00 81.44 385 ASN A CA 1
ATOM 2819 C C . ASN A 1 385 ? -40.111 -14.267 9.173 1.00 81.44 385 ASN A C 1
ATOM 2821 O O . ASN A 1 385 ? -39.523 -15.346 9.076 1.00 81.44 385 ASN A O 1
ATOM 2825 N N . TRP A 1 386 ? -39.623 -13.270 9.914 1.00 90.50 386 TRP A N 1
ATOM 2826 C CA . TRP A 1 386 ? -38.373 -13.351 10.672 1.00 90.50 386 TRP A CA 1
ATOM 2827 C C . TRP A 1 386 ? -38.432 -12.504 11.945 1.00 90.50 386 TRP A C 1
ATOM 2829 O O . TRP A 1 386 ? -39.281 -11.634 12.104 1.00 90.50 386 TRP A O 1
ATOM 2839 N N . PHE A 1 387 ? -37.503 -12.755 12.857 1.00 93.12 387 PHE A N 1
ATOM 2840 C CA . PHE A 1 387 ? -37.384 -12.078 14.137 1.00 93.12 387 PHE A CA 1
ATOM 2841 C C . PHE A 1 387 ? -36.050 -11.341 14.219 1.00 93.12 387 PHE A C 1
ATOM 2843 O O . PHE A 1 387 ? -34.992 -11.937 14.015 1.00 93.12 387 PHE A O 1
ATOM 2850 N N . VAL A 1 388 ? -36.091 -10.053 14.550 1.00 93.94 388 VAL A N 1
ATOM 2851 C CA . VAL A 1 388 ? -34.905 -9.205 14.723 1.00 93.94 388 VAL A CA 1
ATOM 2852 C C . VAL A 1 388 ? -34.336 -9.399 16.129 1.00 93.94 388 VAL A C 1
ATOM 2854 O O . VAL A 1 388 ? -35.050 -9.242 17.118 1.00 93.94 388 VAL A O 1
ATOM 2857 N N . TYR A 1 389 ? -33.047 -9.719 16.240 1.00 95.31 389 TYR A N 1
ATOM 2858 C CA . TYR A 1 389 ? -32.407 -9.997 17.523 1.00 95.31 389 TYR A CA 1
ATOM 2859 C C . TYR A 1 389 ? -30.997 -9.407 17.626 1.00 95.31 389 TYR A C 1
ATOM 2861 O O . TYR A 1 389 ? -30.093 -9.775 16.878 1.00 95.31 389 TYR A O 1
ATOM 2869 N N . GLY A 1 390 ? -30.795 -8.507 18.589 1.00 92.56 390 GLY A N 1
ATOM 2870 C CA . GLY A 1 390 ? -29.541 -7.776 18.803 1.00 92.56 390 GLY A CA 1
ATOM 2871 C C . GLY A 1 390 ? -28.902 -8.013 20.168 1.00 92.56 390 GLY A C 1
ATOM 2872 O O . GLY A 1 390 ? -28.375 -7.069 20.739 1.00 92.56 390 GLY A O 1
ATOM 2873 N N . SER A 1 391 ? -29.004 -9.219 20.733 1.00 92.19 391 SER A N 1
ATOM 2874 C CA . SER A 1 391 ? -28.392 -9.552 22.029 1.00 92.19 391 SER A CA 1
ATOM 2875 C C . SER A 1 391 ? -27.578 -10.849 21.956 1.00 92.19 391 SER A C 1
ATOM 2877 O O . SER A 1 391 ? -27.513 -11.495 20.907 1.00 92.19 391 SER A O 1
ATOM 2879 N N . SER A 1 392 ? -26.918 -11.227 23.052 1.00 90.00 392 SER A N 1
ATOM 2880 C CA . SER A 1 392 ? -26.222 -12.514 23.166 1.00 90.00 392 SER A CA 1
ATOM 2881 C C . SER A 1 392 ? -27.206 -13.665 23.373 1.00 90.00 392 SER A C 1
ATOM 2883 O O . SER A 1 392 ? -28.319 -13.452 23.836 1.00 90.00 392 SER A O 1
ATOM 2885 N N . ALA A 1 393 ? -26.781 -14.896 23.091 1.00 92.00 393 ALA A N 1
ATOM 2886 C CA . ALA A 1 393 ? -27.588 -16.088 23.339 1.00 92.00 393 ALA A CA 1
ATOM 2887 C C . ALA A 1 393 ? -28.084 -16.189 24.803 1.00 92.00 393 ALA A C 1
ATOM 2889 O O . ALA A 1 393 ? -27.373 -15.751 25.712 1.00 92.00 393 ALA A O 1
ATOM 2890 N N . PRO A 1 394 ? -29.243 -16.833 25.049 1.00 93.81 394 PRO A N 1
ATOM 2891 C CA . PRO A 1 394 ? -30.098 -17.521 24.077 1.00 93.81 394 PRO A CA 1
ATOM 2892 C C . PRO A 1 394 ? -31.159 -16.621 23.427 1.00 93.81 394 PRO A C 1
ATOM 2894 O O . PRO A 1 394 ? -31.649 -15.666 24.019 1.00 93.81 394 PRO A O 1
ATOM 2897 N N . PHE A 1 395 ? -31.580 -16.996 22.221 1.00 95.25 395 PHE A N 1
ATOM 2898 C CA . PHE A 1 395 ? -32.777 -16.456 21.583 1.00 95.25 395 PHE A CA 1
ATOM 2899 C C . PHE A 1 395 ? -34.029 -17.207 22.063 1.00 95.25 395 PHE A C 1
ATOM 2901 O O . PHE A 1 395 ? -34.045 -18.438 22.038 1.00 95.25 395 PHE A O 1
ATOM 2908 N N . THR A 1 396 ? -35.068 -16.464 22.458 1.00 94.12 396 THR A N 1
ATOM 2909 C CA . THR A 1 396 ? -36.361 -16.987 22.953 1.00 94.12 396 THR A CA 1
ATOM 2910 C C . THR A 1 396 ? -37.582 -16.354 22.267 1.00 94.12 396 THR A C 1
ATOM 2912 O O . THR A 1 396 ? -38.696 -16.407 22.782 1.00 94.12 396 THR A O 1
ATOM 2915 N N . GLY A 1 397 ? -37.391 -15.724 21.101 1.00 91.06 397 GLY A N 1
ATOM 2916 C CA . GLY A 1 397 ? -38.425 -14.905 20.455 1.00 91.06 397 GLY A CA 1
ATOM 2917 C C . GLY A 1 397 ? -39.580 -15.676 19.804 1.00 91.06 397 GLY A C 1
ATOM 2918 O O . GLY A 1 397 ? -40.617 -15.071 19.559 1.00 91.06 397 GLY A O 1
ATOM 2919 N N . TYR A 1 398 ? -39.437 -16.984 19.550 1.00 94.69 398 TYR A N 1
ATOM 2920 C CA . TYR A 1 398 ? -40.504 -17.816 18.975 1.00 94.69 398 TYR A CA 1
ATOM 2921 C C . TYR A 1 398 ? -41.161 -18.726 20.016 1.00 94.69 398 TYR A C 1
ATOM 2923 O O . TYR A 1 398 ? -40.495 -19.510 20.699 1.00 94.69 398 TYR A O 1
ATOM 2931 N N . ASN A 1 399 ? -42.490 -18.685 20.069 1.00 94.75 399 ASN A N 1
ATOM 2932 C CA . ASN A 1 399 ? -43.320 -19.691 20.715 1.00 94.75 399 ASN A CA 1
ATOM 2933 C C . ASN A 1 399 ? -43.438 -20.942 19.823 1.00 94.75 399 ASN A C 1
ATOM 2935 O O . ASN A 1 399 ? -43.392 -20.858 18.597 1.00 94.75 399 ASN A O 1
ATOM 2939 N N . ILE A 1 400 ? -43.671 -22.115 20.417 1.00 93.12 400 ILE A N 1
ATOM 2940 C CA . ILE A 1 400 ? -43.919 -23.357 19.662 1.00 93.12 400 ILE A CA 1
ATOM 2941 C C . ILE A 1 400 ? -45.118 -23.253 18.704 1.00 93.12 400 ILE A C 1
ATOM 2943 O O . ILE A 1 400 ? -45.157 -23.954 17.695 1.00 93.12 400 ILE A O 1
ATOM 2947 N N . LYS A 1 401 ? -46.086 -22.373 18.996 1.00 94.88 401 LYS A N 1
ATOM 2948 C CA . LYS A 1 401 ? -47.249 -22.100 18.136 1.00 94.88 401 LYS A CA 1
ATOM 2949 C C . LYS A 1 401 ? -46.909 -21.276 16.894 1.00 94.88 401 LYS A C 1
ATOM 2951 O O . LYS A 1 401 ? -47.689 -21.295 15.948 1.00 94.88 401 LYS A O 1
ATOM 2956 N N . ASP A 1 402 ? -45.764 -20.596 16.885 1.00 93.44 402 ASP A N 1
ATOM 2957 C CA . ASP A 1 402 ? -45.324 -19.773 15.755 1.00 93.44 402 ASP A CA 1
ATOM 2958 C C . ASP A 1 402 ? -44.702 -20.622 14.638 1.00 93.44 402 ASP A C 1
ATOM 2960 O O . ASP A 1 402 ? -44.453 -20.116 13.546 1.00 93.44 402 ASP A O 1
ATOM 2964 N N . ARG A 1 403 ? -44.453 -21.919 14.890 1.00 94.31 403 ARG A N 1
ATOM 2965 C CA . ARG A 1 403 ? -43.914 -22.861 13.904 1.00 94.31 403 ARG A CA 1
ATOM 2966 C C . ARG A 1 403 ? -44.907 -23.028 12.744 1.00 94.31 403 ARG A C 1
ATOM 2968 O O . ARG A 1 403 ? -45.968 -23.627 12.943 1.00 94.31 403 ARG A O 1
ATOM 2975 N N . PRO A 1 404 ? -44.570 -22.590 11.518 1.00 93.56 404 PRO A N 1
ATOM 2976 C CA . PRO A 1 404 ? -45.454 -22.771 10.380 1.00 93.56 404 PRO A CA 1
ATOM 2977 C C . PRO A 1 404 ? -45.485 -24.246 9.941 1.00 93.56 404 PRO A C 1
ATOM 2979 O O . PRO A 1 404 ? -44.518 -24.990 10.165 1.00 93.56 404 PRO A O 1
ATOM 2982 N N . PRO A 1 405 ? -46.568 -24.694 9.276 1.00 93.69 405 PRO A N 1
ATOM 2983 C CA . PRO A 1 405 ? -46.624 -26.026 8.687 1.00 93.69 405 PRO A CA 1
ATOM 2984 C C . PRO A 1 405 ? -45.419 -26.287 7.772 1.00 93.69 405 PRO A C 1
ATOM 2986 O O . PRO A 1 405 ? -45.101 -25.478 6.904 1.00 93.69 405 PRO A O 1
ATOM 2989 N N . GLY A 1 406 ? -44.744 -27.422 7.968 1.00 91.56 406 GLY A N 1
ATOM 2990 C CA . GLY A 1 406 ? -43.579 -27.817 7.168 1.00 91.56 406 GLY A CA 1
ATOM 2991 C C . GLY A 1 406 ? -42.226 -27.291 7.660 1.00 91.56 406 GLY A C 1
ATOM 2992 O O . GLY A 1 406 ? -41.203 -27.735 7.144 1.00 91.56 406 GLY A O 1
ATOM 2993 N N . ALA A 1 407 ? -42.177 -26.424 8.680 1.00 96.25 407 ALA A N 1
ATOM 2994 C CA . ALA A 1 407 ? -40.905 -26.044 9.291 1.00 96.25 407 ALA A CA 1
ATOM 2995 C C . ALA A 1 407 ? -40.270 -27.238 10.010 1.00 96.25 407 ALA A C 1
ATOM 2997 O O . ALA A 1 407 ? -40.878 -27.845 10.895 1.00 96.25 407 ALA A O 1
ATOM 2998 N N . THR A 1 408 ? -39.032 -27.562 9.652 1.00 96.75 408 THR A N 1
ATOM 2999 C CA . THR A 1 408 ? -38.229 -28.637 10.257 1.00 96.75 408 THR A CA 1
ATOM 3000 C C . THR A 1 408 ? -36.986 -28.111 10.970 1.00 96.75 408 THR A C 1
ATOM 3002 O O . THR A 1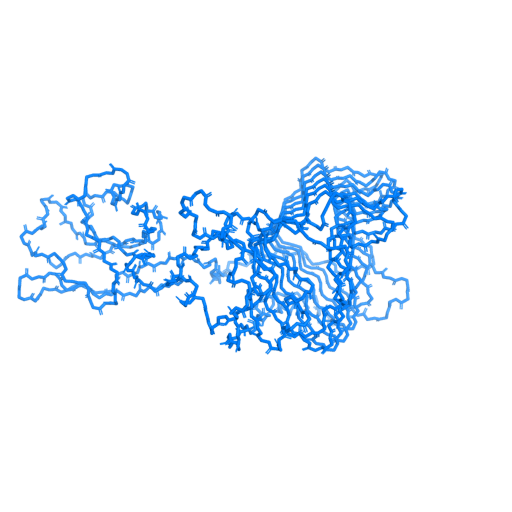 408 ? -36.355 -28.858 11.714 1.00 96.75 408 THR A O 1
ATOM 3005 N N . ALA A 1 409 ? -36.651 -26.831 10.795 1.00 96.06 409 ALA A N 1
ATOM 3006 C CA . ALA A 1 409 ? -35.488 -26.203 11.406 1.00 96.06 409 ALA A CA 1
ATOM 3007 C C . ALA A 1 409 ? -35.736 -24.721 11.732 1.00 96.06 409 ALA A C 1
ATOM 3009 O O . ALA A 1 409 ? -36.506 -24.043 11.043 1.00 96.06 409 ALA A O 1
ATOM 3010 N N . LEU A 1 410 ? -35.045 -24.226 12.763 1.00 97.00 410 LEU A N 1
ATOM 3011 C CA . LEU A 1 410 ? -34.876 -22.798 13.021 1.00 97.00 410 LEU A CA 1
ATOM 3012 C C . LEU A 1 410 ? -33.545 -22.349 12.420 1.00 97.00 410 LEU A C 1
ATOM 3014 O O . LEU A 1 410 ? -32.508 -22.964 12.663 1.00 97.00 410 LEU A O 1
ATOM 3018 N N . CYS A 1 411 ? -33.575 -21.278 11.647 1.00 97.38 411 CYS A N 1
ATOM 3019 C CA . CYS A 1 411 ? -32.429 -20.688 10.981 1.00 97.38 411 CYS A CA 1
ATOM 3020 C C . CYS A 1 411 ? -32.108 -19.318 11.575 1.00 97.38 411 CYS A C 1
ATOM 3022 O O . CYS A 1 411 ? -32.981 -18.629 12.104 1.00 97.38 411 CYS A O 1
ATOM 3024 N N . ALA A 1 412 ? -30.843 -18.929 11.480 1.00 97.12 412 ALA A N 1
ATOM 3025 C CA . ALA A 1 412 ? -30.374 -17.603 11.846 1.00 97.12 412 ALA A CA 1
ATOM 3026 C C . ALA A 1 412 ? -29.355 -17.126 10.817 1.00 97.12 412 ALA A C 1
ATOM 3028 O O . ALA A 1 412 ? -28.543 -17.934 10.373 1.00 97.12 412 ALA A O 1
ATOM 3029 N N . LEU A 1 413 ? -29.357 -15.837 10.478 1.00 96.31 413 LEU A N 1
ATOM 3030 C CA . LEU A 1 413 ? -28.333 -15.197 9.643 1.00 96.31 413 LEU A CA 1
ATOM 3031 C C . LEU A 1 413 ? -27.998 -13.791 10.147 1.00 96.31 413 LEU A C 1
ATOM 3033 O O . LEU A 1 413 ? -28.698 -13.247 11.002 1.00 96.31 413 LEU A O 1
ATOM 3037 N N . VAL A 1 414 ? -26.922 -13.203 9.624 1.00 95.69 414 VAL A N 1
ATOM 3038 C CA . VAL A 1 414 ? -26.492 -11.846 9.982 1.00 95.69 414 VAL A CA 1
ATOM 3039 C C . VAL A 1 414 ? -27.193 -10.807 9.109 1.00 95.69 414 VAL A C 1
ATOM 3041 O O . VAL A 1 414 ? -27.206 -10.925 7.883 1.00 95.69 414 VAL A O 1
ATOM 3044 N N . ALA A 1 415 ? -27.711 -9.759 9.744 1.00 92.31 415 ALA A N 1
ATOM 3045 C CA . ALA A 1 415 ? -28.324 -8.607 9.096 1.00 92.31 415 ALA A CA 1
ATOM 3046 C C . ALA A 1 415 ? -27.547 -7.309 9.380 1.00 92.31 415 ALA A C 1
ATOM 3048 O O . ALA A 1 415 ? -26.900 -7.146 10.424 1.00 92.31 415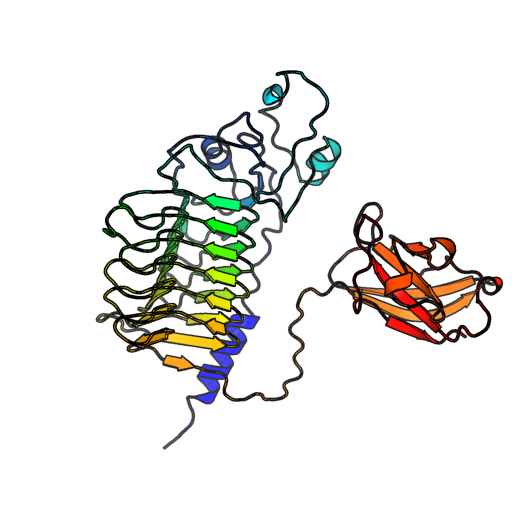 ALA A O 1
ATOM 3049 N N . ASN A 1 416 ? -27.606 -6.390 8.420 1.00 90.75 416 ASN A N 1
ATOM 3050 C CA . ASN A 1 416 ? -27.118 -5.020 8.540 1.00 90.75 416 ASN A CA 1
ATOM 3051 C C . ASN A 1 416 ? -28.105 -4.154 9.337 1.00 90.75 416 ASN A C 1
ATOM 3053 O O . ASN A 1 416 ? -29.231 -4.564 9.614 1.00 90.75 416 ASN A O 1
ATOM 3057 N N . ALA A 1 417 ? -27.690 -2.938 9.700 1.00 87.88 417 ALA A N 1
ATOM 3058 C CA . ALA A 1 417 ? -28.521 -2.014 10.478 1.00 87.88 417 ALA A CA 1
ATOM 3059 C C . ALA A 1 417 ? -29.831 -1.613 9.767 1.00 87.88 417 ALA A C 1
ATOM 3061 O O . ALA A 1 417 ? -30.813 -1.321 10.438 1.00 87.88 417 ALA A O 1
ATOM 3062 N N . ASP A 1 418 ? -29.855 -1.646 8.434 1.00 87.44 418 ASP A N 1
ATOM 3063 C CA . ASP A 1 418 ? -31.018 -1.368 7.580 1.00 87.44 418 ASP A CA 1
ATOM 3064 C C . ASP A 1 418 ? -31.926 -2.597 7.348 1.00 87.44 418 ASP A C 1
ATOM 3066 O O . ASP A 1 418 ? -32.820 -2.563 6.503 1.00 87.44 418 ASP A O 1
ATOM 3070 N N . HIS A 1 419 ? -31.694 -3.694 8.080 1.00 89.44 419 HIS A N 1
ATOM 3071 C CA . HIS A 1 419 ? -32.378 -4.984 7.944 1.00 89.44 419 HIS A CA 1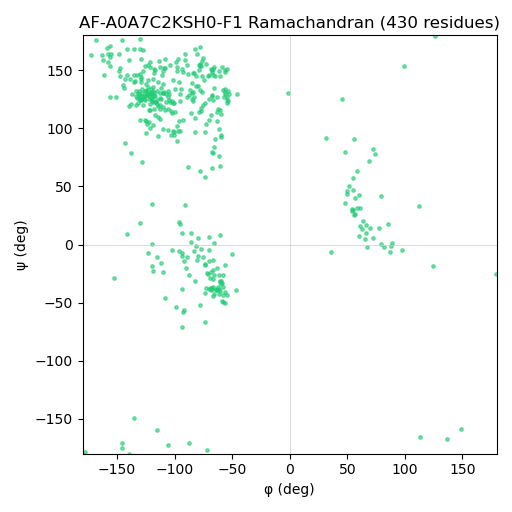
ATOM 3072 C C . HIS A 1 419 ? -32.180 -5.698 6.594 1.00 89.44 419 HIS A C 1
ATOM 3074 O O . HIS A 1 419 ? -32.876 -6.686 6.319 1.00 89.44 419 HIS A O 1
ATOM 3080 N N . THR A 1 420 ? -31.218 -5.271 5.767 1.00 88.69 420 THR A N 1
ATOM 3081 C CA . THR A 1 420 ? -30.732 -6.094 4.652 1.00 88.69 420 THR A CA 1
ATOM 3082 C C . THR A 1 420 ? -29.915 -7.272 5.184 1.00 88.69 420 THR A C 1
ATOM 3084 O O . THR A 1 420 ? -29.223 -7.179 6.201 1.00 88.69 420 THR A O 1
ATOM 3087 N N . VAL A 1 421 ? -30.014 -8.419 4.514 1.00 90.50 421 VAL A N 1
ATOM 3088 C CA . VAL A 1 421 ? -29.413 -9.680 4.971 1.00 90.50 421 VAL A CA 1
ATOM 3089 C C . VAL A 1 421 ? -28.122 -9.991 4.243 1.00 90.50 421 VAL A C 1
ATOM 3091 O O . VAL A 1 421 ? -28.011 -9.820 3.030 1.00 90.50 421 VAL A O 1
ATOM 3094 N N . ILE A 1 422 ? -27.158 -10.532 4.979 1.00 88.06 422 ILE A N 1
ATOM 3095 C CA . ILE A 1 422 ? -25.897 -10.998 4.416 1.00 88.06 422 ILE A CA 1
ATOM 3096 C C . ILE A 1 422 ? -26.025 -12.507 4.200 1.00 88.06 422 ILE A C 1
ATOM 3098 O O . ILE A 1 422 ? -25.877 -13.298 5.131 1.00 88.06 422 ILE A O 1
ATOM 3102 N N . GLN A 1 423 ? -26.348 -12.923 2.978 1.00 87.31 423 GLN A N 1
ATOM 3103 C CA . GLN A 1 423 ? -26.571 -14.339 2.660 1.00 87.31 423 GLN A CA 1
ATOM 3104 C C . GLN A 1 423 ? -25.314 -15.189 2.899 1.00 87.31 423 GLN A C 1
ATOM 3106 O O . GLN A 1 423 ? -24.179 -14.721 2.786 1.00 87.31 423 GLN A O 1
ATOM 3111 N N . GLY A 1 424 ? -25.515 -16.454 3.262 1.00 85.62 424 GLY A N 1
ATOM 3112 C CA . GLY A 1 424 ? -24.444 -17.400 3.553 1.00 85.62 424 GLY A CA 1
ATOM 3113 C C . GLY A 1 424 ? -23.668 -17.100 4.836 1.00 85.62 424 GLY A C 1
ATOM 3114 O O . GLY A 1 424 ? -22.588 -17.662 5.026 1.00 85.62 424 GLY A O 1
ATOM 3115 N N . THR A 1 425 ? -24.172 -16.221 5.711 1.00 90.44 425 THR A N 1
ATOM 3116 C CA . THR A 1 425 ? -23.598 -15.923 7.041 1.00 90.44 425 THR A CA 1
ATOM 3117 C C . THR A 1 425 ? -24.209 -16.743 8.175 1.00 90.44 425 THR A C 1
ATOM 3119 O O . THR A 1 425 ? -23.692 -16.736 9.293 1.00 90.44 425 THR A O 1
ATOM 3122 N N . GLY A 1 426 ? -25.293 -17.449 7.879 1.00 89.25 426 GLY A N 1
ATOM 3123 C CA . GLY A 1 426 ? -26.123 -18.143 8.842 1.00 89.25 426 GLY A CA 1
ATOM 3124 C C . GLY A 1 426 ? -25.984 -19.658 8.862 1.00 89.25 426 GLY A C 1
ATOM 3125 O O . GLY A 1 426 ? -25.148 -20.251 8.179 1.00 89.25 426 GLY A O 1
ATOM 3126 N N . GLY A 1 427 ? -26.858 -20.280 9.644 1.00 90.31 427 GLY A N 1
ATOM 3127 C CA . GLY A 1 427 ? -27.044 -21.723 9.706 1.00 90.31 427 GLY A CA 1
ATOM 3128 C C . GLY A 1 427 ? -28.421 -22.071 10.260 1.00 90.31 427 GLY A C 1
ATOM 3129 O O . GLY A 1 427 ? -29.089 -21.228 10.861 1.00 90.31 427 GLY A O 1
ATOM 3130 N N . CYS A 1 428 ? -28.837 -23.320 10.068 1.00 93.50 428 CYS A N 1
ATOM 3131 C CA . CYS A 1 428 ? -30.090 -23.844 10.598 1.00 93.50 428 CYS A CA 1
ATOM 3132 C C . CYS A 1 428 ? -29.825 -24.990 11.569 1.00 93.50 428 CYS A C 1
ATOM 3134 O O . CYS A 1 428 ? -28.883 -25.763 11.384 1.00 93.50 428 CYS A O 1
ATOM 3136 N N . ILE A 1 429 ? -30.686 -25.118 12.572 1.00 94.44 429 ILE A N 1
ATOM 3137 C CA . ILE A 1 429 ? -30.690 -26.223 13.521 1.00 94.44 429 ILE A CA 1
ATOM 3138 C C . ILE A 1 429 ? -32.054 -26.925 13.505 1.00 94.44 429 ILE A C 1
ATOM 3140 O O . ILE A 1 429 ? -33.079 -26.236 13.479 1.00 94.44 429 ILE A O 1
ATOM 3144 N N . PRO A 1 430 ? -32.102 -28.272 13.488 1.00 96.81 430 PRO A N 1
ATOM 3145 C CA . PRO A 1 430 ? -33.363 -29.005 13.529 1.00 96.81 430 PRO A CA 1
ATOM 3146 C C . PRO A 1 430 ? -34.200 -28.616 14.749 1.00 96.81 430 PRO A C 1
ATOM 3148 O O . PRO A 1 430 ? -33.673 -28.538 15.856 1.00 96.81 430 PRO A O 1
ATOM 3151 N N . LEU A 1 431 ? -35.494 -28.369 14.539 1.00 94.44 431 LEU A N 1
ATOM 3152 C CA . LEU A 1 431 ? -36.432 -28.121 15.635 1.00 94.44 431 LEU A CA 1
ATOM 3153 C C . LEU A 1 431 ? -36.671 -29.421 16.428 1.00 94.44 431 LEU A C 1
ATOM 3155 O O . LEU A 1 431 ? -36.718 -30.481 15.797 1.00 94.44 431 LEU A O 1
ATOM 3159 N N . PRO A 1 432 ? -36.876 -29.344 17.757 1.00 90.62 432 PRO A N 1
ATOM 3160 C CA . PRO A 1 432 ? -37.315 -30.479 18.566 1.00 90.62 432 PRO A CA 1
ATOM 3161 C C . PRO A 1 432 ? -38.688 -31.033 18.161 1.00 90.62 432 PRO A C 1
ATOM 3163 O O . PRO A 1 432 ? -39.502 -30.291 17.540 1.00 90.62 432 PRO A O 1
#